Protein 1DAB (pdb70)

Structure (mmCIF, N/CA/C/O backbone):
data_1DAB
#
_entry.id   1DAB
#
_cell.length_a   176.199
_cell.length_b   176.199
_cell.length_c   104.688
_cell.angle_alpha   90.00
_cell.angle_beta   90.00
_cell.angle_gamma   120.00
#
_symmetry.space_group_name_H-M   'P 63 2 2'
#
loop_
_entity.id
_entity.type
_entity.pdbx_description
1 polymer 'P.69 PERTACTIN'
2 water water
#
loop_
_atom_site.group_PDB
_atom_site.id
_atom_site.type_symbol
_atom_site.label_atom_id
_atom_site.label_alt_id
_atom_site.label_comp_id
_atom_site.label_asym_id
_atom_site.label_entity_id
_atom_site.label_seq_id
_atom_site.pdbx_PDB_ins_code
_atom_site.Cartn_x
_atom_site.Cartn_y
_atom_site.Cartn_z
_atom_site.occupancy
_atom_site.B_iso_or_equiv
_atom_site.auth_seq_id
_atom_site.auth_comp_id
_atom_site.auth_asym_id
_atom_site.auth_atom_id
_atom_site.pdbx_PDB_model_num
ATOM 1 N N . ASP A 1 1 ? -60.968 104.770 56.500 1.00 75.79 1 ASP A N 1
ATOM 2 C CA . ASP A 1 1 ? -60.972 104.673 57.990 1.00 76.25 1 ASP A CA 1
ATOM 3 C C . ASP A 1 1 ? -60.314 105.896 58.616 1.00 75.66 1 ASP A C 1
ATOM 4 O O . ASP A 1 1 ? -60.853 106.624 59.449 1.00 75.78 1 ASP A O 1
ATOM 9 N N . TRP A 1 2 ? -59.055 106.105 58.254 1.00 74.57 2 TRP A N 1
ATOM 10 C CA . TRP A 1 2 ? -58.249 107.241 58.680 1.00 73.57 2 TRP A CA 1
ATOM 11 C C . TRP A 1 2 ? -57.436 107.623 57.435 1.00 72.43 2 TRP A C 1
ATOM 12 O O . TRP A 1 2 ? -56.234 107.396 57.385 1.00 73.17 2 TRP A O 1
ATOM 23 N N . ASN A 1 3 ? -58.122 108.152 56.439 1.00 71.32 3 ASN A N 1
ATOM 24 C CA . ASN A 1 3 ? -57.521 108.521 55.169 1.00 70.84 3 ASN A CA 1
ATOM 25 C C . ASN A 1 3 ? -57.172 109.988 55.008 1.00 70.02 3 ASN A C 1
ATOM 26 O O . ASN A 1 3 ? -57.907 110.888 55.405 1.00 69.03 3 ASN A O 1
ATOM 31 N N . ASN A 1 4 ? -55.971 110.295 54.503 1.00 68.82 4 ASN A N 1
ATOM 32 C CA . ASN A 1 4 ? -55.507 111.654 54.263 1.00 68.49 4 ASN A CA 1
ATOM 33 C C . ASN A 1 4 ? -55.638 112.612 55.437 1.00 67.15 4 ASN A C 1
ATOM 34 O O . ASN A 1 4 ? -55.960 113.794 55.282 1.00 66.85 4 ASN A O 1
ATOM 39 N N . GLN A 1 5 ? -55.358 112.146 56.639 1.00 65.46 5 GLN A N 1
ATOM 40 C CA . GLN A 1 5 ? -55.499 112.872 57.876 1.00 64.10 5 GLN A CA 1
ATOM 41 C C . GLN A 1 5 ? -54.144 113.097 58.559 1.00 62.61 5 GLN A C 1
ATOM 42 O O . GLN A 1 5 ? -53.166 112.404 58.281 1.00 61.01 5 GLN A O 1
ATOM 48 N N . SER A 1 6 ? -54.121 114.082 59.452 1.00 60.43 6 SER A N 1
ATOM 49 C CA . SER A 1 6 ? -52.954 114.398 60.240 1.00 59.46 6 SER A CA 1
ATOM 50 C C . SER A 1 6 ? -53.258 114.102 61.712 1.00 57.88 6 SER A C 1
ATOM 51 O O . SER A 1 6 ? -54.089 114.807 62.274 1.00 57.81 6 SER A O 1
ATOM 54 N N . ILE A 1 7 ? -52.598 113.118 62.284 1.00 56.63 7 ILE A N 1
ATOM 55 C CA . ILE A 1 7 ? -52.811 112.798 63.688 1.00 55.69 7 ILE A CA 1
ATOM 56 C C . ILE A 1 7 ? -51.589 113.290 64.456 1.00 56.53 7 ILE A C 1
ATOM 57 O O . ILE A 1 7 ? -50.435 112.915 64.215 1.00 57.83 7 ILE A O 1
ATOM 62 N N . VAL A 1 8 ? -51.827 114.227 65.362 1.00 56.47 8 VAL A N 1
ATOM 63 C CA . VAL A 1 8 ? -50.791 114.821 66.196 1.00 56.69 8 VAL A CA 1
ATOM 64 C C . VAL A 1 8 ? -51.184 114.635 67.654 1.00 57.76 8 VAL A C 1
ATOM 65 O O . VAL A 1 8 ? -52.238 115.151 68.047 1.00 58.24 8 VAL A O 1
ATOM 69 N N . LYS A 1 9 ? -50.417 113.897 68.442 1.00 58.81 9 LYS A N 1
ATOM 70 C CA . LYS A 1 9 ? -50.766 113.697 69.845 1.00 60.29 9 LYS A CA 1
ATOM 71 C C . LYS A 1 9 ? -49.611 114.199 70.707 1.00 61.14 9 LYS A C 1
ATOM 72 O O . LYS A 1 9 ? -48.466 114.153 70.240 1.00 61.32 9 LYS A O 1
ATOM 78 N N . THR A 1 10 ? -49.887 114.672 71.924 1.00 61.44 10 THR A N 1
ATOM 79 C CA . THR A 1 10 ? -48.818 115.129 72.798 1.00 62.10 10 THR A CA 1
ATOM 80 C C . THR A 1 10 ? -48.896 114.534 74.198 1.00 62.65 10 THR A C 1
ATOM 81 O O . THR A 1 10 ? -47.854 114.451 74.864 1.00 62.80 10 THR A O 1
ATOM 85 N N . GLY A 1 11 ? -50.040 114.064 74.668 1.00 63.16 11 GLY A N 1
ATOM 86 C CA . GLY A 1 11 ? -50.154 113.522 76.013 1.00 65.17 11 GLY A CA 1
ATOM 87 C C . GLY A 1 11 ? -49.468 112.195 76.277 1.00 66.84 11 GLY A C 1
ATOM 88 O O . GLY A 1 11 ? -49.157 111.437 75.357 1.00 67.78 11 GLY A O 1
ATOM 89 N N . GLU A 1 12 ? -49.272 111.872 77.558 1.00 68.37 12 GLU A N 1
ATOM 90 C CA . GLU A 1 12 ? -48.672 110.596 77.954 1.00 70.38 12 GLU A CA 1
ATOM 91 C C . GLU A 1 12 ? -49.457 109.477 77.292 1.00 70.28 12 GLU A C 1
ATOM 92 O O . GLU A 1 12 ? -50.663 109.634 77.099 1.00 70.78 12 GLU A O 1
ATOM 98 N N . ARG A 1 13 ? -48.834 108.376 76.911 1.00 70.53 13 ARG A N 1
ATOM 99 C CA . ARG A 1 13 ? -49.453 107.255 76.225 1.00 69.96 13 ARG A CA 1
ATOM 100 C C . ARG A 1 13 ? -50.727 107.643 75.483 1.00 68.18 13 ARG A C 1
ATOM 101 O O . ARG A 1 13 ? -51.824 107.198 75.776 1.00 68.48 13 ARG A O 1
ATOM 109 N N . GLN A 1 14 ? -50.570 108.499 74.485 1.00 65.55 14 GLN A N 1
ATOM 110 C CA . GLN A 1 14 ? -51.643 109.004 73.633 1.00 63.60 14 GLN A CA 1
ATOM 111 C C . GLN A 1 14 ? -51.226 108.691 72.194 1.00 61.23 14 GLN A C 1
ATOM 112 O O . GLN A 1 14 ? -50.501 109.413 71.510 1.00 60.17 14 GLN A O 1
ATOM 118 N N . HIS A 1 15 ? -51.528 107.454 71.794 1.00 57.72 15 HIS A N 1
ATOM 119 C CA . HIS A 1 15 ? -51.034 106.893 70.548 1.00 54.93 15 HIS A CA 1
ATOM 120 C C . HIS A 1 15 ? -51.687 107.500 69.325 1.00 53.64 15 HIS A C 1
ATOM 121 O O . HIS A 1 15 ? -52.810 108.002 69.403 1.00 54.41 15 HIS A O 1
ATOM 128 N N . GLY A 1 16 ? -51.004 107.453 68.187 1.00 51.97 16 GLY A N 1
ATOM 129 C CA . GLY A 1 16 ? -51.590 108.000 66.953 1.00 50.74 16 GLY A CA 1
ATOM 130 C C . GLY A 1 16 ? -52.809 107.120 66.634 1.00 51.21 16 GLY A C 1
ATOM 131 O O . GLY A 1 16 ? -53.949 107.574 66.612 1.00 51.30 16 GLY A O 1
ATOM 132 N N . ILE A 1 17 ? -52.560 105.836 66.401 1.00 50.10 17 ILE A N 1
ATOM 133 C CA . ILE A 1 17 ? -53.577 104.843 66.134 1.00 49.38 17 ILE A CA 1
ATOM 134 C C . ILE A 1 17 ? -53.362 103.694 67.130 1.00 49.27 17 ILE A C 1
ATOM 135 O O . ILE A 1 17 ? -52.242 103.187 67.213 1.00 50.04 17 ILE A O 1
ATOM 140 N N . HIS A 1 18 ? -54.393 103.298 67.853 1.00 47.91 18 HIS A N 1
ATOM 141 C CA . HIS A 1 18 ? -54.291 102.203 68.797 1.00 47.20 18 HIS A CA 1
ATOM 142 C C . HIS A 1 18 ? -55.401 101.175 68.578 1.00 47.85 18 HIS A C 1
ATOM 143 O O . HIS A 1 18 ? -56.569 101.524 68.759 1.00 47.95 18 HIS A O 1
ATOM 150 N N . ILE A 1 19 ? -55.039 99.951 68.202 1.00 47.47 19 ILE A N 1
ATOM 151 C CA . ILE A 1 19 ? -56.057 98.909 68.033 1.00 47.45 19 ILE A CA 1
ATOM 152 C C . ILE A 1 19 ? -55.892 98.015 69.256 1.00 47.89 19 ILE A C 1
ATOM 153 O O . ILE A 1 19 ? -54.876 97.355 69.456 1.00 47.95 19 ILE A O 1
ATOM 158 N N . GLN A 1 20 ? -56.890 98.034 70.131 1.00 48.51 20 GLN A N 1
ATOM 159 C CA . GLN A 1 20 ? -56.821 97.303 71.380 1.00 48.03 20 GLN A CA 1
ATOM 160 C C . GLN A 1 20 ? -57.354 95.885 71.366 1.00 47.01 20 GLN A C 1
ATOM 161 O O . GLN A 1 20 ? -58.167 95.491 70.533 1.00 46.30 20 GLN A O 1
ATOM 167 N N . GLY A 1 21 ? -57.035 95.194 72.458 1.00 45.78 21 GLY A N 1
ATOM 168 C CA . GLY A 1 21 ? -57.507 93.855 72.717 1.00 46.88 21 GLY A CA 1
ATOM 169 C C . GLY A 1 21 ? -59.017 93.748 72.873 1.00 48.25 21 GLY A C 1
ATOM 170 O O . GLY A 1 21 ? -59.601 92.707 72.555 1.00 48.03 21 GLY A O 1
ATOM 171 N N . SER A 1 22 ? -59.660 94.827 73.310 1.00 48.29 22 SER A N 1
ATOM 172 C CA . SER A 1 22 ? -61.094 94.878 73.517 1.00 48.76 22 SER A CA 1
ATOM 173 C C . SER A 1 22 ? -61.817 95.422 72.293 1.00 49.14 22 SER A C 1
ATOM 174 O O . SER A 1 22 ? -63.044 95.555 72.281 1.00 49.36 22 SER A O 1
ATOM 177 N N . ASP A 1 23 ? -61.071 95.758 71.245 1.00 48.68 23 ASP A N 1
ATOM 178 C CA . ASP A 1 23 ? -61.682 96.245 70.011 1.00 48.47 23 ASP A CA 1
ATOM 179 C C . ASP A 1 23 ? -62.075 95.050 69.147 1.00 48.31 23 ASP A C 1
ATOM 180 O O . ASP A 1 23 ? -61.648 93.912 69.356 1.00 48.60 23 ASP A O 1
ATOM 185 N N . PRO A 1 24 ? -62.910 95.283 68.150 1.00 48.04 24 PRO A N 1
ATOM 186 C CA . PRO A 1 24 ? -63.310 94.257 67.208 1.00 47.50 24 PRO A CA 1
ATOM 187 C C . PRO A 1 24 ? -62.151 93.886 66.294 1.00 47.75 24 PRO A C 1
ATOM 188 O O . PRO A 1 24 ? -61.188 94.650 66.147 1.00 48.13 24 PRO A O 1
ATOM 192 N N . GLY A 1 25 ? -62.252 92.727 65.660 1.00 47.09 25 GLY A N 1
ATOM 193 C CA . GLY A 1 25 ? -61.272 92.302 64.663 1.00 46.36 25 GLY A CA 1
ATOM 194 C C . GLY A 1 25 ? -61.636 92.966 63.330 1.00 45.78 25 GLY A C 1
ATOM 195 O O . GLY A 1 25 ? -62.568 93.782 63.271 1.00 45.01 25 GLY A O 1
ATOM 196 N N . GLY A 1 26 ? -60.878 92.628 62.286 1.00 45.01 26 GLY A N 1
ATOM 197 C CA . GLY A 1 26 ? -61.166 93.226 60.981 1.00 44.77 26 GLY A CA 1
ATOM 198 C C . GLY A 1 26 ? -60.015 94.145 60.558 1.00 45.32 26 GLY A C 1
ATOM 199 O O . GLY A 1 26 ? -59.185 94.593 61.340 1.00 43.87 26 GLY A O 1
ATOM 200 N N . VAL A 1 27 ? -60.059 94.465 59.277 1.00 45.52 27 VAL A N 1
ATOM 201 C CA . VAL A 1 27 ? -59.086 95.282 58.605 1.00 45.98 27 VAL A CA 1
ATOM 202 C C . VAL A 1 27 ? -59.400 96.765 58.699 1.00 47.11 27 VAL A C 1
ATOM 203 O O . VAL A 1 27 ? -60.444 97.238 58.250 1.00 47.69 27 VAL A O 1
ATOM 207 N N . ARG A 1 28 ? -58.443 97.529 59.214 1.00 47.61 28 ARG A N 1
ATOM 208 C CA . ARG A 1 28 ? -58.549 98.982 59.228 1.00 46.52 28 ARG A CA 1
ATOM 209 C C . ARG A 1 28 ? -57.599 99.515 58.157 1.00 46.81 28 ARG A C 1
ATOM 210 O O . ARG A 1 28 ? -56.536 98.919 57.961 1.00 46.05 28 ARG A O 1
ATOM 218 N N . THR A 1 29 ? -57.974 100.585 57.480 1.00 48.36 29 THR A N 1
ATOM 219 C CA . THR A 1 29 ? -57.113 101.113 56.422 1.00 51.58 29 THR A CA 1
ATOM 220 C C . THR A 1 29 ? -56.814 102.592 56.628 1.00 50.96 29 THR A C 1
ATOM 221 O O . THR A 1 29 ? -57.682 103.331 57.077 1.00 51.24 29 THR A O 1
ATOM 225 N N . ALA A 1 30 ? -55.582 102.987 56.381 1.00 50.35 30 ALA A N 1
ATOM 226 C CA . ALA A 1 30 ? -55.093 104.354 56.507 1.00 49.85 30 ALA A CA 1
ATOM 227 C C . ALA A 1 30 ? -54.256 104.624 55.250 1.00 49.59 30 ALA A C 1
ATOM 228 O O . ALA A 1 30 ? -53.315 103.894 54.951 1.00 50.72 30 ALA A O 1
ATOM 230 N N . SER A 1 31 ? -54.636 105.664 54.527 1.00 49.19 31 SER A N 1
ATOM 231 C CA . SER A 1 31 ? -53.978 106.022 53.286 1.00 49.60 31 SER A CA 1
ATOM 232 C C . SER A 1 31 ? -53.758 107.521 53.153 1.00 50.45 31 SER A C 1
ATOM 233 O O . SER A 1 31 ? -54.702 108.300 53.250 1.00 51.23 31 SER A O 1
ATOM 236 N N . GLY A 1 32 ? -52.495 107.928 52.968 1.00 50.03 32 GLY A N 1
ATOM 237 C CA . GLY A 1 32 ? -52.202 109.355 52.850 1.00 47.90 32 GLY A CA 1
ATOM 238 C C . GLY A 1 32 ? -52.262 110.040 54.211 1.00 47.73 32 GLY A C 1
ATOM 239 O O . GLY A 1 32 ? -52.512 111.243 54.297 1.00 47.12 32 GLY A O 1
ATOM 240 N N . THR A 1 33 ? -51.997 109.294 55.277 1.00 46.86 33 THR A N 1
ATOM 241 C CA . THR A 1 33 ? -52.078 109.807 56.636 1.00 46.90 33 THR A CA 1
ATOM 242 C C . THR A 1 33 ? -50.717 109.950 57.300 1.00 47.25 33 THR A C 1
ATOM 243 O O . THR A 1 33 ? -49.815 109.132 57.130 1.00 47.60 33 THR A O 1
ATOM 247 N N . THR A 1 34 ? -50.540 111.021 58.073 1.00 47.09 34 THR A N 1
ATOM 248 C CA . THR A 1 34 ? -49.297 111.281 58.783 1.00 47.88 34 THR A CA 1
ATOM 249 C C . THR A 1 34 ? -49.585 111.237 60.280 1.00 48.27 34 THR A C 1
ATOM 250 O O . THR A 1 34 ? -50.572 111.800 60.751 1.00 49.15 34 THR A O 1
ATOM 254 N N . ILE A 1 35 ? -48.737 110.551 61.035 1.00 48.55 35 ILE A N 1
ATOM 255 C CA . ILE A 1 35 ? -48.897 110.426 62.470 1.00 48.47 35 ILE A CA 1
ATOM 256 C C . ILE A 1 35 ? -47.667 111.015 63.168 1.00 48.93 35 ILE A C 1
ATOM 257 O O . ILE A 1 35 ? -46.531 110.680 62.825 1.00 48.59 35 ILE A O 1
ATOM 262 N N . LYS A 1 36 ? -47.934 111.828 64.176 1.00 49.73 36 LYS A N 1
ATOM 263 C CA . LYS A 1 36 ? -46.869 112.426 64.973 1.00 51.29 36 LYS A CA 1
ATOM 264 C C . LYS A 1 36 ? -47.270 112.436 66.439 1.00 51.47 36 LYS A C 1
ATOM 265 O O . LYS A 1 36 ? -48.238 113.053 66.874 1.00 51.97 36 LYS A O 1
ATOM 271 N N . VAL A 1 37 ? -46.507 111.713 67.225 1.00 52.06 37 VAL A N 1
ATOM 272 C CA . VAL A 1 37 ? -46.740 111.549 68.656 1.00 53.89 37 VAL A CA 1
ATOM 273 C C . VAL A 1 37 ? -45.493 111.937 69.425 1.00 54.83 37 VAL A C 1
ATOM 274 O O . VAL A 1 37 ? -44.386 111.732 68.913 1.00 55.26 37 VAL A O 1
ATOM 278 N N . SER A 1 38 ? -45.616 112.499 70.621 1.00 55.82 38 SER A N 1
ATOM 279 C CA . SER A 1 38 ? -44.460 112.921 71.393 1.00 57.16 38 SER A CA 1
ATOM 280 C C . SER A 1 38 ? -44.612 112.688 72.889 1.00 58.10 38 SER A C 1
ATOM 281 O O . SER A 1 38 ? -43.690 112.986 73.652 1.00 58.06 38 SER A O 1
ATOM 284 N N . GLY A 1 39 ? -45.757 112.149 73.292 1.00 59.02 39 GLY A N 1
ATOM 285 C CA . GLY A 1 39 ? -45.985 111.873 74.704 1.00 59.72 39 GLY A CA 1
ATOM 286 C C . GLY A 1 39 ? -45.121 110.701 75.154 1.00 61.02 39 GLY A C 1
ATOM 287 O O . GLY A 1 39 ? -44.628 109.907 74.360 1.00 61.25 39 GLY A O 1
ATOM 288 N N . ARG A 1 40 ? -44.952 110.594 76.464 1.00 62.48 40 ARG A N 1
ATOM 289 C CA . ARG A 1 40 ? -44.202 109.498 77.063 1.00 63.64 40 ARG A CA 1
ATOM 290 C C . ARG A 1 40 ? -44.965 108.188 76.935 1.00 63.08 40 ARG A C 1
ATOM 291 O O . ARG A 1 40 ? -46.155 108.121 77.260 1.00 62.94 40 ARG A O 1
ATOM 299 N N . GLN A 1 41 ? -44.324 107.136 76.442 1.00 62.37 41 GLN A N 1
ATOM 300 C CA . GLN A 1 41 ? -44.939 105.826 76.265 1.00 61.45 41 GLN A CA 1
ATOM 301 C C . GLN A 1 41 ? -46.105 105.861 75.286 1.00 60.21 41 GLN A C 1
ATOM 302 O O . GLN A 1 41 ? -47.140 105.192 75.423 1.00 60.51 41 GLN A O 1
ATOM 308 N N . ALA A 1 42 ? -45.898 106.640 74.230 1.00 57.72 42 ALA A N 1
ATOM 309 C CA . ALA A 1 42 ? -46.879 106.821 73.185 1.00 56.21 42 ALA A CA 1
ATOM 310 C C . ALA A 1 42 ? -46.304 106.393 71.839 1.00 54.86 42 ALA A C 1
ATOM 311 O O . ALA A 1 42 ? -45.391 107.069 71.350 1.00 53.75 42 ALA A O 1
ATOM 313 N N . GLN A 1 43 ? -46.889 105.356 71.234 1.00 52.89 43 GLN A N 1
ATOM 314 C CA . GLN A 1 43 ? -46.406 104.994 69.901 1.00 52.85 43 GLN A CA 1
ATOM 315 C C . GLN A 1 43 ? -47.254 105.660 68.825 1.00 50.45 43 GLN A C 1
ATOM 316 O O . GLN A 1 43 ? -48.353 106.138 69.093 1.00 51.04 43 GLN A O 1
ATOM 322 N N . GLY A 1 44 ? -46.722 105.689 67.610 1.00 48.05 44 GLY A N 1
ATOM 323 C CA . GLY A 1 44 ? -47.479 106.272 66.492 1.00 47.19 44 GLY A CA 1
ATOM 324 C C . GLY A 1 44 ? -48.606 105.268 66.188 1.00 46.85 44 GLY A C 1
ATOM 325 O O . GLY A 1 44 ? -49.745 105.629 65.914 1.00 45.96 44 GLY A O 1
ATOM 326 N N . ILE A 1 45 ? -48.238 103.981 66.183 1.00 45.74 45 ILE A N 1
ATOM 327 C CA . ILE A 1 45 ? -49.157 102.886 65.925 1.00 45.09 45 ILE A CA 1
ATOM 328 C C . ILE A 1 45 ? -48.968 101.779 66.964 1.00 45.46 45 ILE A C 1
ATOM 329 O O . ILE A 1 45 ? -47.842 101.326 67.198 1.00 44.88 45 ILE A O 1
ATOM 334 N N . LEU A 1 46 ? -50.056 101.346 67.590 1.00 45.15 46 LEU A N 1
ATOM 335 C CA . LEU A 1 46 ? -50.014 100.272 68.566 1.00 45.75 46 LEU A CA 1
ATOM 336 C C . LEU A 1 46 ? -51.109 99.241 68.276 1.00 46.65 46 LEU A C 1
ATOM 337 O O . LEU A 1 46 ? -52.294 99.504 68.428 1.00 47.03 46 LEU A O 1
ATOM 342 N N . LEU A 1 47 ? -50.713 98.068 67.820 1.00 47.72 47 LEU A N 1
ATOM 343 C CA . LEU A 1 47 ? -51.573 96.955 67.490 1.00 48.53 47 LEU A CA 1
ATOM 344 C C . LEU A 1 47 ? -51.463 95.873 68.562 1.00 49.58 47 LEU A C 1
ATOM 345 O O . LEU A 1 47 ? -50.377 95.325 68.791 1.00 49.41 47 LEU A O 1
ATOM 350 N N . GLU A 1 48 ? -52.577 95.596 69.229 1.00 49.34 48 GLU A N 1
ATOM 351 C CA . GLU A 1 48 ? -52.650 94.624 70.306 1.00 49.77 48 GLU A CA 1
ATOM 352 C C . GLU A 1 48 ? -53.915 93.767 70.222 1.00 49.45 48 GLU A C 1
ATOM 353 O O . GLU A 1 48 ? -54.631 93.550 71.203 1.00 49.05 48 GLU A O 1
ATOM 359 N N . ASN A 1 49 ? -54.227 93.301 69.017 1.00 48.71 49 ASN A N 1
ATOM 360 C CA . ASN A 1 49 ? -55.413 92.453 68.838 1.00 46.92 49 ASN A CA 1
ATOM 361 C C . ASN A 1 49 ? -55.141 91.442 67.745 1.00 45.50 49 ASN A C 1
ATOM 362 O O . ASN A 1 49 ? -54.888 91.808 66.595 1.00 44.45 49 ASN A O 1
ATOM 367 N N . PRO A 1 50 ? -55.182 90.160 68.062 1.00 45.25 50 PRO A N 1
ATOM 368 C CA . PRO A 1 50 ? -54.829 89.115 67.110 1.00 45.37 50 PRO A CA 1
ATOM 369 C C . PRO A 1 50 ? -55.683 89.039 65.862 1.00 46.17 50 PRO A C 1
ATOM 370 O O . PRO A 1 50 ? -55.241 88.644 64.767 1.00 46.52 50 PRO A O 1
ATOM 374 N N . ALA A 1 51 ? -56.951 89.443 65.982 1.00 46.07 51 ALA A N 1
ATOM 375 C CA . ALA A 1 51 ? -57.872 89.419 64.853 1.00 45.99 51 ALA A CA 1
ATOM 376 C C . ALA A 1 51 ? -57.847 90.722 64.068 1.00 46.18 51 ALA A C 1
ATOM 377 O O . ALA A 1 51 ? -58.554 90.846 63.061 1.00 46.53 51 ALA A O 1
ATOM 379 N N . ALA A 1 52 ? -57.049 91.700 64.480 1.00 46.00 52 ALA A N 1
ATOM 380 C CA . ALA A 1 52 ? -57.036 92.970 63.774 1.00 46.24 52 ALA A CA 1
ATOM 381 C C . ALA A 1 52 ? -55.852 93.095 62.817 1.00 46.95 52 ALA A C 1
ATOM 382 O O . ALA A 1 52 ? -54.746 92.585 62.978 1.00 47.28 52 ALA A O 1
ATOM 384 N N . GLU A 1 53 ? -56.132 93.897 61.794 1.00 46.24 53 GLU A N 1
ATOM 385 C CA . GLU A 1 53 ? -55.149 94.208 60.776 1.00 45.93 53 GLU A CA 1
ATOM 386 C C . GLU A 1 53 ? -55.220 95.704 60.479 1.00 45.62 53 GLU A C 1
ATOM 387 O O . GLU A 1 53 ? -56.340 96.231 60.468 1.00 44.97 53 GLU A O 1
ATOM 393 N N . LEU A 1 54 ? -54.076 96.296 60.168 1.00 45.12 54 LEU A N 1
ATOM 394 C CA . LEU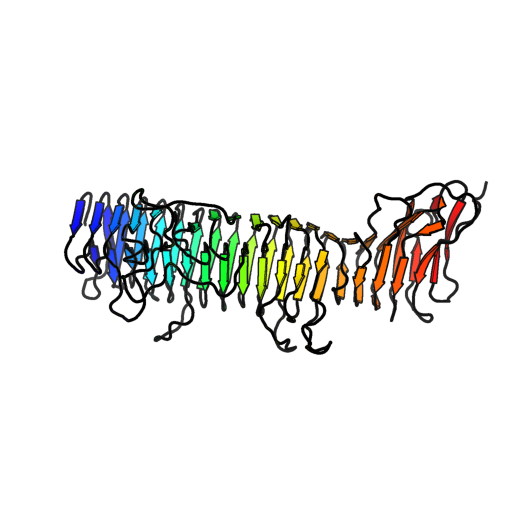 A 1 54 ? -54.022 97.699 59.793 1.00 45.12 54 LEU A CA 1
ATOM 395 C C . LEU A 1 54 ? -53.209 97.864 58.502 1.00 45.73 54 LEU A C 1
ATOM 396 O O . LEU A 1 54 ? -52.045 97.450 58.447 1.00 44.13 54 LEU A O 1
ATOM 401 N N . GLN A 1 55 ? -53.829 98.489 57.507 1.00 46.49 55 GLN A N 1
ATOM 402 C CA . GLN A 1 55 ? -53.131 98.771 56.264 1.00 48.16 55 GLN A CA 1
ATOM 403 C C . GLN A 1 55 ? -52.741 100.261 56.307 1.00 47.86 55 GLN A C 1
ATOM 404 O O . GLN A 1 55 ? -53.594 101.146 56.315 1.00 47.35 55 GLN A O 1
ATOM 410 N N . PHE A 1 56 ? -51.455 100.522 56.432 1.00 46.63 56 PHE A N 1
ATOM 411 C CA . PHE A 1 56 ? -50.894 101.869 56.480 1.00 46.73 56 PHE A CA 1
ATOM 412 C C . PHE A 1 56 ? -50.068 102.073 55.211 1.00 46.57 56 PHE A C 1
ATOM 413 O O . PHE A 1 56 ? -48.963 101.569 55.015 1.00 46.76 56 PHE A O 1
ATOM 421 N N . ARG A 1 57 ? -50.651 102.858 54.323 1.00 46.36 57 ARG A N 1
ATOM 422 C CA . ARG A 1 57 ? -50.133 103.156 53.002 1.00 46.95 57 ARG A CA 1
ATOM 423 C C . ARG A 1 57 ? -49.914 104.605 52.637 1.00 46.87 57 ARG A C 1
ATOM 424 O O . ARG A 1 57 ? -50.750 105.478 52.876 1.00 45.68 57 ARG A O 1
ATOM 432 N N . ASN A 1 58 ? -48.779 104.909 51.986 1.00 47.00 58 ASN A N 1
ATOM 433 C CA . ASN A 1 58 ? -48.498 106.260 51.517 1.00 46.53 58 ASN A CA 1
ATOM 434 C C . ASN A 1 58 ? -48.566 107.293 52.630 1.00 45.68 58 ASN A C 1
ATOM 435 O O . ASN A 1 58 ? -49.075 108.399 52.403 1.00 45.53 58 ASN A O 1
ATOM 440 N N . GLY A 1 59 ? -48.062 106.992 53.815 1.00 44.76 59 GLY A N 1
ATOM 441 C CA . GLY A 1 59 ? -48.080 107.941 54.919 1.00 44.46 59 GLY A CA 1
ATOM 442 C C . GLY A 1 59 ? -46.750 107.916 55.679 1.00 44.64 59 GLY A C 1
ATOM 443 O O . GLY A 1 59 ? -45.782 107.278 55.271 1.00 45.11 59 GLY A O 1
ATOM 444 N N . SER A 1 60 ? -46.745 108.607 56.813 1.00 44.08 60 SER A N 1
ATOM 445 C CA . SER A 1 60 ? -45.571 108.674 57.658 1.00 44.40 60 SER A CA 1
ATOM 446 C C . SER A 1 60 ? -45.995 108.553 59.117 1.00 44.14 60 SER A C 1
ATOM 447 O O . SER A 1 60 ? -47.110 108.924 59.482 1.00 44.28 60 SER A O 1
ATOM 450 N N . VAL A 1 61 ? -45.102 107.989 59.915 1.00 42.90 61 VAL A N 1
ATOM 451 C CA . VAL A 1 61 ? -45.323 107.782 61.327 1.00 43.65 61 VAL A CA 1
ATOM 452 C C . VAL A 1 61 ? -44.037 108.192 62.052 1.00 44.86 61 VAL A C 1
ATOM 453 O O . VAL A 1 61 ? -42.928 107.731 61.730 1.00 44.62 61 VAL A O 1
ATOM 457 N N . THR A 1 62 ? -44.175 109.086 63.023 1.00 46.23 62 THR A N 1
ATOM 458 C CA . THR A 1 62 ? -43.021 109.513 63.803 1.00 47.29 62 THR A CA 1
ATOM 459 C C . THR A 1 62 ? -43.405 109.696 65.265 1.00 47.81 62 THR A C 1
ATOM 460 O O . THR A 1 62 ? -44.519 110.088 65.602 1.00 48.55 62 THR A O 1
ATOM 464 N N . SER A 1 63 ? -42.476 109.350 66.150 1.00 48.76 63 SER A N 1
ATOM 465 C CA . SER A 1 63 ? -42.648 109.465 67.586 1.00 49.69 63 SER A CA 1
ATOM 466 C C . SER A 1 63 ? -41.368 110.015 68.227 1.00 50.80 63 SER A C 1
ATOM 467 O O . SER A 1 63 ? -40.256 109.705 67.770 1.00 49.55 63 SER A O 1
ATOM 470 N N . SER A 1 64 ? -41.512 110.719 69.354 1.00 51.56 64 SER A N 1
ATOM 471 C CA . SER A 1 64 ? -40.314 111.247 70.004 1.00 52.92 64 SER A CA 1
ATOM 472 C C . SER A 1 64 ? -40.299 111.052 71.509 1.00 53.67 64 SER A C 1
ATOM 473 O O . SER A 1 64 ? -39.302 111.438 72.131 1.00 54.01 64 SER A O 1
ATOM 476 N N . GLY A 1 65 ? -41.309 110.397 72.063 1.00 54.02 65 GLY A N 1
ATOM 477 C CA . GLY A 1 65 ? -41.337 110.154 73.500 1.00 55.02 65 GLY A CA 1
ATOM 478 C C . GLY A 1 65 ? -40.552 108.898 73.865 1.00 56.51 65 GLY A C 1
ATOM 479 O O . GLY A 1 65 ? -40.097 108.153 72.999 1.00 56.04 65 GLY A O 1
ATOM 480 N N . GLN A 1 66 ? -40.400 108.672 75.162 1.00 58.15 66 GLN A N 1
ATOM 481 C CA . GLN A 1 66 ? -39.704 107.483 75.660 1.00 61.13 66 GLN A CA 1
ATOM 482 C C . GLN A 1 66 ? -40.700 106.335 75.509 1.00 61.55 66 GLN A C 1
ATOM 483 O O . GLN A 1 66 ? -41.814 106.443 76.021 1.00 61.73 66 GLN A O 1
ATOM 489 N N . LEU A 1 67 ? -40.337 105.286 74.787 1.00 61.89 67 LEU A N 1
ATOM 490 C CA . LEU A 1 67 ? -41.254 104.186 74.515 1.00 62.26 67 LEU A CA 1
ATOM 491 C C . LEU A 1 67 ? -40.990 102.991 75.413 1.00 64.56 67 LEU A C 1
ATOM 492 O O . LEU A 1 67 ? -40.877 101.849 74.972 1.00 64.33 67 LEU A O 1
ATOM 497 N N . SER A 1 68 ? -40.802 103.292 76.695 1.00 67.88 68 SER A N 1
ATOM 498 C CA . SER A 1 68 ? -40.497 102.267 77.678 1.00 70.85 68 SER A CA 1
ATOM 499 C C . SER A 1 68 ? -41.770 101.444 77.905 1.00 73.46 68 SER A C 1
ATOM 500 O O . SER A 1 68 ? -42.900 101.932 77.853 1.00 73.14 68 SER A O 1
ATOM 503 N N . ASP A 1 69 ? -41.541 100.149 78.113 1.00 76.53 69 ASP A N 1
ATOM 504 C CA . ASP A 1 69 ? -42.647 99.250 78.357 1.00 79.52 69 ASP A CA 1
ATOM 505 C C . ASP A 1 69 ? -42.843 99.006 79.849 1.00 82.02 69 ASP A C 1
ATOM 506 O O . ASP A 1 69 ? -41.965 98.724 80.652 1.00 82.18 69 ASP A O 1
ATOM 511 N N . ASP A 1 70 ? -44.120 99.049 80.202 1.00 85.23 70 ASP A N 1
ATOM 512 C CA . ASP A 1 70 ? -44.670 98.807 81.519 1.00 88.13 70 ASP A CA 1
ATOM 513 C C . ASP A 1 70 ? -44.259 97.445 82.068 1.00 89.47 70 ASP A C 1
ATOM 514 O O . ASP A 1 70 ? -44.121 97.269 83.278 1.00 89.84 70 ASP A O 1
ATOM 519 N N . GLY A 1 71 ? -44.137 96.456 81.187 1.00 90.68 71 GLY A N 1
ATOM 520 C CA . GLY A 1 71 ? -43.651 95.138 81.566 1.00 91.71 71 GLY A CA 1
ATOM 521 C C . GLY A 1 71 ? -42.116 95.162 81.559 1.00 92.50 71 GLY A C 1
ATOM 522 O O . GLY A 1 71 ? -41.487 95.258 80.510 1.00 92.33 71 GLY A O 1
ATOM 523 N N . ILE A 1 72 ? -41.560 95.116 82.761 1.00 92.77 72 ILE A N 1
ATOM 524 C CA . ILE A 1 72 ? -40.132 95.063 82.998 1.00 92.75 72 ILE A CA 1
ATOM 525 C C . ILE A 1 72 ? -39.312 94.842 81.736 1.00 92.30 72 ILE A C 1
ATOM 526 O O . ILE A 1 72 ? -39.468 93.813 81.069 1.00 92.66 72 ILE A O 1
ATOM 531 N N . ARG A 1 73 ? -38.243 95.605 81.569 1.00 91.33 73 ARG A N 1
ATOM 532 C CA . ARG A 1 73 ? -37.359 95.464 80.423 1.00 90.01 73 ARG A CA 1
ATOM 533 C C . ARG A 1 73 ? -38.115 96.046 79.222 1.00 87.27 73 ARG A C 1
ATOM 534 O O . ARG A 1 73 ? -39.197 96.609 79.368 1.00 87.47 73 ARG A O 1
ATOM 542 N N . ARG A 1 74 ? -37.498 95.921 78.065 1.00 83.34 74 ARG A N 1
ATOM 543 C CA . ARG A 1 74 ? -38.033 96.389 76.818 1.00 79.32 74 ARG A CA 1
ATOM 544 C C . ARG A 1 74 ? -38.345 97.869 76.657 1.00 75.85 74 ARG A C 1
ATOM 545 O O . ARG A 1 74 ? -38.730 98.652 77.507 1.00 75.75 74 ARG A O 1
ATOM 553 N N . PHE A 1 75 ? -38.186 98.246 75.399 1.00 71.21 75 PHE A N 1
ATOM 554 C CA . PHE A 1 75 ? -38.544 99.505 74.794 1.00 66.65 75 PHE A CA 1
ATOM 555 C C . PHE A 1 75 ? -39.380 99.078 73.576 1.00 63.36 75 PHE A C 1
ATOM 556 O O . PHE A 1 75 ? -39.085 98.004 73.056 1.00 62.19 75 PHE A O 1
ATOM 564 N N . LEU A 1 76 ? -40.373 99.858 73.215 1.00 59.84 76 LEU A N 1
ATOM 565 C CA . LEU A 1 76 ? -41.207 99.497 72.069 1.00 56.53 76 LEU A CA 1
ATOM 566 C C . LEU A 1 76 ? -40.777 100.339 70.885 1.00 54.68 76 LEU A C 1
ATOM 567 O O . LEU A 1 76 ? -39.759 101.028 71.010 1.00 54.36 76 LEU A O 1
ATOM 572 N N . GLY A 1 77 ? -41.456 100.262 69.756 1.00 52.86 77 GLY A N 1
ATOM 573 C CA . GLY A 1 77 ? -41.050 100.993 68.563 1.00 51.82 77 GLY A CA 1
ATOM 574 C C . GLY A 1 77 ? -42.046 102.078 68.232 1.00 51.91 77 GLY A C 1
ATOM 575 O O . GLY A 1 77 ? -43.130 102.090 68.824 1.00 52.83 77 GLY A O 1
ATOM 576 N N . THR A 1 78 ? -41.785 102.977 67.282 1.00 51.21 78 THR A N 1
ATOM 577 C CA . THR A 1 78 ? -42.796 104.000 66.982 1.00 50.33 78 THR A CA 1
ATOM 578 C C . THR A 1 78 ? -44.058 103.333 66.449 1.00 48.94 78 THR A C 1
ATOM 579 O O . THR A 1 78 ? -45.177 103.761 66.702 1.00 47.02 78 THR A O 1
ATOM 583 N N . VAL A 1 79 ? -43.884 102.259 65.701 1.00 48.16 79 VAL A N 1
ATOM 584 C CA . VAL A 1 79 ? -44.894 101.359 65.217 1.00 46.54 79 VAL A CA 1
ATOM 585 C C . VAL A 1 79 ? -44.671 100.059 66.002 1.00 46.87 79 VAL A C 1
ATOM 586 O O . VAL A 1 79 ? -43.579 99.470 65.870 1.00 46.40 79 VAL A O 1
ATOM 590 N N . THR A 1 80 ? -45.599 99.668 66.876 1.00 46.68 80 THR A N 1
ATOM 591 C CA . THR A 1 80 ? -45.374 98.413 67.581 1.00 47.42 80 THR A CA 1
ATOM 592 C C . THR A 1 80 ? -46.571 97.476 67.386 1.00 47.02 80 THR A C 1
ATOM 593 O O . THR A 1 80 ? -47.745 97.842 67.363 1.00 46.70 80 THR A O 1
ATOM 597 N N . VAL A 1 81 ? -46.216 96.215 67.132 1.00 46.73 81 VAL A N 1
ATOM 598 C CA . VAL A 1 81 ? -47.202 95.167 66.882 1.00 45.76 81 VAL A CA 1
ATOM 599 C C . VAL A 1 81 ? -47.005 94.039 67.881 1.00 45.75 81 VAL A C 1
ATOM 600 O O . VAL A 1 81 ? -46.023 93.303 67.797 1.00 46.60 81 VAL A O 1
ATOM 604 N N . LYS A 1 82 ? -47.920 93.918 68.834 1.00 45.92 82 LYS A N 1
ATOM 605 C CA . LYS A 1 82 ? -47.864 92.874 69.848 1.00 45.80 82 LYS A CA 1
ATOM 606 C C . LYS A 1 82 ? -48.850 91.760 69.484 1.00 45.30 82 LYS A C 1
ATOM 607 O O . LYS A 1 82 ? -48.789 90.652 70.016 1.00 44.65 82 LYS A O 1
ATOM 613 N N . ALA A 1 83 ? -49.766 92.081 68.574 1.00 44.39 83 ALA A N 1
ATOM 614 C CA . ALA A 1 83 ? -50.741 91.076 68.129 1.00 44.30 83 ALA A CA 1
ATOM 615 C C . ALA A 1 83 ? -51.523 91.710 66.984 1.00 43.16 83 ALA A C 1
ATOM 616 O O . ALA A 1 83 ? -51.915 92.870 67.098 1.00 42.51 83 ALA A O 1
ATOM 618 N N . GLY A 1 84 ? -51.802 90.922 65.961 1.00 42.56 84 GLY A N 1
ATOM 619 C CA . GLY A 1 84 ? -52.477 91.455 64.790 1.00 43.12 84 GLY A CA 1
ATOM 620 C C . GLY A 1 84 ? -51.463 91.583 63.658 1.00 43.37 84 GLY A C 1
ATOM 621 O O . GLY A 1 84 ? -50.299 91.212 63.789 1.00 43.43 84 GLY A O 1
ATOM 622 N N . LYS A 1 85 ? -51.945 92.107 62.544 1.00 44.12 85 LYS A N 1
ATOM 623 C CA . LYS A 1 85 ? -51.117 92.250 61.359 1.00 44.98 85 LYS A CA 1
ATOM 624 C C . LYS A 1 85 ? -51.032 93.691 60.884 1.00 44.79 85 LYS A C 1
ATOM 625 O O . LYS A 1 85 ? -52.049 94.354 60.709 1.00 44.77 85 LYS A O 1
ATOM 631 N N . LEU A 1 86 ? -49.804 94.147 60.674 1.00 44.74 86 LEU A N 1
ATOM 632 C CA . LEU A 1 86 ? -49.586 95.482 60.146 1.00 44.46 86 LEU A CA 1
ATOM 633 C C . LEU A 1 86 ? -49.059 95.350 58.724 1.00 44.34 86 LEU A C 1
ATOM 634 O O . LEU A 1 86 ? -48.169 94.549 58.423 1.00 46.13 86 LEU A O 1
ATOM 639 N N . VAL A 1 87 ? -49.632 96.102 57.815 1.00 44.30 87 VAL A N 1
ATOM 640 C CA . VAL A 1 87 ? -49.233 96.126 56.415 1.00 44.92 87 VAL A CA 1
ATOM 641 C C . VAL A 1 87 ? -48.847 97.584 56.109 1.00 46.55 87 VAL A C 1
ATOM 642 O O . VAL A 1 87 ? -49.717 98.465 56.149 1.00 47.13 87 VAL A O 1
ATOM 646 N N . ALA A 1 88 ? -47.550 97.817 55.930 1.00 46.00 88 ALA A N 1
ATOM 647 C CA . ALA A 1 88 ? -47.054 99.158 55.636 1.00 46.27 88 ALA A CA 1
ATOM 648 C C . ALA A 1 88 ? -46.505 99.165 54.207 1.00 45.76 88 ALA A C 1
ATOM 649 O O . ALA A 1 88 ? -45.746 98.296 53.787 1.00 46.79 88 ALA A O 1
ATOM 651 N N . ASP A 1 89 ? -46.925 100.185 53.477 1.00 45.44 89 ASP A N 1
ATOM 652 C CA . ASP A 1 89 ? -46.594 100.316 52.060 1.00 45.75 89 ASP A CA 1
ATOM 653 C C . ASP A 1 89 ? -46.289 101.750 51.679 1.00 44.17 89 ASP A C 1
ATOM 654 O O . ASP A 1 89 ? -47.072 102.665 51.939 1.00 42.88 89 ASP A O 1
ATOM 659 N N . HIS A 1 90 ? -45.101 101.990 51.116 1.00 42.51 90 HIS A N 1
ATOM 660 C CA . HIS A 1 90 ? -44.685 103.346 50.764 1.00 41.83 90 HIS A CA 1
ATOM 661 C C . HIS A 1 90 ? -44.801 104.278 51.966 1.00 41.42 90 HIS A C 1
ATOM 662 O O . HIS A 1 90 ? -45.388 105.362 51.887 1.00 40.52 90 HIS A O 1
ATOM 669 N N . ALA A 1 91 ? -44.307 103.840 53.114 1.00 40.24 91 ALA A N 1
ATOM 670 C CA . ALA A 1 91 ? -44.359 104.561 54.368 1.00 39.89 91 ALA A CA 1
ATOM 671 C C . ALA A 1 91 ? -42.987 105.136 54.747 1.00 40.43 91 ALA A C 1
ATOM 672 O O . ALA A 1 91 ? -41.902 104.703 54.352 1.00 39.89 91 ALA A O 1
ATOM 674 N N . THR A 1 92 ? -43.042 106.186 55.556 1.00 40.60 92 THR A N 1
ATOM 675 C CA . THR A 1 92 ? -41.863 106.861 56.098 1.00 40.00 92 THR A CA 1
ATOM 676 C C . THR A 1 92 ? -41.972 106.746 57.615 1.00 40.88 92 THR A C 1
ATOM 677 O O . THR A 1 92 ? -42.779 107.461 58.217 1.00 41.91 92 THR A O 1
ATOM 681 N N . LEU A 1 93 ? -41.239 105.834 58.218 1.00 40.87 93 LEU A N 1
ATOM 682 C CA . LEU A 1 93 ? -41.300 105.600 59.657 1.00 42.81 93 LEU A CA 1
ATOM 683 C C . LEU A 1 93 ? -40.036 106.114 60.345 1.00 43.74 93 LEU A C 1
ATOM 684 O O . LEU A 1 93 ? -38.920 105.903 59.865 1.00 43.94 93 LEU A O 1
ATOM 689 N N . ALA A 1 94 ? -40.194 106.818 61.462 1.00 44.03 94 ALA A N 1
ATOM 690 C CA . ALA A 1 94 ? -39.053 107.374 62.156 1.00 44.26 94 ALA A CA 1
ATOM 691 C C . ALA A 1 94 ? -39.252 107.565 63.649 1.00 44.07 94 ALA A C 1
ATOM 692 O O . ALA A 1 94 ? -40.248 108.143 64.076 1.00 43.76 94 ALA A O 1
ATOM 694 N N . ASN A 1 95 ? -38.269 107.079 64.393 1.00 44.73 95 ASN A N 1
ATOM 695 C CA . ASN A 1 95 ? -38.265 107.242 65.843 1.00 46.49 95 ASN A CA 1
ATOM 696 C C . ASN A 1 95 ? -37.223 108.361 66.047 1.00 49.87 95 ASN A C 1
ATOM 697 O O . ASN A 1 95 ? -36.045 108.267 65.718 1.00 49.08 95 ASN A O 1
ATOM 702 N N . VAL A 1 96 ? -37.736 109.489 66.489 1.00 54.16 96 VAL A N 1
ATOM 703 C CA . VAL A 1 96 ? -36.939 110.722 66.630 1.00 57.41 96 VAL A CA 1
ATOM 704 C C . VAL A 1 96 ? -36.751 111.119 68.071 1.00 60.36 96 VAL A C 1
ATOM 705 O O . VAL A 1 96 ? -36.243 112.198 68.378 1.00 61.18 96 VAL A O 1
ATOM 709 N N . GLY A 1 97 ? -36.965 110.176 68.989 1.00 63.15 97 GLY A N 1
ATOM 710 C CA . GLY A 1 97 ? -36.771 110.408 70.410 1.00 67.32 97 GLY A CA 1
ATOM 711 C C . GLY A 1 97 ? -35.294 110.646 70.710 1.00 70.64 97 GLY A C 1
ATOM 712 O O . GLY A 1 97 ? -34.436 110.356 69.873 1.00 71.28 97 GLY A O 1
ATOM 713 N N . ASP A 1 98 ? -35.009 111.197 71.890 1.00 73.80 98 ASP A N 1
ATOM 714 C CA . ASP A 1 98 ? -33.582 111.402 72.207 1.0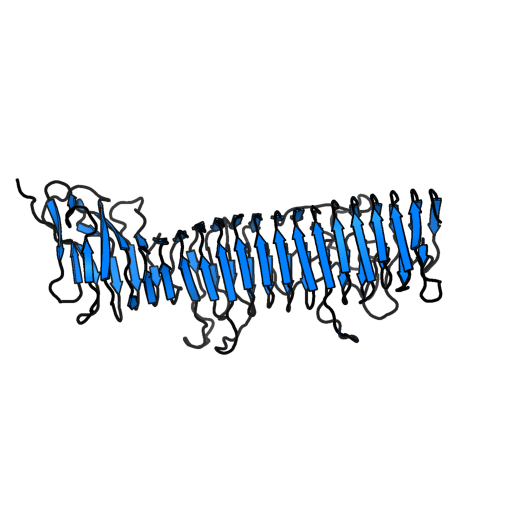0 77.08 98 ASP A CA 1
ATOM 715 C C . ASP A 1 98 ? -32.940 110.038 72.261 1.00 78.41 98 ASP A C 1
ATOM 716 O O . ASP A 1 98 ? -33.500 109.122 72.888 1.00 78.88 98 ASP A O 1
ATOM 721 N N . THR A 1 99 ? -31.715 109.859 71.776 1.00 80.01 99 THR A N 1
ATOM 722 C CA . THR A 1 99 ? -30.929 108.633 71.798 1.00 81.80 99 THR A CA 1
ATOM 723 C C . THR A 1 99 ? -30.732 108.237 73.275 1.00 82.47 99 THR A C 1
ATOM 724 O O . THR A 1 99 ? -30.511 107.126 73.718 1.00 82.94 99 THR A O 1
ATOM 728 N N . TRP A 1 100 ? -30.362 109.427 73.802 1.00 83.00 100 TRP A N 1
ATOM 729 C CA . TRP A 1 100 ? -30.478 109.445 75.224 1.00 83.28 100 TRP A CA 1
ATOM 730 C C . TRP A 1 100 ? -31.899 108.890 75.425 1.00 83.08 100 TRP A C 1
ATOM 731 O O . TRP A 1 100 ? -31.970 107.657 75.653 1.00 83.11 100 TRP A O 1
ATOM 742 N N . ASP A 1 101 ? -32.905 109.634 75.804 1.00 82.12 101 ASP A N 1
ATOM 743 C CA . ASP A 1 101 ? -34.170 109.162 76.299 1.00 80.44 101 ASP A CA 1
ATOM 744 C C . ASP A 1 101 ? -34.928 107.968 75.770 1.00 78.30 101 ASP A C 1
ATOM 745 O O . ASP A 1 101 ? -35.963 107.665 76.394 1.00 79.09 101 ASP A O 1
ATOM 750 N N . ASP A 1 102 ? -34.435 107.175 74.851 1.00 74.32 102 ASP A N 1
ATOM 751 C CA . ASP A 1 102 ? -35.197 106.085 74.273 1.00 70.06 102 ASP A CA 1
ATOM 752 C C . ASP A 1 102 ? -34.276 105.261 73.395 1.00 67.43 102 ASP A C 1
ATOM 753 O O . ASP A 1 102 ? -33.224 105.758 72.982 1.00 67.43 102 ASP A O 1
ATOM 758 N N . ASP A 1 103 ? -34.689 104.048 73.062 1.00 63.68 103 ASP A N 1
ATOM 759 C CA . ASP A 1 103 ? -33.915 103.178 72.201 1.00 60.31 103 ASP A CA 1
ATOM 760 C C . ASP A 1 103 ? -33.963 103.561 70.733 1.00 56.61 103 ASP A C 1
ATOM 761 O O . ASP A 1 103 ? -33.180 103.020 69.949 1.00 56.16 103 ASP A O 1
ATOM 766 N N . GLY A 1 104 ? -34.874 104.441 70.343 1.00 52.67 104 GLY A N 1
ATOM 767 C CA . GLY A 1 104 ? -35.001 104.856 68.958 1.00 49.53 104 GLY A CA 1
ATOM 768 C C . GLY A 1 104 ? -35.501 103.745 68.051 1.00 47.82 104 GLY A C 1
ATOM 769 O O . GLY A 1 104 ? -35.284 103.812 66.842 1.00 46.49 104 GLY A O 1
ATOM 770 N N . ILE A 1 105 ? -36.219 102.760 68.576 1.00 47.75 105 ILE A N 1
ATOM 771 C CA . ILE A 1 105 ? -36.752 101.679 67.739 1.00 47.93 105 ILE A CA 1
ATOM 772 C C . ILE A 1 105 ? -37.866 102.214 66.842 1.00 46.50 105 ILE A C 1
ATOM 773 O O . ILE A 1 105 ? -38.790 102.861 67.337 1.00 45.19 105 ILE A O 1
ATOM 778 N N . ALA A 1 106 ? -37.770 101.971 65.543 1.00 45.96 106 ALA A N 1
ATOM 779 C CA . ALA A 1 106 ? -38.803 102.460 64.630 1.00 46.79 106 ALA A CA 1
ATOM 780 C C . ALA A 1 106 ? -39.943 101.445 64.473 1.00 46.80 106 ALA A C 1
ATOM 781 O O . ALA A 1 106 ? -41.094 101.853 64.302 1.00 46.18 106 ALA A O 1
ATOM 783 N N . LEU A 1 107 ? -39.619 100.159 64.545 1.00 46.40 107 LEU A N 1
ATOM 784 C CA . LEU A 1 107 ? -40.592 99.092 64.386 1.00 45.75 107 LEU A CA 1
ATOM 785 C C . LEU A 1 107 ? -40.279 97.929 65.321 1.00 46.57 107 LEU A C 1
ATOM 786 O O . LEU A 1 107 ? -39.190 97.355 65.289 1.00 47.39 107 LEU A O 1
ATOM 791 N N . TYR A 1 108 ? -41.244 97.615 66.172 1.00 46.51 108 TYR A N 1
ATOM 792 C CA . TYR A 1 108 ? -41.156 96.525 67.131 1.00 46.30 108 TYR A CA 1
ATOM 793 C C . TYR A 1 108 ? -42.312 95.544 66.889 1.00 46.07 108 TYR A C 1
ATOM 794 O O . TYR A 1 108 ? -43.483 95.944 66.942 1.00 45.63 108 TYR A O 1
ATOM 803 N N . VAL A 1 109 ? -41.996 94.304 66.530 1.00 44.73 109 VAL A N 1
ATOM 804 C CA . VAL A 1 109 ? -42.978 93.262 66.285 1.00 44.61 109 VAL A CA 1
ATOM 805 C C . VAL A 1 109 ? -42.630 92.065 67.174 1.00 45.20 109 VAL A C 1
ATOM 806 O O . VAL A 1 109 ? -41.532 91.493 67.100 1.00 45.83 109 VAL A O 1
ATOM 810 N N . ALA A 1 110 ? -43.549 91.716 68.065 1.00 44.99 110 ALA A N 1
ATOM 811 C CA . ALA A 1 110 ? -43.310 90.616 68.997 1.00 45.35 110 ALA A CA 1
ATOM 812 C C . ALA A 1 110 ? -44.555 89.822 69.367 1.00 45.82 110 ALA A C 1
ATOM 813 O O . ALA A 1 110 ? -45.591 90.412 69.691 1.00 46.17 110 ALA A O 1
ATOM 815 N N . GLY A 1 111 ? -44.453 88.496 69.328 1.00 45.80 111 GLY A N 1
ATOM 816 C CA . GLY A 1 111 ? -45.566 87.639 69.701 1.00 46.03 111 GLY A CA 1
ATOM 817 C C . GLY A 1 111 ? -45.980 86.649 68.636 1.00 46.98 111 GLY A C 1
ATOM 818 O O . GLY A 1 111 ? -45.810 86.842 67.426 1.00 46.98 111 GLY A O 1
ATOM 819 N N . GLU A 1 112 ? -46.580 85.540 69.056 1.00 48.29 112 GLU A N 1
ATOM 820 C CA . GLU A 1 112 ? -46.981 84.484 68.137 1.00 50.46 112 GLU A CA 1
ATOM 821 C C . GLU A 1 112 ? -48.041 84.915 67.137 1.00 49.45 112 GLU A C 1
ATOM 822 O O . GLU A 1 112 ? -48.188 84.245 66.111 1.00 49.40 112 GLU A O 1
ATOM 828 N N . GLN A 1 113 ? -48.812 85.958 67.417 1.00 48.88 113 GLN A N 1
ATOM 829 C CA . GLN A 1 113 ? -49.837 86.399 66.478 1.00 49.57 113 GLN A CA 1
ATOM 830 C C . GLN A 1 113 ? -49.512 87.788 65.956 1.00 48.11 113 GLN A C 1
ATOM 831 O O . GLN A 1 113 ? -50.376 88.434 65.366 1.00 47.95 113 GLN A O 1
ATOM 837 N N . ALA A 1 114 ? -48.279 88.240 66.171 1.00 46.05 114 ALA A N 1
ATOM 838 C CA . ALA A 1 114 ? -47.838 89.536 65.664 1.00 44.29 114 ALA A CA 1
ATOM 839 C C . ALA A 1 114 ? -47.235 89.354 64.280 1.00 44.18 114 ALA A C 1
ATOM 840 O O . ALA A 1 114 ? -46.323 88.547 64.077 1.00 44.12 114 ALA A O 1
ATOM 842 N N . GLN A 1 115 ? -47.776 90.069 63.298 1.00 44.37 115 GLN A N 1
ATOM 843 C CA . GLN A 1 115 ? -47.276 89.971 61.937 1.00 45.10 115 GLN A CA 1
ATOM 844 C C . GLN A 1 115 ? -47.075 91.371 61.352 1.00 44.38 115 GLN A C 1
ATOM 845 O O . GLN A 1 115 ? -47.800 92.275 61.761 1.00 43.95 115 GLN A O 1
ATOM 851 N N . ALA A 1 116 ? -46.171 91.454 60.387 1.00 43.56 116 ALA A N 1
ATOM 852 C CA . ALA A 1 116 ? -45.935 92.734 59.718 1.00 43.02 116 ALA A CA 1
ATOM 853 C C . ALA A 1 116 ? -45.360 92.480 58.328 1.00 42.51 116 ALA A C 1
ATOM 854 O O . ALA A 1 116 ? -44.504 91.632 58.110 1.00 42.47 116 ALA A O 1
ATOM 856 N N . SER A 1 117 ? -45.885 93.248 57.389 1.00 42.08 117 SER A N 1
ATOM 857 C CA . SER A 1 117 ? -45.480 93.217 55.993 1.00 42.22 117 SER A CA 1
ATOM 858 C C . SER A 1 117 ? -45.115 94.668 55.662 1.00 42.55 117 SER A C 1
ATOM 859 O O . SER A 1 117 ? -45.951 95.573 55.800 1.00 43.09 117 SER A O 1
ATOM 862 N N . ILE A 1 118 ? -43.842 94.903 55.380 1.00 42.10 118 ILE A N 1
ATOM 863 C CA . ILE A 1 118 ? -43.319 96.230 55.100 1.00 40.56 118 ILE A CA 1
ATOM 864 C C . ILE A 1 118 ? -42.779 96.290 53.673 1.00 40.95 118 ILE A C 1
ATOM 865 O O . ILE A 1 118 ? -41.865 95.524 53.335 1.00 41.07 118 ILE A O 1
ATOM 870 N N . ALA A 1 119 ? -43.274 97.221 52.872 1.00 40.11 119 ALA A N 1
ATOM 871 C CA . ALA A 1 119 ? -42.823 97.354 51.497 1.00 39.97 119 ALA A CA 1
ATOM 872 C C . ALA A 1 119 ? -42.612 98.795 51.066 1.00 40.75 119 ALA A C 1
ATOM 873 O O . ALA A 1 119 ? -43.378 99.697 51.406 1.00 40.55 119 ALA A O 1
ATOM 875 N N . ASP A 1 120 ? -41.548 99.036 50.304 1.00 41.12 120 ASP A N 1
ATOM 876 C CA . ASP A 1 120 ? -41.221 100.330 49.732 1.00 41.77 120 ASP A CA 1
ATOM 877 C C . ASP A 1 120 ? -41.212 101.461 50.748 1.00 41.07 120 ASP A C 1
ATOM 878 O O . ASP A 1 120 ? -41.735 102.543 50.524 1.00 41.34 120 ASP A O 1
ATOM 883 N N . SER A 1 121 ? -40.586 101.237 51.887 1.00 41.21 121 SER A N 1
ATOM 884 C CA . SER A 1 121 ? -40.554 102.189 52.976 1.00 43.39 121 SER A CA 1
ATOM 885 C C . SER A 1 121 ? -39.168 102.334 53.582 1.00 42.87 121 SER A C 1
ATOM 886 O O . SER A 1 121 ? -38.297 101.523 53.329 1.00 43.73 121 SER A O 1
ATOM 889 N N . THR A 1 122 ? -39.002 103.386 54.366 1.00 42.72 122 THR A N 1
ATOM 890 C CA . THR A 1 122 ? -37.749 103.663 55.059 1.00 42.45 122 THR A CA 1
ATOM 891 C C . THR A 1 122 ? -38.066 103.665 56.549 1.00 42.57 122 THR A C 1
ATOM 892 O O . THR A 1 122 ? -39.122 104.119 56.999 1.00 41.57 122 THR A O 1
ATOM 896 N N . LEU A 1 123 ? -37.181 103.093 57.350 1.00 43.18 123 LEU A N 1
ATOM 897 C CA . LEU A 1 123 ? -37.363 102.990 58.793 1.00 43.43 123 LEU A CA 1
ATOM 898 C C . LEU A 1 123 ? -36.174 103.696 59.452 1.00 43.02 123 LEU A C 1
ATOM 899 O O . LEU A 1 123 ? -35.036 103.228 59.364 1.00 42.94 123 LEU A O 1
ATOM 904 N N . GLN A 1 124 ? -36.416 104.820 60.104 1.00 43.09 124 GLN A N 1
ATOM 905 C CA . GLN A 1 124 ? -35.320 105.566 60.714 1.00 42.90 124 GLN A CA 1
ATOM 906 C C . GLN A 1 124 ? -35.422 105.578 62.225 1.00 43.21 124 GLN A C 1
ATOM 907 O O . GLN A 1 124 ? -36.532 105.546 62.775 1.00 44.01 124 GLN A O 1
ATOM 913 N N . GLY A 1 125 ? -34.255 105.617 62.859 1.00 41.90 125 GLY A N 1
ATOM 914 C CA . GLY A 1 125 ? -34.189 105.630 64.318 1.00 43.27 125 GLY A CA 1
ATOM 915 C C . GLY A 1 125 ? -33.014 104.761 64.756 1.00 45.00 125 GLY A C 1
ATOM 916 O O . GLY A 1 125 ? -32.735 103.722 64.145 1.00 44.40 125 GLY A O 1
ATOM 917 N N . ALA A 1 126 ? -32.340 105.163 65.831 1.00 45.32 126 ALA A N 1
ATOM 918 C CA . ALA A 1 126 ? -31.162 104.439 66.305 1.00 46.47 126 ALA A CA 1
ATOM 919 C C . ALA A 1 126 ? -31.376 103.030 66.821 1.00 45.82 126 ALA A C 1
ATOM 920 O O . ALA A 1 126 ? -30.396 102.273 66.949 1.00 44.68 126 ALA A O 1
ATOM 922 N N . GLY A 1 127 ? -32.598 102.615 67.100 1.00 44.74 127 GLY A N 1
ATOM 923 C CA . GLY A 1 127 ? -32.905 101.272 67.549 1.00 44.41 127 GLY A CA 1
ATOM 924 C C . GLY A 1 127 ? -33.374 100.368 66.415 1.00 45.06 127 GLY A C 1
ATOM 925 O O . GLY A 1 127 ? -33.582 99.176 66.666 1.00 45.22 127 GLY A O 1
ATOM 926 N N . GLY A 1 128 ? -33.507 100.886 65.198 1.00 44.82 128 GLY A N 1
ATOM 927 C CA . GLY A 1 128 ? -33.893 100.079 64.060 1.00 46.30 128 GLY A CA 1
ATOM 928 C C . GLY A 1 128 ? -35.192 99.298 64.210 1.00 47.13 128 GLY A C 1
ATOM 929 O O . GLY A 1 128 ? -36.208 99.807 64.675 1.00 47.14 128 GLY A O 1
ATOM 930 N N . VAL A 1 129 ? -35.173 98.054 63.748 1.00 47.13 129 VAL A N 1
ATOM 931 C CA . VAL A 1 129 ? -36.285 97.123 63.753 1.00 47.29 129 VAL A CA 1
ATOM 932 C C . VAL A 1 129 ? -35.958 95.968 64.698 1.00 48.19 129 VAL A C 1
ATOM 933 O O . VAL A 1 129 ? -34.925 95.307 64.555 1.00 48.55 129 VAL A O 1
ATOM 937 N N . GLN A 1 130 ? -36.820 95.732 65.667 1.00 48.81 130 GLN A N 1
ATOM 938 C CA . GLN A 1 130 ? -36.666 94.689 66.668 1.00 50.07 130 GLN A CA 1
ATOM 939 C C . GLN A 1 130 ? -37.865 93.746 6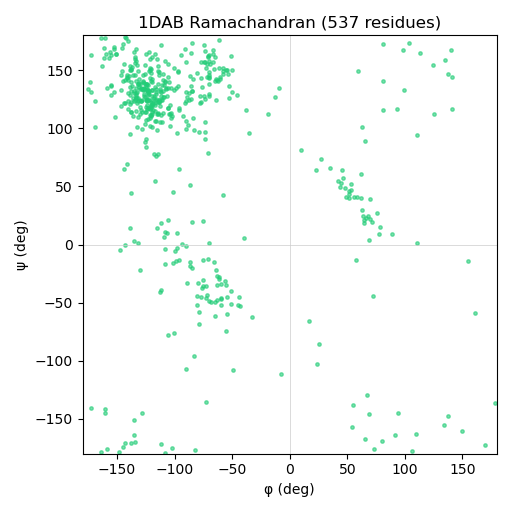6.570 1.00 49.99 130 GLN A C 1
ATOM 940 O O . GLN A 1 130 ? -39.018 94.177 66.617 1.00 50.09 130 GLN A O 1
ATOM 946 N N . ILE A 1 131 ? -37.600 92.476 66.305 1.00 49.54 131 ILE A N 1
ATOM 947 C CA . ILE A 1 131 ? -38.586 91.437 66.087 1.00 48.77 131 ILE A CA 1
ATOM 948 C C . ILE A 1 131 ? -38.262 90.276 67.026 1.00 50.49 131 ILE A C 1
ATOM 949 O O . ILE A 1 131 ? -37.089 89.885 67.124 1.00 49.48 131 ILE A O 1
ATOM 954 N N . GLU A 1 132 ? -39.270 89.746 67.718 1.00 51.51 132 GLU A N 1
ATOM 955 C CA . GLU A 1 132 ? -39.018 88.635 68.632 1.00 52.70 132 GLU A CA 1
ATOM 956 C C . GLU A 1 132 ? -40.284 87.886 69.043 1.00 52.94 132 GLU A C 1
ATOM 957 O O . GLU A 1 132 ? -41.409 88.172 68.664 1.00 52.33 132 GLU A O 1
ATOM 963 N N . ARG A 1 133 ? -40.080 86.840 69.829 1.00 53.40 133 ARG A N 1
ATOM 964 C CA . ARG A 1 133 ? -41.087 85.990 70.409 1.00 54.42 133 ARG A CA 1
ATOM 965 C C . ARG A 1 133 ? -42.076 85.408 69.418 1.00 52.94 133 ARG A C 1
ATOM 966 O O . ARG A 1 133 ? -43.280 85.484 69.642 1.00 52.19 133 ARG A O 1
ATOM 974 N N . GLY A 1 134 ? -41.611 84.773 68.355 1.00 51.30 134 GLY A N 1
ATOM 975 C CA . GLY A 1 134 ? -42.446 84.121 67.379 1.00 49.44 134 GLY A CA 1
ATOM 976 C C . GLY A 1 134 ? -43.118 85.013 66.364 1.00 49.46 134 GLY A C 1
ATOM 977 O O . GLY A 1 134 ? -44.055 84.576 65.671 1.00 50.08 134 GLY A O 1
ATOM 978 N N . ALA A 1 135 ? -42.685 86.261 66.235 1.00 48.41 135 ALA A N 1
ATOM 979 C CA . ALA A 1 135 ? -43.301 87.164 65.258 1.00 46.98 135 ALA A CA 1
ATOM 980 C C . ALA A 1 135 ? -42.931 86.732 63.846 1.00 46.54 135 ALA A C 1
ATOM 981 O O . ALA A 1 135 ? -41.933 86.040 63.641 1.00 46.17 135 ALA A O 1
ATOM 983 N N . ASN A 1 136 ? -43.724 87.137 62.877 1.00 45.98 136 ASN A N 1
ATOM 984 C CA . ASN A 1 136 ? -43.532 86.858 61.469 1.00 46.22 136 ASN A CA 1
ATOM 985 C C . ASN A 1 136 ? -43.503 88.196 60.734 1.00 45.40 136 ASN A C 1
ATOM 986 O O . ASN A 1 136 ? -44.457 88.976 60.846 1.00 46.11 136 ASN A O 1
ATOM 991 N N . VAL A 1 137 ? -42.424 88.529 60.050 1.00 44.26 137 VAL A N 1
ATOM 992 C CA . VAL A 1 137 ? -42.253 89.794 59.364 1.00 42.92 137 VAL A CA 1
ATOM 993 C C . VAL A 1 137 ? -41.598 89.628 57.997 1.00 42.99 137 VAL A C 1
ATOM 994 O O . VAL A 1 137 ? -40.624 88.893 57.834 1.00 42.99 137 VAL A O 1
ATOM 998 N N . THR A 1 138 ? -42.140 90.314 57.004 1.00 42.86 138 THR A N 1
ATOM 999 C CA . THR A 1 138 ? -41.639 90.333 55.643 1.00 43.17 138 THR A CA 1
ATOM 1000 C C . THR A 1 138 ? -41.349 91.815 55.334 1.00 43.27 138 THR A C 1
ATOM 1001 O O . THR A 1 138 ? -42.062 92.721 55.772 1.00 42.44 138 THR A O 1
ATOM 1005 N N . VAL A 1 139 ? -40.178 92.080 54.782 1.00 42.79 139 VAL A N 1
ATOM 1006 C CA . VAL A 1 139 ? -39.715 93.419 54.453 1.00 41.81 139 VAL A CA 1
ATOM 1007 C C . VAL A 1 139 ? -39.150 93.385 53.025 1.00 41.95 139 VAL A C 1
ATOM 1008 O O . VAL A 1 139 ? -38.239 92.628 52.691 1.00 41.54 139 VAL A O 1
ATOM 1012 N N . GLN A 1 140 ? -39.728 94.214 52.165 1.00 42.59 140 GLN A N 1
ATOM 1013 C CA . GLN A 1 140 ? -39.416 94.324 50.763 1.00 43.85 140 GLN A CA 1
ATOM 1014 C C . GLN A 1 140 ? -39.206 95.757 50.274 1.00 43.82 140 GLN A C 1
ATOM 1015 O O . GLN A 1 140 ? -39.800 96.719 50.712 1.00 43.68 140 GLN A O 1
ATOM 1021 N N . ARG A 1 141 ? -38.175 95.868 49.434 1.00 44.31 141 ARG A N 1
ATOM 1022 C CA . ARG A 1 141 ? -37.780 97.107 48.793 1.00 43.08 141 ARG A CA 1
ATOM 1023 C C . ARG A 1 141 ? -37.786 98.274 49.764 1.00 42.67 141 ARG A C 1
ATOM 1024 O O . ARG A 1 141 ? -38.347 99.346 49.532 1.00 43.03 141 ARG A O 1
ATOM 1032 N N . SER A 1 142 ? -37.097 98.094 50.877 1.00 42.33 142 SER A N 1
ATOM 1033 C CA . SER A 1 142 ? -37.058 99.085 51.936 1.00 42.40 142 SER A CA 1
ATOM 1034 C C . SER A 1 142 ? -35.606 99.244 52.395 1.00 43.08 142 SER A C 1
ATOM 1035 O O . SER A 1 142 ? -34.679 98.716 51.791 1.00 41.53 142 SER A O 1
ATOM 1038 N N . ALA A 1 143 ? -35.469 99.965 53.495 1.00 44.01 143 ALA A N 1
ATOM 1039 C CA . ALA A 1 143 ? -34.187 100.164 54.101 1.00 43.87 143 ALA A CA 1
ATOM 1040 C C . ALA A 1 143 ? -34.333 100.550 55.569 1.00 43.52 143 ALA A C 1
ATOM 1041 O O . ALA A 1 143 ? -35.150 101.374 55.947 1.00 43.83 143 ALA A O 1
ATOM 1043 N N . ILE A 1 144 ? -33.499 99.876 56.356 1.00 43.37 144 ILE A N 1
ATOM 1044 C CA . ILE A 1 144 ? -33.403 100.153 57.791 1.00 43.15 144 ILE A CA 1
ATOM 1045 C C . ILE A 1 144 ? -32.161 101.066 57.790 1.00 43.69 144 ILE A C 1
ATOM 1046 O O . ILE A 1 144 ? -31.015 100.641 57.653 1.00 43.89 144 ILE A O 1
ATOM 1051 N N . VAL A 1 145 ? -32.444 102.351 57.772 1.00 43.88 145 VAL A N 1
ATOM 1052 C CA . VAL A 1 145 ? -31.468 103.386 57.528 1.00 45.58 145 VAL A CA 1
ATOM 1053 C C . VAL A 1 145 ? -30.332 103.414 58.527 1.00 46.88 145 VAL A C 1
ATOM 1054 O O . VAL A 1 145 ? -29.186 103.551 58.073 1.00 46.05 145 VAL A O 1
ATOM 1058 N N . ASP A 1 146 ? -30.563 103.333 59.837 1.00 48.31 146 ASP A N 1
ATOM 1059 C CA . ASP A 1 146 ? -29.468 103.410 60.773 1.00 49.80 146 ASP A CA 1
ATOM 1060 C C . ASP A 1 146 ? -29.514 102.636 62.077 1.00 49.88 146 ASP A C 1
ATOM 1061 O O . ASP A 1 146 ? -28.485 102.774 62.773 1.00 49.64 146 ASP A O 1
ATOM 1066 N N . GLY A 1 147 ? -30.588 101.957 62.418 1.00 49.29 147 GLY A N 1
ATOM 1067 C CA . GLY A 1 147 ? -30.574 101.254 63.695 1.00 47.78 147 GLY A CA 1
ATOM 1068 C C . GLY A 1 147 ? -30.280 99.772 63.565 1.00 47.88 147 GLY A C 1
ATOM 1069 O O . GLY A 1 147 ? -30.204 99.109 64.611 1.00 47.82 147 GLY A O 1
ATOM 1070 N N . GLY A 1 148 ? -30.176 99.193 62.372 1.00 46.52 148 GLY A N 1
ATOM 1071 C CA . GLY A 1 148 ? -29.958 97.760 62.269 1.00 45.87 148 GLY A CA 1
ATOM 1072 C C . GLY A 1 148 ? -31.256 96.951 62.426 1.00 45.93 148 GLY A C 1
ATOM 1073 O O . GLY A 1 148 ? -32.328 97.471 62.726 1.00 44.13 148 GLY A O 1
ATOM 1074 N N . LEU A 1 149 ? -31.136 95.651 62.181 1.00 45.70 149 LEU A N 1
ATOM 1075 C CA . LEU A 1 149 ? -32.204 94.673 62.232 1.00 45.94 149 LEU A CA 1
ATOM 1076 C C . LEU A 1 149 ? -31.894 93.655 63.321 1.00 47.45 149 LEU A C 1
ATOM 1077 O O . LEU A 1 149 ? -30.876 92.965 63.280 1.00 49.10 149 LEU A O 1
ATOM 1082 N N . HIS A 1 150 ? -32.687 93.583 64.385 1.00 48.59 150 HIS A N 1
ATOM 1083 C CA . HIS A 1 150 ? -32.473 92.704 65.518 1.00 50.23 150 HIS A CA 1
ATOM 1084 C C . HIS A 1 150 ? -33.607 91.718 65.774 1.00 51.54 150 HIS A C 1
ATOM 1085 O O . HIS A 1 150 ? -34.727 92.053 66.174 1.00 51.88 150 HIS A O 1
ATOM 1092 N N . ILE A 1 151 ? -33.327 90.442 65.533 1.00 52.31 151 ILE A N 1
ATOM 1093 C CA . ILE A 1 151 ? -34.307 89.374 65.670 1.00 53.00 151 ILE A CA 1
ATOM 1094 C C . ILE A 1 151 ? -33.972 88.452 66.830 1.00 55.21 151 ILE A C 1
ATOM 1095 O O . ILE A 1 151 ? -32.887 87.890 66.926 1.00 54.23 151 ILE A O 1
ATOM 1100 N N . GLY A 1 152 ? -34.928 88.293 67.735 1.00 58.78 152 GLY A N 1
ATOM 1101 C CA . GLY A 1 152 ? -34.797 87.430 68.887 1.00 63.25 152 GLY A CA 1
ATOM 1102 C C . GLY A 1 152 ? -34.017 88.018 70.044 1.00 66.89 152 GLY A C 1
ATOM 1103 O O . GLY A 1 152 ? -33.736 89.209 70.089 1.00 66.47 152 GLY A O 1
ATOM 1104 N N . ALA A 1 153 ? -33.697 87.165 71.015 1.00 71.91 153 ALA A N 1
ATOM 1105 C CA . ALA A 1 153 ? -32.942 87.587 72.186 1.00 76.94 153 ALA A CA 1
ATOM 1106 C C . ALA A 1 153 ? -32.247 86.437 72.904 1.00 80.36 153 ALA A C 1
ATOM 1107 O O . ALA A 1 153 ? -32.174 85.294 72.468 1.00 80.51 153 ALA A O 1
ATOM 1109 N N . LEU A 1 154 ? -31.622 86.805 74.016 1.00 84.62 154 LEU A N 1
ATOM 1110 C CA . LEU A 1 154 ? -30.929 85.903 74.927 1.00 88.42 154 LEU A CA 1
ATOM 1111 C C . LEU A 1 154 ? -31.344 86.308 76.347 1.00 91.06 154 LEU A C 1
ATOM 1112 O O . LEU A 1 154 ? -32.457 86.822 76.510 1.00 91.18 154 LEU A O 1
ATOM 1117 N N . GLN A 1 155 ? -30.509 86.112 77.350 1.00 94.18 155 GLN A N 1
ATOM 1118 C CA . GLN A 1 155 ? -30.801 86.465 78.729 1.00 96.64 155 GLN A CA 1
ATOM 1119 C C . GLN A 1 155 ? -32.279 86.557 79.084 1.00 97.81 155 GLN A C 1
ATOM 1120 O O . GLN A 1 155 ? -32.957 85.556 79.318 1.00 98.20 155 GLN A O 1
ATOM 1126 N N . SER A 1 156 ? -32.801 87.772 79.179 1.00 98.91 156 SER A N 1
ATOM 1127 C CA . SER A 1 156 ? -34.161 88.109 79.539 1.00 99.70 156 SER A CA 1
ATOM 1128 C C . SER A 1 156 ? -34.984 86.931 80.046 1.00 99.96 156 SER A C 1
ATOM 1129 O O . SER A 1 156 ? -35.799 86.355 79.319 1.00 100.03 156 SER A O 1
ATOM 1132 N N . LEU A 1 157 ? -34.811 86.597 81.325 1.00 100.00 157 LEU A N 1
ATOM 1133 C CA . LEU A 1 157 ? -35.545 85.485 81.924 1.00 100.03 157 LEU A CA 1
ATOM 1134 C C . LEU A 1 157 ? -36.967 85.891 82.286 1.00 100.03 157 LEU A C 1
ATOM 1135 O O . LEU A 1 157 ? -37.259 86.500 83.314 1.00 100.03 157 LEU A O 1
ATOM 1140 N N . GLN A 1 158 ? -37.881 85.562 81.379 1.00 100.03 158 GLN A N 1
ATOM 1141 C CA . GLN A 1 158 ? -39.294 85.878 81.480 1.00 100.03 158 GLN A CA 1
ATOM 1142 C C . GLN A 1 158 ? -40.108 84.883 80.654 1.00 100.03 158 GLN A C 1
ATOM 1143 O O . GLN A 1 158 ? -39.737 84.567 79.524 1.00 100.03 158 GLN A O 1
ATOM 1149 N N . PRO A 1 159 ? -41.210 84.412 81.206 1.00 99.96 159 PRO A N 1
ATOM 1150 C CA . PRO A 1 159 ? -42.115 83.469 80.573 1.00 99.29 159 PRO A CA 1
ATOM 1151 C C . PRO A 1 159 ? -41.988 83.367 79.067 1.00 98.28 159 PRO A C 1
ATOM 1152 O O . PRO A 1 159 ? -42.269 84.271 78.285 1.00 98.66 159 PRO A O 1
ATOM 1156 N N . GLU A 1 160 ? -41.510 82.198 78.648 1.00 96.47 160 GLU A N 1
ATOM 1157 C CA . GLU A 1 160 ? -41.219 81.863 77.269 1.00 94.54 160 GLU A CA 1
ATOM 1158 C C . GLU A 1 160 ? -42.169 80.801 76.716 1.00 92.99 160 GLU A C 1
ATOM 1159 O O . GLU A 1 160 ? -43.126 80.409 77.386 1.00 92.94 160 GLU A O 1
ATOM 1165 N N . ASP A 1 161 ? -41.856 80.325 75.507 1.00 91.14 161 ASP A N 1
ATOM 1166 C CA . ASP A 1 161 ? -42.674 79.287 74.883 1.00 89.03 161 ASP A CA 1
ATOM 1167 C C . ASP A 1 161 ? -42.089 78.723 73.592 1.00 86.97 161 ASP A C 1
ATOM 1168 O O . ASP A 1 161 ? -40.878 78.506 73.443 1.00 87.07 161 ASP A O 1
ATOM 1173 N N . LEU A 1 162 ? -42.939 78.465 72.605 1.00 83.63 162 LEU A N 1
ATOM 1174 C CA . LEU A 1 162 ? -42.690 77.780 71.374 1.00 80.55 162 LEU A CA 1
ATOM 1175 C C . LEU A 1 162 ? -42.100 78.361 70.115 1.00 77.41 162 LEU A C 1
ATOM 1176 O O . LEU A 1 162 ? -40.865 78.285 69.959 1.00 77.95 162 LEU A O 1
ATOM 1181 N N . PRO A 1 163 ? -42.836 78.796 69.104 1.00 74.06 163 PRO A N 1
ATOM 1182 C CA . PRO A 1 163 ? -42.319 79.166 67.812 1.00 71.21 163 PRO A CA 1
ATOM 1183 C C . PRO A 1 163 ? -41.214 80.179 67.633 1.00 67.73 163 PRO A C 1
ATOM 1184 O O . PRO A 1 163 ? -41.034 81.162 68.339 1.00 67.23 163 PRO A O 1
ATOM 1188 N N . PRO A 1 164 ? -40.468 79.951 66.547 1.00 64.54 164 PRO A N 1
ATOM 1189 C CA . PRO A 1 164 ? -39.382 80.830 66.162 1.00 61.71 164 PRO A CA 1
ATOM 1190 C C . PRO A 1 164 ? -39.908 82.055 65.423 1.00 58.64 164 PRO A C 1
ATOM 1191 O O . PRO A 1 164 ? -40.910 81.969 64.710 1.00 56.64 164 PRO A O 1
ATOM 1195 N N . SER A 1 165 ? -39.212 83.172 65.618 1.00 55.70 165 SER A N 1
ATOM 1196 C CA . SER A 1 165 ? -39.521 84.350 64.806 1.00 53.43 165 SER A CA 1
ATOM 1197 C C . SER A 1 165 ? -39.032 84.011 63.397 1.00 52.75 165 SER A C 1
ATOM 1198 O O . SER A 1 165 ? -37.970 83.395 63.244 1.00 51.76 165 SER A O 1
ATOM 1201 N N . ARG A 1 166 ? -39.825 84.372 62.407 1.00 52.21 166 ARG A N 1
ATOM 1202 C CA . ARG A 1 166 ? -39.491 84.113 61.009 1.00 52.29 166 ARG A CA 1
ATOM 1203 C C . ARG A 1 166 ? -39.511 85.464 60.296 1.00 50.76 166 ARG A C 1
ATOM 1204 O O . ARG A 1 166 ? -40.503 86.203 60.302 1.00 50.08 166 ARG A O 1
ATOM 1212 N N . VAL A 1 167 ? -38.351 85.852 59.774 1.00 48.41 167 VAL A N 1
ATOM 1213 C CA . VAL A 1 167 ? -38.187 87.129 59.094 1.00 46.05 167 VAL A CA 1
ATOM 1214 C C . VAL A 1 167 ? -37.650 86.905 57.687 1.00 45.78 167 VAL A C 1
ATOM 1215 O O . VAL A 1 167 ? -36.705 86.130 57.479 1.00 46.47 167 VAL A O 1
ATOM 1219 N N . VAL A 1 168 ? -38.276 87.567 56.723 1.00 44.29 168 VAL A N 1
ATOM 1220 C CA . VAL A 1 168 ? -37.882 87.466 55.323 1.00 43.19 168 VAL A CA 1
ATOM 1221 C C . VAL A 1 168 ? -37.594 88.873 54.791 1.00 43.99 168 VAL A C 1
ATOM 1222 O O . VAL A 1 168 ? -38.468 89.737 54.900 1.00 43.56 168 VAL A O 1
ATOM 1226 N N . LEU A 1 169 ? -36.415 89.101 54.228 1.00 44.12 169 LEU A N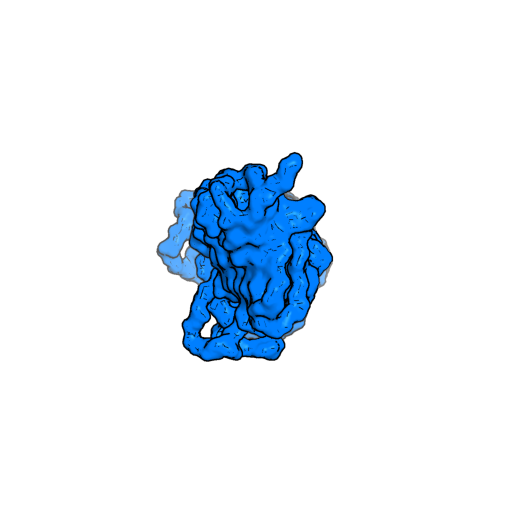 1
ATOM 1227 C CA . LEU A 1 169 ? -36.122 90.412 53.656 1.00 44.92 169 LEU A CA 1
ATOM 1228 C C . LEU A 1 169 ? -35.824 90.232 52.160 1.00 44.93 169 LEU A C 1
ATOM 1229 O O . LEU A 1 169 ? -35.151 89.275 51.767 1.00 43.96 169 LEU A O 1
ATOM 1234 N N . ARG A 1 170 ? -36.273 91.184 51.349 1.00 46.56 170 ARG A N 1
ATOM 1235 C CA . ARG A 1 170 ? -36.022 91.098 49.915 1.00 48.33 170 ARG A CA 1
ATOM 1236 C C . ARG A 1 170 ? -35.633 92.444 49.329 1.00 47.06 170 ARG A C 1
ATOM 1237 O O . ARG A 1 170 ? -36.467 93.351 49.297 1.00 45.98 170 ARG A O 1
ATOM 1245 N N . ASP A 1 171 ? -34.408 92.588 48.842 1.00 45.93 171 ASP A N 1
ATOM 1246 C CA . ASP A 1 171 ? -33.942 93.849 48.276 1.00 44.46 171 ASP A CA 1
ATOM 1247 C C . ASP A 1 171 ? -34.033 94.992 49.271 1.00 43.61 171 ASP A C 1
ATOM 1248 O O . ASP A 1 171 ? -34.540 96.063 48.944 1.00 43.21 171 ASP A O 1
ATOM 1253 N N . THR A 1 172 ? -33.695 94.806 50.538 1.00 44.57 172 THR A N 1
ATOM 1254 C CA . THR A 1 172 ? -33.767 95.826 51.557 1.00 46.82 172 THR A CA 1
ATOM 1255 C C . THR A 1 172 ? -32.372 95.993 52.186 1.00 46.23 172 THR A C 1
ATOM 1256 O O . THR A 1 172 ? -31.778 95.023 52.639 1.00 47.27 172 THR A O 1
ATOM 1260 N N . ASN A 1 173 ? -31.944 97.240 52.265 1.00 45.15 173 ASN A N 1
ATOM 1261 C CA . ASN A 1 173 ? -30.659 97.542 52.885 1.00 44.36 173 ASN A CA 1
ATOM 1262 C C . ASN A 1 173 ? -30.852 97.716 54.386 1.00 44.21 173 ASN A C 1
ATOM 1263 O O . ASN A 1 173 ? -31.884 98.187 54.867 1.00 44.33 173 ASN A O 1
ATOM 1268 N N . VAL A 1 174 ? -29.857 97.284 55.136 1.00 44.27 174 VAL A N 1
ATOM 1269 C CA . VAL A 1 174 ? -29.811 97.350 56.583 1.00 44.46 174 VAL A CA 1
ATOM 1270 C C . VAL A 1 174 ? -28.488 97.995 56.995 1.00 45.76 174 VAL A C 1
ATOM 1271 O O . VAL A 1 174 ? -27.409 97.551 56.591 1.00 46.48 174 VAL A O 1
ATOM 1275 N N . THR A 1 175 ? -28.556 99.072 57.761 1.00 46.74 175 THR A N 1
ATOM 1276 C CA . THR A 1 175 ? -27.341 99.764 58.197 1.00 46.52 175 THR A CA 1
ATOM 1277 C C . THR A 1 175 ? -27.410 100.028 59.694 1.00 48.31 175 THR A C 1
ATOM 1278 O O . THR A 1 175 ? -28.480 100.397 60.179 1.00 48.39 175 THR A O 1
ATOM 1282 N N . ALA A 1 176 ? -26.301 99.814 60.388 1.00 49.11 176 ALA A N 1
ATOM 1283 C CA . ALA A 1 176 ? -26.253 100.090 61.826 1.00 49.82 176 ALA A CA 1
ATOM 1284 C C . ALA A 1 176 ? -25.126 101.121 61.941 1.00 50.63 176 ALA A C 1
ATOM 1285 O O . ALA A 1 176 ? -23.948 100.855 61.736 1.00 51.17 176 ALA A O 1
ATOM 1287 N N . VAL A 1 177 ? -25.542 102.352 62.090 1.00 50.61 177 VAL A N 1
ATOM 1288 C CA . VAL A 1 177 ? -24.647 103.507 62.202 1.00 50.34 177 VAL A CA 1
ATOM 1289 C C . VAL A 1 177 ? -23.936 103.443 63.521 1.00 52.94 177 VAL A C 1
ATOM 1290 O O . VAL A 1 177 ? -24.463 102.895 64.503 1.00 53.06 177 VAL A O 1
ATOM 1294 N N . PRO A 1 178 ? -22.709 103.936 63.624 1.00 54.88 178 PRO A N 1
ATOM 1295 C CA . PRO A 1 178 ? -21.926 103.915 64.852 1.00 56.08 178 PRO A CA 1
ATOM 1296 C C . PRO A 1 178 ? -22.659 104.457 66.058 1.00 57.77 178 PRO A C 1
ATOM 1297 O O . PRO A 1 178 ? -22.564 103.892 67.153 1.00 59.05 178 PRO A O 1
ATOM 1301 N N . ALA A 1 179 ? -23.429 105.520 65.931 1.00 59.17 179 ALA A N 1
ATOM 1302 C CA . ALA A 1 179 ? -24.274 106.108 66.945 1.00 60.28 179 ALA A CA 1
ATOM 1303 C C . ALA A 1 179 ? -25.210 105.127 67.633 1.00 61.15 179 ALA A C 1
ATOM 1304 O O . ALA A 1 179 ? -25.580 105.269 68.793 1.00 61.29 179 ALA A O 1
ATOM 1306 N N . SER A 1 180 ? -25.897 104.418 66.726 1.00 61.36 180 SER A N 1
ATOM 1307 C CA . SER A 1 180 ? -26.765 103.334 67.163 1.00 62.12 180 SER A CA 1
ATOM 1308 C C . SER A 1 180 ? -25.783 102.249 67.556 1.00 63.55 180 SER A C 1
ATOM 1309 O O . SER A 1 180 ? -25.507 101.324 66.764 1.00 66.29 180 SER A O 1
ATOM 1312 N N . GLY A 1 181 ? -25.352 102.205 68.812 1.00 61.43 181 GLY A N 1
ATOM 1313 C CA . GLY A 1 181 ? -24.418 101.231 69.310 1.00 58.37 181 GLY A CA 1
ATOM 1314 C C . GLY A 1 181 ? -24.786 99.776 69.192 1.00 57.03 181 GLY A C 1
ATOM 1315 O O . GLY A 1 181 ? -24.543 98.994 70.117 1.00 58.14 181 GLY A O 1
ATOM 1316 N N . ALA A 1 182 ? -25.329 99.331 68.076 1.00 54.96 182 ALA A N 1
ATOM 1317 C CA . ALA A 1 182 ? -25.674 97.971 67.779 1.00 53.81 182 ALA A CA 1
ATOM 1318 C C . ALA A 1 182 ? -24.396 97.184 67.497 1.00 53.14 182 ALA A C 1
ATOM 1319 O O . ALA A 1 182 ? -23.574 97.509 66.644 1.00 52.94 182 ALA A O 1
ATOM 1321 N N . PRO A 1 183 ? -24.255 96.075 68.198 1.00 53.01 183 PRO A N 1
ATOM 1322 C CA . PRO A 1 183 ? -23.135 95.159 68.069 1.00 53.38 183 PRO A CA 1
ATOM 1323 C C . PRO A 1 183 ? -23.001 94.580 66.671 1.00 53.00 183 PRO A C 1
ATOM 1324 O O . PRO A 1 183 ? -21.905 94.284 66.195 1.00 53.64 183 PRO A O 1
ATOM 1328 N N . ALA A 1 184 ? -24.142 94.373 66.026 1.00 51.84 184 ALA A N 1
ATOM 1329 C CA . ALA A 1 184 ? -24.186 93.862 64.668 1.00 50.41 184 ALA A CA 1
ATOM 1330 C C . ALA A 1 184 ? -25.169 94.712 63.855 1.00 49.76 184 ALA A C 1
ATOM 1331 O O . ALA A 1 184 ? -26.026 95.339 64.470 1.00 48.37 184 ALA A O 1
ATOM 1333 N N . ALA A 1 185 ? -25.016 94.700 62.532 1.00 48.45 185 ALA A N 1
ATOM 1334 C CA . ALA A 1 185 ? -25.947 95.456 61.698 1.00 48.71 185 ALA A CA 1
ATOM 1335 C C . ALA A 1 185 ? -27.245 94.633 61.665 1.00 48.29 185 ALA A C 1
ATOM 1336 O O . ALA A 1 185 ? -28.356 95.153 61.686 1.00 48.47 185 ALA A O 1
ATOM 1338 N N . VAL A 1 186 ? -27.077 93.313 61.616 1.00 47.72 186 VAL A N 1
ATOM 1339 C CA . VAL A 1 186 ? -28.141 92.339 61.618 1.00 47.38 186 VAL A CA 1
ATOM 1340 C C . VAL A 1 186 ? -27.867 91.264 62.676 1.00 47.69 186 VAL A C 1
ATOM 1341 O O . VAL A 1 186 ? -26.859 90.565 62.544 1.00 48.38 186 VAL A O 1
ATOM 1345 N N . SER A 1 187 ? -28.747 91.130 63.662 1.00 47.08 187 SER A N 1
ATOM 1346 C CA . SER A 1 187 ? -28.537 90.083 64.656 1.00 47.52 187 SER A CA 1
ATOM 1347 C C . SER A 1 187 ? -29.761 89.171 64.715 1.00 47.53 187 SER A C 1
ATOM 1348 O O . SER A 1 187 ? -30.922 89.570 64.608 1.00 47.33 187 SER A O 1
ATOM 1351 N N . VAL A 1 188 ? -29.483 87.876 64.673 1.00 46.66 188 VAL A N 1
ATOM 1352 C CA . VAL A 1 188 ? -30.412 86.766 64.680 1.00 47.45 188 VAL A CA 1
ATOM 1353 C C . VAL A 1 188 ? -29.973 85.856 65.832 1.00 48.77 188 VAL A C 1
ATOM 1354 O O . VAL A 1 188 ? -28.963 85.147 65.787 1.00 47.79 188 VAL A O 1
ATOM 1358 N N . LEU A 1 189 ? -30.718 85.929 66.930 1.00 49.47 189 LEU A N 1
ATOM 1359 C CA . LEU A 1 189 ? -30.449 85.200 68.151 1.00 49.96 189 LEU A CA 1
ATOM 1360 C C . LEU A 1 189 ? -31.572 84.266 68.579 1.00 50.57 189 LEU A C 1
ATOM 1361 O O . LEU A 1 189 ? -32.745 84.629 68.530 1.00 51.58 189 LEU A O 1
ATOM 1366 N N . GLY A 1 190 ? -31.213 83.088 69.076 1.00 50.34 190 GLY A N 1
ATOM 1367 C CA . GLY A 1 190 ? -32.136 82.108 69.591 1.00 49.71 190 GLY A CA 1
ATOM 1368 C C . GLY A 1 190 ? -32.999 81.467 68.528 1.00 50.80 190 GLY A C 1
ATOM 1369 O O . GLY A 1 190 ? -32.605 81.277 67.382 1.00 50.09 190 GLY A O 1
ATOM 1370 N N . ALA A 1 191 ? -34.238 81.144 68.898 1.00 52.24 191 ALA A N 1
ATOM 1371 C CA . ALA A 1 191 ? -35.234 80.566 67.993 1.00 52.76 191 ALA A CA 1
ATOM 1372 C C . ALA A 1 191 ? -35.683 81.634 67.006 1.00 52.45 191 ALA A C 1
ATOM 1373 O O . ALA A 1 191 ? -36.722 82.274 67.173 1.00 53.46 191 ALA A O 1
ATOM 1375 N N . SER A 1 192 ? -34.879 81.899 65.996 1.00 51.48 192 SER A N 1
ATOM 1376 C CA . SER A 1 192 ? -35.134 82.931 65.013 1.00 50.41 192 SER A CA 1
ATOM 1377 C C . SER A 1 192 ? -34.593 82.444 63.674 1.00 50.11 192 SER A C 1
ATOM 1378 O O . SER A 1 192 ? -33.635 81.674 63.601 1.00 51.06 192 SER A O 1
ATOM 1381 N N . GLU A 1 193 ? -35.234 82.888 62.616 1.00 49.70 193 GLU A N 1
ATOM 1382 C CA . GLU A 1 193 ? -34.896 82.563 61.255 1.00 49.58 193 GLU A CA 1
ATOM 1383 C C . GLU A 1 193 ? -34.982 83.815 60.376 1.00 48.20 193 GLU A C 1
ATOM 1384 O O . GLU A 1 193 ? -35.973 84.544 60.407 1.00 48.10 193 GLU A O 1
ATOM 1390 N N . LEU A 1 194 ? -33.931 84.005 59.598 1.00 46.62 194 LEU A N 1
ATOM 1391 C CA . LEU A 1 194 ? -33.856 85.109 58.673 1.00 46.28 194 LEU A CA 1
ATOM 1392 C C . LEU A 1 194 ? -33.505 84.594 57.280 1.00 45.88 194 LEU A C 1
ATOM 1393 O O . LEU A 1 194 ? -32.597 83.785 57.119 1.00 45.43 194 LEU A O 1
ATOM 1398 N N . THR A 1 195 ? -34.247 85.084 56.304 1.00 46.11 195 THR A N 1
ATOM 1399 C CA . THR A 1 195 ? -34.025 84.793 54.901 1.00 46.35 195 THR A CA 1
ATOM 1400 C C . THR A 1 195 ? -33.862 86.186 54.275 1.00 45.86 195 THR A C 1
ATOM 1401 O O . THR A 1 195 ? -34.682 87.073 54.479 1.00 45.99 195 THR A O 1
ATOM 1405 N N . LEU A 1 196 ? -32.759 86.384 53.600 1.00 45.86 196 LEU A N 1
ATOM 1406 C CA . LEU A 1 196 ? -32.440 87.669 52.988 1.00 46.37 196 LEU A CA 1
ATOM 1407 C C . LEU A 1 196 ? -32.003 87.404 51.554 1.00 46.28 196 LEU A C 1
ATOM 1408 O O . LEU A 1 196 ? -31.127 86.589 51.278 1.00 46.45 196 LEU A O 1
ATOM 1413 N N . ASP A 1 197 ? -32.677 88.093 50.646 1.00 46.56 197 ASP A N 1
ATOM 1414 C CA . ASP A 1 197 ? -32.367 87.964 49.226 1.00 46.86 197 ASP A CA 1
ATOM 1415 C C . ASP A 1 197 ? -32.206 89.382 48.670 1.00 46.48 197 ASP A C 1
ATOM 1416 O O . ASP A 1 197 ? -33.189 90.120 48.636 1.00 46.96 197 ASP A O 1
ATOM 1421 N N . GLY A 1 198 ? -31.005 89.749 48.274 1.00 46.52 198 GLY A N 1
ATOM 1422 C CA . GLY A 1 198 ? -30.731 91.082 47.737 1.00 46.98 198 GLY A CA 1
ATOM 1423 C C . GLY A 1 198 ? -30.571 92.068 48.882 1.00 48.44 198 GLY A C 1
ATOM 1424 O O . GLY A 1 198 ? -31.353 92.038 49.838 1.00 50.48 198 GLY A O 1
ATOM 1425 N N . GLY A 1 199 ? -29.642 93.010 48.823 1.00 48.54 199 GLY A N 1
ATOM 1426 C CA . GLY A 1 199 ? -29.522 93.997 49.885 1.00 47.82 199 GLY A CA 1
ATOM 1427 C C . GLY A 1 199 ? -28.091 94.227 50.331 1.00 47.75 199 GLY A C 1
ATOM 1428 O O . GLY A 1 199 ? -27.175 93.433 50.142 1.00 48.20 199 GLY A O 1
ATOM 1429 N N . HIS A 1 200 ? -27.883 95.381 50.938 1.00 46.78 200 HIS A N 1
ATOM 1430 C CA . HIS A 1 200 ? -26.591 95.814 51.438 1.00 45.94 200 HIS A CA 1
ATOM 1431 C C . HIS A 1 200 ? -26.637 95.855 52.953 1.00 45.89 200 HIS A C 1
ATOM 1432 O O . HIS A 1 200 ? -27.540 96.458 53.532 1.00 46.04 200 HIS A O 1
ATOM 1439 N N . ILE A 1 201 ? -25.677 95.191 53.586 1.00 46.22 201 ILE A N 1
ATOM 1440 C CA . ILE A 1 201 ? -25.638 95.165 55.048 1.00 45.34 201 ILE A CA 1
ATOM 1441 C C . ILE A 1 201 ? -24.321 95.806 55.475 1.00 46.80 201 ILE A C 1
ATOM 1442 O O . ILE A 1 201 ? -23.243 95.323 55.118 1.00 48.28 201 ILE A O 1
ATOM 1447 N N . THR A 1 202 ? -24.434 96.935 56.161 1.00 47.23 202 THR A N 1
ATOM 1448 C CA . THR A 1 202 ? -23.244 97.666 56.550 1.00 47.70 202 THR A CA 1
ATOM 1449 C C . THR A 1 202 ? -23.341 98.156 57.990 1.00 46.77 202 THR A C 1
ATOM 1450 O O . THR A 1 202 ? -24.367 98.661 58.436 1.00 45.05 202 THR A O 1
ATOM 1454 N N . GLY A 1 203 ? -22.232 97.989 58.729 1.00 46.38 203 GLY A N 1
ATOM 1455 C CA . GLY A 1 203 ? -22.164 98.396 60.113 1.00 45.80 203 GLY A CA 1
ATOM 1456 C C . GLY A 1 203 ? -22.121 97.289 61.151 1.00 47.05 203 GLY A C 1
ATOM 1457 O O . GLY A 1 203 ? -21.846 96.112 60.922 1.00 45.83 203 GLY A O 1
ATOM 1458 N N . GLY A 1 204 ? -22.425 97.703 62.380 1.00 47.64 204 GLY A N 1
ATOM 1459 C CA . GLY A 1 204 ? -22.309 96.818 63.532 1.00 49.51 204 GLY A CA 1
ATOM 1460 C C . GLY A 1 204 ? -20.983 97.146 64.236 1.00 51.38 204 GLY A C 1
ATOM 1461 O O . GLY A 1 204 ? -19.941 97.278 63.598 1.00 50.94 204 GLY A O 1
ATOM 1462 N N . ARG A 1 205 ? -21.045 97.293 65.551 1.00 53.32 205 ARG A N 1
ATOM 1463 C CA . ARG A 1 205 ? -19.858 97.587 66.334 1.00 55.84 205 ARG A CA 1
ATOM 1464 C C . ARG A 1 205 ? -18.906 96.396 66.237 1.00 54.99 205 ARG A C 1
ATOM 1465 O O . ARG A 1 205 ? -17.752 96.584 65.870 1.00 54.76 205 ARG A O 1
ATOM 1473 N N . ALA A 1 206 ? -19.433 95.195 66.467 1.00 53.99 206 ALA A N 1
ATOM 1474 C CA . ALA A 1 206 ? -18.623 93.985 66.443 1.00 52.49 206 ALA A CA 1
ATOM 1475 C C . ALA A 1 206 ? -18.821 93.039 65.274 1.00 52.16 206 ALA A C 1
ATOM 1476 O O . ALA A 1 206 ? -17.961 92.173 65.044 1.00 51.92 206 ALA A O 1
ATOM 1478 N N . ALA A 1 207 ? -19.904 93.139 64.512 1.00 51.48 207 ALA A N 1
ATOM 1479 C CA . ALA A 1 207 ? -20.091 92.222 63.387 1.00 50.28 207 ALA A CA 1
ATOM 1480 C C . ALA A 1 207 ? -21.109 92.774 62.400 1.00 49.74 207 ALA A C 1
ATOM 1481 O O . ALA A 1 207 ? -21.863 93.658 62.791 1.00 50.43 207 ALA A O 1
ATOM 1483 N N . GLY A 1 208 ? -21.090 92.284 61.174 1.00 48.95 208 GLY A N 1
ATOM 1484 C CA . GLY A 1 208 ? -22.056 92.742 60.175 1.00 48.73 208 GLY A CA 1
ATOM 1485 C C . GLY A 1 208 ? -23.349 91.976 60.506 1.00 49.03 208 GLY A C 1
ATOM 1486 O O . GLY A 1 208 ? -24.360 92.592 60.830 1.00 49.11 208 GLY A O 1
ATOM 1487 N N . VAL A 1 209 ? -23.237 90.656 60.479 1.00 48.70 209 VAL A N 1
ATOM 1488 C CA . VAL A 1 209 ? -24.303 89.731 60.779 1.00 48.99 209 VAL A CA 1
ATOM 1489 C C . VAL A 1 209 ? -23.879 88.786 61.915 1.00 49.96 209 VAL A C 1
ATOM 1490 O O . VAL A 1 209 ? -22.832 88.137 61.858 1.00 49.72 209 VAL A O 1
ATOM 1494 N N . ALA A 1 210 ? -24.713 88.677 62.940 1.00 49.83 210 ALA A N 1
ATOM 1495 C CA . ALA A 1 210 ? -24.445 87.799 64.071 1.00 49.44 210 ALA A CA 1
ATOM 1496 C C . ALA A 1 210 ? -25.572 86.767 64.165 1.00 50.13 210 ALA A C 1
ATOM 1497 O O . ALA A 1 210 ? -26.745 87.139 64.168 1.00 50.01 210 ALA A O 1
ATOM 1499 N N . ALA A 1 211 ? -25.209 85.500 64.221 1.00 50.45 211 ALA A N 1
ATOM 1500 C CA . ALA A 1 211 ? -26.175 84.413 64.334 1.00 50.71 211 ALA A CA 1
ATOM 1501 C C . ALA A 1 211 ? -25.762 83.623 65.574 1.00 51.78 211 ALA A C 1
ATOM 1502 O O . ALA A 1 211 ? -24.735 82.945 65.557 1.00 51.53 211 ALA A O 1
ATOM 1504 N N . MET A 1 212 ? -26.534 83.756 66.646 1.00 52.82 212 MET A N 1
ATOM 1505 C CA . MET A 1 212 ? -26.276 83.114 67.916 1.00 53.89 212 MET A CA 1
ATOM 1506 C C . MET A 1 212 ? -27.384 82.201 68.437 1.00 54.51 212 MET A C 1
ATOM 1507 O O . MET A 1 212 ? -28.584 82.365 68.223 1.00 54.62 212 MET A O 1
ATOM 1512 N N . GLN A 1 213 ? -26.970 81.183 69.177 1.00 55.13 213 GLN A N 1
ATOM 1513 C CA . GLN A 1 213 ? -27.783 80.213 69.866 1.00 55.96 213 GLN A CA 1
ATOM 1514 C C . GLN A 1 213 ? -28.953 79.577 69.144 1.00 54.61 213 GLN A C 1
ATOM 1515 O O . GLN A 1 213 ? -30.104 79.705 69.566 1.00 54.15 213 GLN A O 1
ATOM 1521 N N . GLY A 1 214 ? -28.686 78.820 68.086 1.00 53.26 214 GLY A N 1
ATOM 1522 C CA . GLY A 1 214 ? -29.712 78.109 67.353 1.00 51.30 214 GLY A CA 1
ATOM 1523 C C . GLY A 1 214 ? -30.355 78.901 66.232 1.00 50.78 214 GLY A C 1
ATOM 1524 O O . GLY A 1 214 ? -31.345 78.433 65.657 1.00 50.28 214 GLY A O 1
ATOM 1525 N N . ALA A 1 215 ? -29.811 80.068 65.911 1.00 49.72 215 ALA A N 1
ATOM 1526 C CA . ALA A 1 215 ? -30.348 80.872 64.821 1.00 49.54 215 ALA A CA 1
ATOM 1527 C C . ALA A 1 215 ? -30.130 80.136 63.504 1.00 49.03 215 ALA A C 1
ATOM 1528 O O . ALA A 1 215 ? -29.287 79.248 63.419 1.00 48.17 215 ALA A O 1
ATOM 1530 N N . VAL A 1 216 ? -30.932 80.465 62.502 1.00 48.89 216 VAL A N 1
ATOM 1531 C CA . VAL A 1 216 ? -30.860 79.885 61.159 1.00 48.79 216 VAL A CA 1
ATOM 1532 C C . VAL A 1 216 ? -30.947 81.076 60.199 1.00 49.57 216 VAL A C 1
ATOM 1533 O O . VAL A 1 216 ? -31.918 81.851 60.211 1.00 49.52 216 VAL A O 1
ATOM 1537 N N . VAL A 1 217 ? -29.884 81.336 59.443 1.00 50.10 217 VAL A N 1
ATOM 1538 C CA . VAL A 1 217 ? -29.809 82.487 58.548 1.00 50.05 217 VAL A CA 1
ATOM 1539 C C . VAL A 1 217 ? -29.460 82.141 57.109 1.00 50.88 217 VAL A C 1
ATOM 1540 O O . VAL A 1 217 ? -28.522 81.379 56.846 1.00 51.03 217 VAL A O 1
ATOM 1544 N N . HIS A 1 218 ? -30.176 82.721 56.147 1.00 52.43 218 HIS A N 1
ATOM 1545 C CA . HIS A 1 218 ? -29.969 82.513 54.723 1.00 54.22 218 HIS A CA 1
ATOM 1546 C C . HIS A 1 218 ? -29.764 83.753 53.846 1.00 53.66 218 HIS A C 1
ATOM 1547 O O . HIS A 1 218 ? -30.603 84.316 53.121 1.00 56.14 218 HIS A O 1
ATOM 1554 N N . LEU A 1 219 ? -28.506 84.146 53.744 1.00 53.28 219 LEU A N 1
ATOM 1555 C CA . LEU A 1 219 ? -28.125 85.330 52.964 1.00 52.76 219 LEU A CA 1
ATOM 1556 C C . LEU A 1 219 ? -27.817 85.043 51.506 1.00 52.38 219 LEU A C 1
ATOM 1557 O O . LEU A 1 219 ? -26.980 84.195 51.203 1.00 53.01 219 LEU A O 1
ATOM 1562 N N . GLN A 1 220 ? -28.467 85.773 50.613 1.00 52.00 220 GLN A N 1
ATOM 1563 C CA . GLN A 1 220 ? -28.298 85.632 49.170 1.00 52.71 220 GLN A CA 1
ATOM 1564 C C . GLN A 1 220 ? -28.297 86.993 48.477 1.00 51.87 220 GLN A C 1
ATOM 1565 O O . GLN A 1 220 ? -28.984 87.923 48.907 1.00 49.25 220 GLN A O 1
ATOM 1571 N N . ARG A 1 221 ? -27.447 87.160 47.467 1.00 52.16 221 ARG A N 1
ATOM 1572 C CA . ARG A 1 221 ? -27.282 88.399 46.721 1.00 53.19 221 ARG A CA 1
ATOM 1573 C C . ARG A 1 221 ? -27.058 89.590 47.644 1.00 51.42 221 ARG A C 1
ATOM 1574 O O . ARG A 1 221 ? -27.668 90.644 47.478 1.00 50.42 221 ARG A O 1
ATOM 1582 N N . ALA A 1 222 ? -26.227 89.438 48.660 1.00 49.80 222 ALA A N 1
ATOM 1583 C CA . ALA A 1 222 ? -26.010 90.465 49.661 1.00 49.23 222 ALA A CA 1
ATOM 1584 C C . ALA A 1 222 ? -24.560 90.922 49.701 1.00 49.56 222 ALA A C 1
ATOM 1585 O O . ALA A 1 222 ? -23.681 90.210 49.206 1.00 49.25 222 ALA A O 1
ATOM 1587 N N . THR A 1 223 ? -24.304 92.094 50.274 1.00 49.39 223 THR A N 1
ATOM 1588 C CA . THR A 1 223 ? -22.933 92.576 50.420 1.00 50.83 223 THR A CA 1
ATOM 1589 C C . THR A 1 223 ? -22.757 92.840 51.913 1.00 51.54 223 THR A C 1
ATOM 1590 O O . THR A 1 223 ? -23.687 93.428 52.473 1.00 52.05 223 THR A O 1
ATOM 1594 N N . ILE A 1 224 ? -21.687 92.423 52.571 1.00 52.88 224 ILE A N 1
ATOM 1595 C CA . ILE A 1 224 ? -21.554 92.664 54.007 1.00 54.17 224 ILE A CA 1
ATOM 1596 C C . ILE A 1 224 ? -20.264 93.386 54.401 1.00 56.01 224 ILE A C 1
ATOM 1597 O O . ILE A 1 224 ? -19.220 92.853 54.812 1.00 57.96 224 ILE A O 1
ATOM 1602 N N . ARG A 1 225 ? -20.329 94.710 54.444 1.00 57.35 225 ARG A N 1
ATOM 1603 C CA . ARG A 1 225 ? -19.261 95.599 54.824 1.00 58.33 225 ARG A CA 1
ATOM 1604 C C . ARG A 1 225 ? -19.460 96.263 56.176 1.00 59.14 225 ARG A C 1
ATOM 1605 O O . ARG A 1 225 ? -20.555 96.398 56.716 1.00 58.53 225 ARG A O 1
ATOM 1613 N N . ARG A 1 226 ? -18.337 96.702 56.739 1.00 60.64 226 ARG A N 1
ATOM 1614 C CA . ARG A 1 226 ? -18.315 97.348 58.036 1.00 63.59 226 ARG A CA 1
ATOM 1615 C C . ARG A 1 226 ? -18.729 98.814 57.987 1.00 65.64 226 ARG A C 1
ATOM 1616 O O . ARG A 1 226 ? -19.252 99.371 58.942 1.00 63.95 226 ARG A O 1
ATOM 1624 N N . GLY A 1 227 ? -18.395 99.467 56.885 1.00 70.11 227 GLY A N 1
ATOM 1625 C CA . GLY A 1 227 ? -18.607 100.886 56.663 1.00 76.77 227 GLY A CA 1
ATOM 1626 C C . GLY A 1 227 ? -20.068 101.272 56.693 1.00 82.19 227 GLY A C 1
ATOM 1627 O O . GLY A 1 227 ? -20.918 100.388 56.880 1.00 82.81 227 GLY A O 1
ATOM 1628 N N . ASP A 1 228 ? -20.404 102.552 56.576 1.00 86.28 228 ASP A N 1
ATOM 1629 C CA . ASP A 1 228 ? -21.770 103.034 56.590 1.00 90.04 228 ASP A CA 1
ATOM 1630 C C . ASP A 1 228 ? -21.831 104.450 57.175 1.00 92.16 228 ASP A C 1
ATOM 1631 O O . ASP A 1 228 ? -20.822 105.104 57.363 1.00 92.84 228 ASP A O 1
ATOM 1636 N N . ALA A 1 229 ? -23.046 104.777 57.588 1.00 94.64 229 ALA A N 1
ATOM 1637 C CA . ALA A 1 229 ? -23.368 105.974 58.299 1.00 96.99 229 ALA A CA 1
ATOM 1638 C C . ALA A 1 229 ? -24.659 106.597 57.769 1.00 98.31 229 ALA A C 1
ATOM 1639 O O . ALA A 1 229 ? -25.054 106.622 56.639 1.00 98.68 229 ALA A O 1
ATOM 1641 N N . LEU A 1 230 ? -25.346 107.191 58.725 1.00 99.40 230 LEU A N 1
ATOM 1642 C CA . LEU A 1 230 ? -26.519 107.968 58.841 1.00 99.80 230 LEU A CA 1
ATOM 1643 C C . LEU A 1 230 ? -27.830 107.337 59.257 1.00 99.82 230 LEU A C 1
ATOM 1644 O O . LEU A 1 230 ? -28.015 106.143 59.175 1.00 100.03 230 LEU A O 1
ATOM 1649 N N . ALA A 1 231 ? -28.821 108.118 59.595 1.00 99.98 231 ALA A N 1
ATOM 1650 C CA . ALA A 1 231 ? -30.236 107.944 59.634 1.00 100.03 231 ALA A CA 1
ATOM 1651 C C . ALA A 1 231 ? -30.954 108.558 60.798 1.00 100.03 231 ALA A C 1
ATOM 1652 O O . ALA A 1 231 ? -30.531 108.194 61.915 1.00 100.03 231 ALA A O 1
ATOM 1654 N N . GLY A 1 232 ? -31.840 109.530 60.591 1.00 100.03 232 GLY A N 1
ATOM 1655 C CA . GLY A 1 232 ? -32.382 110.091 61.789 1.00 99.84 232 GLY A CA 1
ATOM 1656 C C . GLY A 1 232 ? -33.341 111.192 61.988 1.00 100.03 232 GLY A C 1
ATOM 1657 O O . GLY A 1 232 ? -34.398 111.215 61.346 1.00 99.70 232 GLY A O 1
ATOM 1658 N N . GLY A 1 233 ? -33.081 112.084 62.953 1.00 100.03 233 GLY A N 1
ATOM 1659 C CA . GLY A 1 233 ? -34.022 113.170 63.217 1.00 99.94 233 GLY A CA 1
ATOM 1660 C C . GLY A 1 233 ? -33.555 114.469 62.574 1.00 100.03 233 GLY A C 1
ATOM 1661 O O . GLY A 1 233 ? -34.109 114.918 61.571 1.00 100.03 233 GLY A O 1
ATOM 1662 N N . ALA A 1 234 ? -32.558 115.066 63.216 1.00 100.03 234 ALA A N 1
ATOM 1663 C CA . ALA A 1 234 ? -32.012 116.328 62.726 1.00 100.03 234 ALA A CA 1
ATOM 1664 C C . ALA A 1 234 ? -30.511 116.209 62.802 1.00 100.03 234 ALA A C 1
ATOM 1665 O O . ALA A 1 234 ? -29.965 115.119 63.003 1.00 100.03 234 ALA A O 1
ATOM 1667 N N . VAL A 1 235 ? -29.809 117.328 62.717 1.00 100.03 235 VAL A N 1
ATOM 1668 C CA . VAL A 1 235 ? -28.371 117.417 62.706 1.00 100.03 235 VAL A CA 1
ATOM 1669 C C . VAL A 1 235 ? -27.660 118.154 63.800 1.00 100.03 235 VAL A C 1
ATOM 1670 O O . VAL A 1 235 ? -27.043 119.207 63.735 1.00 100.02 235 VAL A O 1
ATOM 1674 N N . PRO A 1 236 ? -27.642 117.369 64.858 1.00 100.03 236 PRO A N 1
ATOM 1675 C CA . PRO A 1 236 ? -26.883 117.690 66.068 1.00 100.03 236 PRO A CA 1
ATOM 1676 C C . PRO A 1 236 ? -25.508 117.062 65.869 1.00 100.03 236 PRO A C 1
ATOM 1677 O O . PRO A 1 236 ? -24.725 117.469 65.004 1.00 100.03 236 PRO A O 1
ATOM 1681 N N . GLY A 1 237 ? -25.220 115.982 66.575 1.00 100.03 237 GLY A N 1
ATOM 1682 C CA . GLY A 1 237 ? -24.016 115.192 66.586 1.00 100.03 237 GLY A CA 1
ATOM 1683 C C . GLY A 1 237 ? -24.170 113.765 66.061 1.00 100.03 237 GLY A C 1
ATOM 1684 O O . GLY A 1 237 ? -25.226 113.136 66.106 1.00 100.03 237 GLY A O 1
ATOM 1685 N N . GLY A 1 238 ? -23.042 113.265 65.561 1.00 100.03 238 GLY A N 1
ATOM 1686 C CA . GLY A 1 238 ? -22.981 111.954 64.938 1.00 100.02 238 GLY A CA 1
ATOM 1687 C C . GLY A 1 238 ? -22.659 110.926 66.015 1.00 100.03 238 GLY A C 1
ATOM 1688 O O . GLY A 1 238 ? -21.531 110.954 66.503 1.00 100.03 238 GLY A O 1
ATOM 1689 N N . ALA A 1 239 ? -23.703 110.166 66.350 1.00 100.03 239 ALA A N 1
ATOM 1690 C CA . ALA A 1 239 ? -23.428 109.102 67.302 1.00 100.03 239 ALA A CA 1
ATOM 1691 C C . ALA A 1 239 ? -22.972 109.532 68.661 1.00 100.03 239 ALA A C 1
ATOM 1692 O O . ALA A 1 239 ? -21.739 109.639 68.649 1.00 100.03 239 ALA A O 1
ATOM 1694 N N . VAL A 1 240 ? -23.754 109.569 69.715 1.00 100.03 240 VAL A N 1
ATOM 1695 C CA . VAL A 1 240 ? -23.142 110.027 70.983 1.00 100.03 240 VAL A CA 1
ATOM 1696 C C . VAL A 1 240 ? -21.643 110.196 70.834 1.00 100.03 240 VAL A C 1
ATOM 1697 O O . VAL A 1 240 ? -21.021 111.121 70.206 1.00 100.03 240 VAL A O 1
ATOM 1701 N N . PRO A 1 241 ? -20.849 109.410 71.438 1.00 100.03 241 PRO A N 1
ATOM 1702 C CA . PRO A 1 241 ? -21.343 108.314 72.246 1.00 100.03 241 PRO A CA 1
ATOM 1703 C C . PRO A 1 241 ? -21.096 108.643 73.703 1.00 100.03 241 PRO A C 1
ATOM 1704 O O . PRO A 1 241 ? -21.598 107.927 74.572 1.00 100.03 241 PRO A O 1
ATOM 1708 N N . GLY A 1 242 ? -20.704 109.893 73.983 1.00 100.03 242 GLY A N 1
ATOM 1709 C CA . GLY A 1 242 ? -20.567 110.379 75.343 1.00 100.03 242 GLY A CA 1
ATOM 1710 C C . GLY A 1 242 ? -21.933 110.649 75.964 1.00 100.03 242 GLY A C 1
ATOM 1711 O O . GLY A 1 242 ? -22.033 111.428 76.911 1.00 100.03 242 GLY A O 1
ATOM 1712 N N . GLY A 1 243 ? -23.003 110.078 75.450 1.00 100.03 243 GLY A N 1
ATOM 1713 C CA . GLY A 1 243 ? -24.349 110.145 75.967 1.00 100.03 243 GLY A CA 1
ATOM 1714 C C . GLY A 1 243 ? -24.355 109.271 77.219 1.00 100.03 243 GLY A C 1
ATOM 1715 O O . GLY A 1 243 ? -23.481 109.458 78.074 1.00 100.03 243 GLY A O 1
ATOM 1716 N N . ALA A 1 244 ? -25.349 108.437 77.410 1.00 100.03 244 ALA A N 1
ATOM 1717 C CA . ALA A 1 244 ? -25.568 107.595 78.583 1.00 100.03 244 ALA A CA 1
ATOM 1718 C C . ALA A 1 244 ? -26.771 108.112 79.353 1.00 100.03 244 ALA A C 1
ATOM 1719 O O . ALA A 1 244 ? -26.641 109.128 80.045 1.00 100.03 244 ALA A O 1
ATOM 1721 N N . VAL A 1 245 ? -27.968 107.541 79.086 1.00 100.03 245 VAL A N 1
ATOM 1722 C CA . VAL A 1 245 ? -29.290 107.978 79.365 1.00 100.03 245 VAL A CA 1
ATOM 1723 C C . VAL A 1 245 ? -30.558 107.768 80.095 1.00 100.03 245 VAL A C 1
ATOM 1724 O O . VAL A 1 245 ? -30.723 106.688 79.639 1.00 100.03 245 VAL A O 1
ATOM 1728 N N . PRO A 1 246 ? -31.508 108.452 80.584 1.00 100.03 246 PRO A N 1
ATOM 1729 C CA . PRO A 1 246 ? -32.844 108.024 80.788 1.00 100.03 246 PRO A CA 1
ATOM 1730 C C . PRO A 1 246 ? -33.717 107.698 79.559 1.00 100.03 246 PRO A C 1
ATOM 1731 O O . PRO A 1 246 ? -33.234 107.657 78.451 1.00 100.03 246 PRO A O 1
ATOM 1735 N N . GLY A 1 247 ? -34.596 106.783 79.959 1.00 100.03 247 GLY A N 1
ATOM 1736 C CA . GLY A 1 247 ? -35.418 105.913 79.166 1.00 100.03 247 GLY A CA 1
ATOM 1737 C C . GLY A 1 247 ? -35.947 104.707 79.942 1.00 100.03 247 GLY A C 1
ATOM 1738 O O . GLY A 1 247 ? -37.165 104.493 79.894 1.00 100.03 247 GLY A O 1
ATOM 1739 N N . GLY A 1 248 ? -35.166 103.811 80.527 1.00 100.03 248 GLY A N 1
ATOM 1740 C CA . GLY A 1 248 ? -35.589 102.690 81.304 1.00 100.03 248 GLY A CA 1
ATOM 1741 C C . GLY A 1 248 ? -35.800 101.314 80.730 1.00 100.03 248 GLY A C 1
ATOM 1742 O O . GLY A 1 248 ? -36.759 101.053 79.993 1.00 100.03 248 GLY A O 1
ATOM 1743 N N . PHE A 1 249 ? -34.976 100.370 81.214 1.00 100.03 249 PHE A N 1
ATOM 1744 C CA . PHE A 1 249 ? -35.102 98.978 80.801 1.00 100.03 249 PHE A CA 1
ATOM 1745 C C . PHE A 1 249 ? -34.872 98.844 79.298 1.00 100.03 249 PHE A C 1
ATOM 1746 O O . PHE A 1 249 ? -35.795 98.450 78.574 1.00 100.03 249 PHE A O 1
ATOM 1754 N N . GLY A 1 250 ? -33.690 99.223 78.822 1.00 100.03 250 GLY A N 1
ATOM 1755 C CA . GLY A 1 250 ? -33.485 99.153 77.384 1.00 100.03 250 GLY A CA 1
ATOM 1756 C C . GLY A 1 250 ? -32.086 99.483 76.908 1.00 100.03 250 GLY A C 1
ATOM 1757 O O . GLY A 1 250 ? -31.452 100.472 77.267 1.00 100.03 250 GLY A O 1
ATOM 1758 N N . PRO A 1 251 ? -31.610 98.625 76.011 1.00 100.03 251 PRO A N 1
ATOM 1759 C CA . PRO A 1 251 ? -30.276 98.735 75.437 1.00 100.03 251 PRO A CA 1
ATOM 1760 C C . PRO A 1 251 ? -30.255 99.416 74.087 1.00 100.03 251 PRO A C 1
ATOM 1761 O O . PRO A 1 251 ? -31.194 99.243 73.300 1.00 100.03 251 PRO A O 1
ATOM 1765 N N . GLY A 1 252 ? -29.178 100.116 73.742 1.00 100.03 252 GLY A N 1
ATOM 1766 C CA . GLY A 1 252 ? -29.039 100.796 72.463 1.00 100.03 252 GLY A CA 1
ATOM 1767 C C . GLY A 1 252 ? -29.741 100.055 71.328 1.00 100.03 252 GLY A C 1
ATOM 1768 O O . GLY A 1 252 ? -30.570 100.575 70.578 1.00 100.03 252 GLY A O 1
ATOM 1769 N N . GLY A 1 253 ? -29.243 98.849 71.094 1.00 100.03 253 GLY A N 1
ATOM 1770 C CA . GLY A 1 253 ? -29.688 97.888 70.097 1.00 100.03 253 GLY A CA 1
ATOM 1771 C C . GLY A 1 253 ? -28.935 96.573 70.323 1.00 100.03 253 GLY A C 1
ATOM 1772 O O . GLY A 1 253 ? -27.712 96.564 70.447 1.00 100.03 253 GLY A O 1
ATOM 1773 N N . PHE A 1 254 ? -29.572 95.431 70.381 1.00 100.03 254 PHE A N 1
ATOM 1774 C CA . PHE A 1 254 ? -29.153 94.103 70.715 1.00 100.01 254 PHE A CA 1
ATOM 1775 C C . PHE A 1 254 ? -27.990 93.290 70.185 1.00 100.03 254 PHE A C 1
ATOM 1776 O O . PHE A 1 254 ? -27.382 93.495 69.139 1.00 100.03 254 PHE A O 1
ATOM 1784 N N . GLY A 1 255 ? -27.650 92.242 70.959 1.00 100.03 255 GLY A N 1
ATOM 1785 C CA . GLY A 1 255 ? -26.562 91.284 70.732 1.00 99.99 255 GLY A CA 1
ATOM 1786 C C . GLY A 1 255 ? -25.315 91.796 71.435 1.00 100.03 255 GLY A C 1
ATOM 1787 O O . GLY A 1 255 ? -25.417 92.772 72.192 1.00 100.03 255 GLY A O 1
ATOM 1788 N N . PRO A 1 256 ? -24.134 91.296 71.123 1.00 100.03 256 PRO A N 1
ATOM 1789 C CA . PRO A 1 256 ? -23.889 90.187 70.214 1.00 100.03 256 PRO A CA 1
ATOM 1790 C C . PRO A 1 256 ? -23.505 88.920 70.976 1.00 100.03 256 PRO A C 1
ATOM 1791 O O . PRO A 1 256 ? -24.323 88.044 71.243 1.00 100.03 256 PRO A O 1
ATOM 1795 N N . VAL A 1 257 ? -22.265 88.821 71.427 1.00 100.03 257 VAL A N 1
ATOM 1796 C CA . VAL A 1 257 ? -21.640 87.868 72.308 1.00 100.03 257 VAL A CA 1
ATOM 1797 C C . VAL A 1 257 ? -20.133 87.737 72.100 1.00 100.03 257 VAL A C 1
ATOM 1798 O O . VAL A 1 257 ? -19.451 87.233 73.011 1.00 100.03 257 VAL A O 1
ATOM 1802 N N . LEU A 1 258 ? -19.530 88.231 71.028 1.00 99.67 258 LEU A N 1
ATOM 1803 C CA . LEU A 1 258 ? -18.056 88.159 70.847 1.00 99.03 258 LEU A CA 1
ATOM 1804 C C . LEU A 1 258 ? -17.654 89.446 70.128 1.00 97.85 258 LEU A C 1
ATOM 1805 O O . LEU A 1 258 ? -18.623 90.208 69.885 1.00 97.73 258 LEU A O 1
ATOM 1810 N N . ASP A 1 259 ? -16.431 89.918 69.863 1.00 96.06 259 ASP A N 1
ATOM 1811 C CA . ASP A 1 259 ? -16.141 91.182 69.200 1.00 93.85 259 ASP A CA 1
ATOM 1812 C C . ASP A 1 259 ? -14.746 91.346 68.558 1.00 91.00 259 ASP A C 1
ATOM 1813 O O . ASP A 1 259 ? -13.731 90.717 68.819 1.00 91.08 259 ASP A O 1
ATOM 1818 N N . GLY A 1 260 ? -14.673 92.352 67.707 1.00 86.99 260 GLY A N 1
ATOM 1819 C CA . GLY A 1 260 ? -13.589 92.831 66.841 1.00 81.96 260 GLY A CA 1
ATOM 1820 C C . GLY A 1 260 ? -14.369 93.043 65.531 1.00 77.67 260 GLY A C 1
ATOM 1821 O O . GLY A 1 260 ? -15.584 93.179 65.825 1.00 78.56 260 GLY A O 1
ATOM 1822 N N . TRP A 1 261 ? -13.953 93.049 64.271 1.00 72.41 261 TRP A N 1
ATOM 1823 C CA . TRP A 1 261 ? -15.047 93.169 63.291 1.00 67.15 261 TRP A CA 1
ATOM 1824 C C . TRP A 1 261 ? -15.081 91.956 62.357 1.00 65.35 261 TRP A C 1
ATOM 1825 O O . TRP A 1 261 ? -14.195 91.714 61.552 1.00 64.86 261 TRP A O 1
ATOM 1836 N N . TYR A 1 262 ? -16.151 91.184 62.533 1.00 63.17 262 TYR A N 1
ATOM 1837 C CA . TYR A 1 262 ? -16.416 90.012 61.713 1.00 61.64 262 TYR A CA 1
ATOM 1838 C C . TYR A 1 262 ? -17.575 90.260 60.758 1.00 60.10 262 TYR A C 1
ATOM 1839 O O . TYR A 1 262 ? -18.610 90.787 61.170 1.00 59.84 262 TYR A O 1
ATOM 1848 N N . GLY A 1 263 ? -17.425 89.901 59.485 1.00 58.00 263 GLY A N 1
ATOM 1849 C CA . GLY A 1 263 ? -18.524 90.106 58.538 1.00 57.05 263 GLY A CA 1
ATOM 1850 C C . GLY A 1 263 ? -19.740 89.308 59.038 1.00 56.36 263 GLY A C 1
ATOM 1851 O O . GLY A 1 263 ? -20.858 89.791 59.151 1.00 54.88 263 GLY A O 1
ATOM 1852 N N . VAL A 1 264 ? -19.501 88.026 59.301 1.00 55.64 264 VAL A N 1
ATOM 1853 C CA . VAL A 1 264 ? -20.487 87.082 59.773 1.00 55.64 264 VAL A CA 1
ATOM 1854 C C . VAL A 1 264 ? -19.965 86.355 61.018 1.00 55.80 264 VAL A C 1
ATOM 1855 O O . VAL A 1 264 ? -18.984 85.615 60.914 1.00 56.48 264 VAL A O 1
ATOM 1859 N N . ASP A 1 265 ? -20.582 86.558 62.169 1.00 54.66 265 ASP A N 1
ATOM 1860 C CA . ASP A 1 265 ? -20.178 85.922 63.417 1.00 53.98 265 ASP A CA 1
ATOM 1861 C C . ASP A 1 265 ? -21.245 84.910 63.823 1.00 54.25 265 ASP A C 1
ATOM 1862 O O . ASP A 1 265 ? -22.360 85.246 64.209 1.00 54.77 265 ASP A O 1
ATOM 1867 N N . VAL A 1 266 ? -20.936 83.639 63.644 1.00 54.12 266 VAL A N 1
ATOM 1868 C CA . VAL A 1 266 ? -21.822 82.520 63.881 1.00 53.22 266 VAL A CA 1
ATOM 1869 C C . VAL A 1 266 ? -21.416 81.666 65.074 1.00 53.57 266 VAL A C 1
ATOM 1870 O O . VAL A 1 266 ? -20.305 81.145 65.160 1.00 53.43 266 VAL A O 1
ATOM 1874 N N . SER A 1 267 ? -22.335 81.491 66.014 1.00 53.84 267 SER A N 1
ATOM 1875 C CA . SER A 1 267 ? -22.094 80.691 67.201 1.00 53.51 267 SER A CA 1
ATOM 1876 C C . SER A 1 267 ? -23.293 79.816 67.532 1.00 53.38 267 SER A C 1
ATOM 1877 O O . SER A 1 267 ? -24.382 80.330 67.799 1.00 53.17 267 SER A O 1
ATOM 1880 N N . GLY A 1 268 ? -23.116 78.501 67.429 1.00 52.79 268 GLY A N 1
ATOM 1881 C CA . GLY A 1 268 ? -24.160 77.534 67.730 1.00 51.85 268 GLY A CA 1
ATOM 1882 C C . GLY A 1 268 ? -25.370 77.665 66.820 1.00 51.75 268 GLY A C 1
ATOM 1883 O O . GLY A 1 268 ? -26.512 77.382 67.186 1.00 51.98 268 GLY A O 1
ATOM 1884 N N . SER A 1 269 ? -25.135 78.121 65.595 1.00 50.29 269 SER A N 1
ATOM 1885 C CA . SER A 1 269 ? -26.153 78.415 64.617 1.00 48.22 269 SER A CA 1
ATOM 1886 C C . SER A 1 269 ? -25.686 78.044 63.215 1.00 48.06 269 SER A C 1
ATOM 1887 O O . SER A 1 269 ? -24.551 77.593 63.024 1.00 47.77 269 SER A O 1
ATOM 1890 N N . SER A 1 270 ? -26.566 78.251 62.245 1.00 47.73 270 SER A N 1
ATOM 1891 C CA . SER A 1 270 ? -26.207 77.922 60.874 1.00 49.52 270 SER A CA 1
ATOM 1892 C C . SER A 1 270 ? -26.503 79.107 59.970 1.00 49.75 270 SER A C 1
ATOM 1893 O O . SER A 1 270 ? -27.536 79.771 60.087 1.00 50.99 270 SER A O 1
ATOM 1896 N N . VAL A 1 271 ? -25.543 79.400 59.109 1.00 49.11 271 VAL A N 1
ATOM 1897 C CA . VAL A 1 271 ? -25.626 80.495 58.170 1.00 49.40 271 VAL A CA 1
ATOM 1898 C C . VAL A 1 271 ? -25.276 79.959 56.783 1.00 51.25 271 VAL A C 1
ATOM 1899 O O . VAL A 1 271 ? -24.364 79.148 56.605 1.00 52.26 271 VAL A O 1
ATOM 1903 N N . GLU A 1 272 ? -26.041 80.406 55.804 1.00 52.72 272 GLU A N 1
ATOM 1904 C CA . GLU A 1 272 ? -25.853 80.053 54.409 1.00 53.68 272 GLU A CA 1
ATOM 1905 C C . GLU A 1 272 ? -25.616 81.372 53.651 1.00 52.83 272 GLU A C 1
ATOM 1906 O O . GLU A 1 272 ? -26.455 82.270 53.739 1.00 51.69 272 GLU A O 1
ATOM 1912 N N . LEU A 1 273 ? -24.496 81.472 52.959 1.00 52.81 273 LEU A N 1
ATOM 1913 C CA . LEU A 1 273 ? -24.224 82.689 52.192 1.00 53.08 273 LEU A CA 1
ATOM 1914 C C . LEU A 1 273 ? -24.307 82.263 50.731 1.00 51.56 273 LEU A C 1
ATOM 1915 O O . LEU A 1 273 ? -23.648 81.267 50.503 1.00 51.81 273 LEU A O 1
ATOM 1920 N N . ALA A 1 274 ? -25.010 82.935 49.862 1.00 50.03 274 ALA A N 1
ATOM 1921 C CA . ALA A 1 274 ? -25.084 82.505 48.468 1.00 48.99 274 ALA A CA 1
ATOM 1922 C C . ALA A 1 274 ? -24.864 83.728 47.595 1.00 49.12 274 ALA A C 1
ATOM 1923 O O . ALA A 1 274 ? -25.485 84.773 47.801 1.00 47.94 274 ALA A O 1
ATOM 1925 N N . GLN A 1 275 ? -23.921 83.683 46.658 1.00 50.00 275 GLN A N 1
ATOM 1926 C CA . GLN A 1 275 ? -23.639 84.832 45.802 1.00 51.71 275 GLN A CA 1
ATOM 1927 C C . GLN A 1 275 ? -23.587 86.150 46.564 1.00 51.55 275 GLN A C 1
ATOM 1928 O O . GLN A 1 275 ? -24.166 87.166 46.164 1.00 51.78 275 GLN A O 1
ATOM 1934 N N . SER A 1 276 ? -22.847 86.213 47.666 1.00 50.67 276 SER A N 1
ATOM 1935 C CA . SER A 1 276 ? -22.722 87.434 48.448 1.00 49.53 276 SER A CA 1
ATOM 1936 C C . SER A 1 276 ? -21.237 87.783 48.532 1.00 49.47 276 SER A C 1
ATOM 1937 O O . SER A 1 276 ? -20.367 87.035 48.105 1.00 48.75 276 SER A O 1
ATOM 1940 N N . ILE A 1 277 ? -20.989 89.006 48.953 1.00 49.90 277 ILE A N 1
ATOM 1941 C CA . ILE A 1 277 ? -19.659 89.572 49.104 1.00 50.81 277 ILE A CA 1
ATOM 1942 C C . ILE A 1 277 ? -19.406 89.893 50.568 1.00 51.05 277 ILE A C 1
ATOM 1943 O O . ILE A 1 277 ? -20.245 90.621 51.102 1.00 50.12 277 ILE A O 1
ATOM 1948 N N . VAL A 1 278 ? -18.341 89.396 51.178 1.00 52.28 278 VAL A N 1
ATOM 1949 C CA . VAL A 1 278 ? -18.084 89.727 52.585 1.00 53.84 278 VAL A CA 1
ATOM 1950 C C . VAL A 1 278 ? -16.679 90.333 52.684 1.00 55.77 278 VAL A C 1
ATOM 1951 O O . VAL A 1 278 ? -15.701 89.718 52.259 1.00 55.83 278 VAL A O 1
ATOM 1955 N N . GLU A 1 279 ? -16.587 91.539 53.234 1.00 57.93 279 GLU A N 1
ATOM 1956 C CA . GLU A 1 279 ? -15.315 92.236 53.354 1.00 61.22 279 GLU A CA 1
ATOM 1957 C C . GLU A 1 279 ? -14.991 92.545 54.815 1.00 62.82 279 GLU A C 1
ATOM 1958 O O . GLU A 1 279 ? -15.712 93.238 55.534 1.00 63.15 279 GLU A O 1
ATOM 1964 N N . ALA A 1 280 ? -13.873 91.990 55.269 1.00 65.10 280 ALA A N 1
ATOM 1965 C CA . ALA A 1 280 ? -13.432 92.181 56.644 1.00 67.96 280 ALA A CA 1
ATOM 1966 C C . ALA A 1 280 ? -12.403 93.303 56.732 1.00 70.26 280 ALA A C 1
ATOM 1967 O O . ALA A 1 280 ? -11.619 93.496 55.812 1.00 69.88 280 ALA A O 1
ATOM 1969 N N . PRO A 1 281 ? -12.401 93.996 57.858 1.00 73.05 281 PRO A N 1
ATOM 1970 C CA . PRO A 1 281 ? -11.420 95.037 58.116 1.00 74.84 281 PRO A CA 1
ATOM 1971 C C . PRO A 1 281 ? -10.083 94.387 58.403 1.00 76.45 281 PRO A C 1
ATOM 1972 O O . PRO A 1 281 ? -10.012 93.195 58.731 1.00 76.70 281 PRO A O 1
ATOM 1976 N N . GLU A 1 282 ? -9.022 95.176 58.385 1.00 78.21 282 GLU A N 1
ATOM 1977 C CA . GLU A 1 282 ? -7.691 94.673 58.718 1.00 79.74 282 GLU A CA 1
ATOM 1978 C C . GLU A 1 282 ? -7.753 93.767 59.943 1.00 79.35 282 GLU A C 1
ATOM 1979 O O . GLU A 1 282 ? -7.294 92.626 59.949 1.00 79.29 282 GLU A O 1
ATOM 1985 N N . LEU A 1 283 ? -8.345 94.274 61.016 1.00 78.52 283 LEU A N 1
ATOM 1986 C CA . LEU A 1 283 ? -8.515 93.578 62.275 1.00 77.57 283 LEU A CA 1
ATOM 1987 C C . LEU A 1 283 ? -9.858 92.857 62.338 1.00 75.86 283 LEU A C 1
ATOM 1988 O O . LEU A 1 283 ? -10.905 93.503 62.424 1.00 76.24 283 LEU A O 1
ATOM 1993 N N . GLY A 1 284 ? -9.873 91.534 62.303 1.00 73.44 284 GLY A N 1
ATOM 1994 C CA . GLY A 1 284 ? -11.096 90.749 62.344 1.00 69.97 284 GLY A CA 1
ATOM 1995 C C . GLY A 1 284 ? -11.082 89.583 61.361 1.00 67.29 284 GLY A C 1
ATOM 1996 O O . GLY A 1 284 ? -10.039 88.986 61.093 1.00 67.50 284 GLY A O 1
ATOM 1997 N N . ALA A 1 285 ? -12.243 89.235 60.819 1.00 63.81 285 ALA A N 1
ATOM 1998 C CA . ALA A 1 285 ? -12.357 88.138 59.871 1.00 60.26 285 ALA A CA 1
ATOM 1999 C C . ALA A 1 285 ? -13.670 88.224 59.100 1.00 58.34 285 ALA A C 1
ATOM 2000 O O . ALA A 1 285 ? -14.631 88.814 59.586 1.00 57.08 285 ALA A O 1
ATOM 2002 N N . ALA A 1 286 ? -13.694 87.663 57.893 1.00 56.31 286 ALA A N 1
ATOM 2003 C CA . ALA A 1 286 ? -14.917 87.670 57.096 1.00 54.62 286 ALA A CA 1
ATOM 2004 C C . ALA A 1 286 ? -15.972 86.870 57.860 1.00 54.17 286 ALA A C 1
ATOM 2005 O O . ALA A 1 286 ? -17.112 87.290 58.022 1.00 53.02 286 ALA A O 1
ATOM 2007 N N . ILE A 1 287 ? -15.585 85.684 58.324 1.00 53.97 287 ILE A N 1
ATOM 2008 C CA . ILE A 1 287 ? -16.438 84.768 59.044 1.00 54.29 287 ILE A CA 1
ATOM 2009 C C . ILE A 1 287 ? -15.813 84.203 60.323 1.00 55.21 287 ILE A C 1
ATOM 2010 O O . ILE A 1 287 ? -14.684 83.710 60.298 1.00 55.80 287 ILE A O 1
ATOM 2015 N N . ARG A 1 288 ? -16.533 84.232 61.438 1.00 55.85 288 ARG A N 1
ATOM 2016 C CA . ARG A 1 288 ? -16.057 83.660 62.681 1.00 56.90 288 ARG A CA 1
ATOM 2017 C C . ARG A 1 288 ? -17.060 82.555 63.070 1.00 58.03 288 ARG A C 1
ATOM 2018 O O . ARG A 1 288 ? -18.277 82.753 63.023 1.00 57.93 288 ARG A O 1
ATOM 2026 N N . VAL A 1 289 ? -16.517 81.403 63.432 1.00 58.69 289 VAL A N 1
ATOM 2027 C CA . VAL A 1 289 ? -17.335 80.247 63.787 1.00 59.70 289 VAL A CA 1
ATOM 2028 C C . VAL A 1 289 ? -16.996 79.714 65.168 1.00 60.01 289 VAL A C 1
ATOM 2029 O O . VAL A 1 289 ? -15.826 79.581 65.529 1.00 61.06 289 VAL A O 1
ATOM 2033 N N . GLY A 1 290 ? -18.015 79.360 65.940 1.00 59.97 290 GLY A N 1
ATOM 2034 C CA . GLY A 1 290 ? -17.891 78.812 67.269 1.00 59.20 290 GLY A CA 1
ATOM 2035 C C . GLY A 1 290 ? -19.057 77.951 67.728 1.00 60.00 290 GLY A C 1
ATOM 2036 O O . GLY A 1 290 ? -20.168 77.933 67.184 1.00 59.66 290 GLY A O 1
ATOM 2037 N N . ARG A 1 291 ? -18.804 77.163 68.774 1.00 60.43 291 ARG A N 1
ATOM 2038 C CA . ARG A 1 291 ? -19.776 76.307 69.427 1.00 60.90 291 ARG A CA 1
ATOM 2039 C C . ARG A 1 291 ? -20.634 75.491 68.472 1.00 59.70 291 ARG A C 1
ATOM 2040 O O . ARG A 1 291 ? -21.862 75.578 68.509 1.00 60.69 291 ARG A O 1
ATOM 2048 N N . GLY A 1 292 ? -20.051 74.674 67.610 1.00 57.84 292 GLY A N 1
ATOM 2049 C CA . GLY A 1 292 ? -20.788 73.837 66.698 1.00 56.07 292 GLY A CA 1
ATOM 2050 C C . GLY A 1 292 ? -21.472 74.562 65.557 1.00 55.84 292 GLY A C 1
ATOM 2051 O O . GLY A 1 292 ? -22.366 73.991 64.915 1.00 56.26 292 GLY A O 1
ATOM 2052 N N . ALA A 1 293 ? -21.061 75.779 65.232 1.00 54.28 293 ALA A N 1
ATOM 2053 C CA . ALA A 1 293 ? -21.587 76.513 64.101 1.00 53.09 293 ALA A CA 1
ATOM 2054 C C . ALA A 1 293 ? -21.317 75.784 62.786 1.00 52.92 293 ALA A C 1
ATOM 2055 O O . ALA A 1 293 ? -20.363 75.025 62.615 1.00 51.87 293 ALA A O 1
ATOM 2057 N N . ARG A 1 294 ? -22.193 76.025 61.833 1.00 53.30 294 ARG A N 1
ATOM 2058 C CA . ARG A 1 294 ? -22.186 75.476 60.490 1.00 55.14 294 ARG A CA 1
ATOM 2059 C C . ARG A 1 294 ? -22.391 76.656 59.531 1.00 54.10 294 ARG A C 1
ATOM 2060 O O . ARG A 1 294 ? -23.362 77.410 59.675 1.00 53.56 294 ARG A O 1
ATOM 2068 N N . VAL A 1 295 ? -21.480 76.852 58.599 1.00 52.41 295 VAL A N 1
ATOM 2069 C CA . VAL A 1 295 ? -21.527 77.903 57.600 1.00 52.01 295 VAL A CA 1
ATOM 2070 C C . VAL A 1 295 ? -21.281 77.294 56.216 1.00 51.67 295 VAL A C 1
ATOM 2071 O O . VAL A 1 295 ? -20.361 76.491 56.070 1.00 52.38 295 VAL A O 1
ATOM 2075 N N . THR A 1 296 ? -22.085 77.645 55.226 1.00 50.93 296 THR A N 1
ATOM 2076 C CA . THR A 1 296 ? -21.943 77.157 53.856 1.00 50.62 296 THR A CA 1
ATOM 2077 C C . THR A 1 296 ? -21.906 78.363 52.923 1.00 50.84 296 THR A C 1
ATOM 2078 O O . THR A 1 296 ? -22.582 79.367 53.183 1.00 49.83 296 THR A O 1
ATOM 2082 N N . VAL A 1 297 ? -21.054 78.360 51.897 1.00 50.94 297 VAL A N 1
ATOM 2083 C CA . VAL A 1 297 ? -20.916 79.491 50.996 1.00 50.73 297 VAL A CA 1
ATOM 2084 C C . VAL A 1 297 ? -20.770 79.159 49.531 1.00 51.60 297 VAL A C 1
ATOM 2085 O O . VAL A 1 297 ? -19.625 79.001 49.076 1.00 55.30 297 VAL A O 1
ATOM 2089 N N . PRO A 1 298 ? -21.788 79.147 48.706 1.00 51.43 298 PRO A N 1
ATOM 2090 C CA . PRO A 1 298 ? -21.726 78.958 47.272 1.00 51.05 298 PRO A CA 1
ATOM 2091 C C . PRO A 1 298 ? -21.445 80.293 46.576 1.00 50.90 298 PRO A C 1
ATOM 2092 O O . PRO A 1 298 ? -22.083 81.324 46.840 1.00 50.96 298 PRO A O 1
ATOM 2096 N N . GLY A 1 299 ? -20.488 80.285 45.652 1.00 49.45 299 GLY A N 1
ATOM 2097 C CA . GLY A 1 299 ? -20.141 81.468 44.869 1.00 47.75 299 GLY A CA 1
ATOM 2098 C C . GLY A 1 299 ? -19.820 82.681 45.714 1.00 46.70 299 GLY A C 1
ATOM 2099 O O . GLY A 1 299 ? -19.377 82.521 46.851 1.00 47.47 299 GLY A O 1
ATOM 2100 N N . GLY A 1 300 ? -19.950 83.884 45.171 1.00 46.27 300 GLY A N 1
ATOM 2101 C CA . GLY A 1 300 ? -19.618 85.073 45.945 1.00 47.11 300 GLY A CA 1
ATOM 2102 C C . GLY A 1 300 ? -18.140 85.175 46.297 1.00 48.19 300 GLY A C 1
ATOM 2103 O O . GLY A 1 300 ? -17.277 84.476 45.779 1.00 47.86 300 GLY A O 1
ATOM 2104 N N . SER A 1 301 ? -17.831 86.091 47.209 1.00 49.20 301 SER A N 1
ATOM 2105 C CA . SER A 1 301 ? -16.508 86.403 47.651 1.00 50.12 301 SER A CA 1
ATOM 2106 C C . SER A 1 301 ? -16.356 86.691 49.140 1.00 50.16 301 SER A C 1
ATOM 2107 O O . SER A 1 301 ? -17.203 87.317 49.771 1.00 49.48 301 SER A O 1
ATOM 2110 N N . LEU A 1 302 ? -15.220 86.228 49.650 1.00 49.54 302 LEU A N 1
ATOM 2111 C CA . LEU A 1 302 ? -14.832 86.444 51.033 1.00 50.11 302 LEU A CA 1
ATOM 2112 C C . LEU A 1 302 ? -13.440 87.101 50.971 1.00 51.01 302 LEU A C 1
ATOM 2113 O O . LEU A 1 302 ? -12.506 86.477 50.455 1.00 52.36 302 LEU A O 1
ATOM 2118 N N . SER A 1 303 ? -13.280 88.341 51.386 1.00 51.21 303 SER A N 1
ATOM 2119 C CA . SER A 1 303 ? -11.991 89.000 51.363 1.00 53.46 303 SER A CA 1
ATOM 2120 C C . SER A 1 303 ? -11.599 89.595 52.710 1.00 53.50 303 SER A C 1
ATOM 2121 O O . SER A 1 303 ? -12.322 90.350 53.336 1.00 53.21 303 SER A O 1
ATOM 2124 N N . ALA A 1 304 ? -10.379 89.241 53.092 1.00 54.59 304 ALA A N 1
ATOM 2125 C CA . ALA A 1 304 ? -9.776 89.728 54.332 1.00 56.28 304 ALA A CA 1
ATOM 2126 C C . ALA A 1 304 ? -8.289 89.936 54.061 1.00 57.15 304 ALA A C 1
ATOM 2127 O O . ALA A 1 304 ? -7.419 89.234 54.569 1.00 56.68 304 ALA A O 1
ATOM 2129 N N . PRO A 1 305 ? -7.982 90.879 53.182 1.00 59.41 305 PRO A N 1
ATOM 2130 C CA . PRO A 1 305 ? -6.628 91.213 52.774 1.00 61.07 305 PRO A CA 1
ATOM 2131 C C . PRO A 1 305 ? -5.592 91.307 53.873 1.00 62.18 305 PRO A C 1
ATOM 2132 O O . PRO A 1 305 ? -4.482 90.786 53.736 1.00 62.76 305 PRO A O 1
ATOM 2136 N N . HIS A 1 306 ? -5.919 91.967 54.976 1.00 63.34 306 HIS A N 1
ATOM 2137 C CA . HIS A 1 306 ? -5.005 92.141 56.091 1.00 65.66 306 HIS A CA 1
ATOM 2138 C C . HIS A 1 306 ? -5.330 91.280 57.301 1.00 65.37 306 HIS A C 1
ATOM 2139 O O . HIS A 1 306 ? -4.872 91.578 58.415 1.00 66.50 306 HIS A O 1
ATOM 2146 N N . GLY A 1 307 ? -6.079 90.196 57.098 1.00 63.71 307 GLY A N 1
ATOM 2147 C CA . GLY A 1 307 ? -6.465 89.348 58.213 1.00 61.00 307 GLY A CA 1
ATOM 2148 C C . GLY A 1 307 ? -6.900 87.957 57.787 1.00 59.48 307 GLY A C 1
ATOM 2149 O O . GLY A 1 307 ? -6.420 87.348 56.837 1.00 58.68 307 GLY A O 1
ATOM 2150 N N . ASN A 1 308 ? -7.875 87.447 58.528 1.00 58.79 308 ASN A N 1
ATOM 2151 C CA . ASN A 1 308 ? -8.365 86.093 58.415 1.00 57.98 308 ASN A CA 1
ATOM 2152 C C . ASN A 1 308 ? -9.651 85.955 57.634 1.00 57.51 308 ASN A C 1
ATOM 2153 O O . ASN A 1 308 ? -10.590 86.712 57.869 1.00 57.94 308 ASN A O 1
ATOM 2158 N N . VAL A 1 309 ? -9.718 85.003 56.706 1.00 56.96 309 VAL A N 1
ATOM 2159 C CA . VAL A 1 309 ? -10.979 84.802 55.979 1.00 56.62 309 VAL A CA 1
ATOM 2160 C C . VAL A 1 309 ? -11.947 84.201 57.000 1.00 56.07 309 VAL A C 1
ATOM 2161 O O . VAL A 1 309 ? -13.078 84.620 57.220 1.00 55.30 309 VAL A O 1
ATOM 2165 N N . ILE A 1 310 ? -11.450 83.168 57.687 1.00 54.97 310 ILE A N 1
ATOM 2166 C CA . ILE A 1 310 ? -12.198 82.449 58.695 1.00 54.49 310 ILE A CA 1
ATOM 2167 C C . ILE A 1 310 ? -11.469 82.349 60.030 1.00 54.81 310 ILE A C 1
ATOM 2168 O O . ILE A 1 310 ? -10.296 82.005 60.104 1.00 53.84 310 ILE A O 1
ATOM 2173 N N . GLU A 1 311 ? -12.185 82.614 61.114 1.00 56.06 311 GLU A N 1
ATOM 2174 C CA . GLU A 1 311 ? -11.688 82.493 62.470 1.00 57.39 311 GLU A CA 1
ATOM 2175 C C . GLU A 1 311 ? -12.522 81.439 63.205 1.00 58.83 311 GLU A C 1
ATOM 2176 O O . GLU A 1 311 ? -13.753 81.543 63.178 1.00 58.93 311 GLU A O 1
ATOM 2182 N N . THR A 1 312 ? -11.887 80.454 63.821 1.00 60.81 312 THR A N 1
ATOM 2183 C CA . THR A 1 312 ? -12.629 79.411 64.526 1.00 62.87 312 THR A CA 1
ATOM 2184 C C . THR A 1 312 ? -12.342 79.426 66.023 1.00 65.60 312 THR A C 1
ATOM 2185 O O . THR A 1 312 ? -11.186 79.412 66.423 1.00 65.67 312 THR A O 1
ATOM 2189 N N . GLY A 1 313 ? -13.408 79.432 66.815 1.00 69.28 313 GLY A N 1
ATOM 2190 C CA . GLY A 1 313 ? -13.311 79.445 68.270 1.00 72.54 313 GLY A CA 1
ATOM 2191 C C . GLY A 1 313 ? -14.618 78.973 68.895 1.00 74.94 313 GLY A C 1
ATOM 2192 O O . GLY A 1 313 ? -15.183 77.964 68.468 1.00 75.96 313 GLY A O 1
ATOM 2193 N N . GLY A 1 314 ? -15.031 79.584 69.990 1.00 77.22 314 GLY A N 1
ATOM 2194 C CA . GLY A 1 314 ? -16.253 79.255 70.691 1.00 80.03 314 GLY A CA 1
ATOM 2195 C C . GLY A 1 314 ? -16.249 77.868 71.306 1.00 82.25 314 GLY A C 1
ATOM 2196 O O . GLY A 1 314 ? -16.779 76.924 70.717 1.00 83.39 314 GLY A O 1
ATOM 2197 N N . ALA A 1 315 ? -15.779 77.741 72.531 1.00 83.54 315 ALA A N 1
ATOM 2198 C CA . ALA A 1 315 ? -15.666 76.488 73.260 1.00 85.00 315 ALA A CA 1
ATOM 2199 C C . ALA A 1 315 ? -14.208 76.344 73.730 1.00 85.57 315 ALA A C 1
ATOM 2200 O O . ALA A 1 315 ? -13.296 76.166 72.932 1.00 84.63 315 ALA A O 1
ATOM 2202 N N . ARG A 1 316 ? -14.035 76.426 75.043 1.00 87.13 316 ARG A N 1
ATOM 2203 C CA . ARG A 1 316 ? -12.703 76.334 75.630 1.00 88.90 316 ARG A CA 1
ATOM 2204 C C . ARG A 1 316 ? -12.294 74.892 75.885 1.00 88.82 316 ARG A C 1
ATOM 2205 O O . ARG A 1 316 ? -11.105 74.601 76.027 1.00 88.95 316 ARG A O 1
ATOM 2213 N N . ARG A 1 317 ? -13.266 73.982 75.920 1.00 88.97 317 ARG A N 1
ATOM 2214 C CA . ARG A 1 317 ? -12.975 72.571 76.115 1.00 88.98 317 ARG A CA 1
ATOM 2215 C C . ARG A 1 317 ? -13.407 71.754 74.901 1.00 88.72 317 ARG A C 1
ATOM 2216 O O . ARG A 1 317 ? -14.494 71.960 74.366 1.00 88.71 317 ARG A O 1
ATOM 2224 N N . PHE A 1 318 ? -12.537 70.837 74.485 1.00 88.23 318 PHE A N 1
ATOM 2225 C CA . PHE A 1 318 ? -12.856 69.973 73.355 1.00 87.71 318 PHE A CA 1
ATOM 2226 C C . PHE A 1 318 ? -13.547 68.719 73.903 1.00 87.97 318 PHE A C 1
ATOM 2227 O O . PHE A 1 318 ? -13.075 68.131 74.873 1.00 87.83 318 PHE A O 1
ATOM 2235 N N . ALA A 1 319 ? -14.670 68.365 73.294 1.00 87.89 319 ALA A N 1
ATOM 2236 C CA . ALA A 1 319 ? -15.371 67.140 73.656 1.00 88.34 319 ALA A CA 1
ATOM 2237 C C . ALA A 1 319 ? -15.654 66.339 72.389 1.00 88.32 319 ALA A C 1
ATOM 2238 O O . ALA A 1 319 ? -16.328 66.810 71.474 1.00 87.80 319 ALA A O 1
ATOM 2240 N N . PRO A 1 320 ? -15.184 65.094 72.363 1.00 88.44 320 PRO A N 1
ATOM 2241 C CA . PRO A 1 320 ? -15.376 64.197 71.236 1.00 88.49 320 PRO A CA 1
ATOM 2242 C C . PRO A 1 320 ? -16.837 64.001 70.866 1.00 88.65 320 PRO A C 1
ATOM 2243 O O . PRO A 1 320 ? -17.188 63.779 69.705 1.00 88.36 320 PRO A O 1
ATOM 2247 N N . GLN A 1 321 ? -17.734 64.064 71.840 1.00 88.85 321 GLN A N 1
ATOM 2248 C CA . GLN A 1 321 ? -19.166 63.980 71.666 1.00 89.10 321 GLN A CA 1
ATOM 2249 C C . GLN A 1 321 ? -19.712 65.005 70.675 1.00 87.86 321 GLN A C 1
ATOM 2250 O O . GLN A 1 321 ? -20.324 64.669 69.662 1.00 87.73 321 GLN A O 1
ATOM 2256 N N . ALA A 1 322 ? -19.491 66.278 70.976 1.00 85.82 322 ALA A N 1
ATOM 2257 C CA . ALA A 1 322 ? -19.980 67.398 70.200 1.00 83.68 322 ALA A CA 1
ATOM 2258 C C . ALA A 1 322 ? -19.531 67.426 68.744 1.00 81.91 322 ALA A C 1
ATOM 2259 O O . ALA A 1 322 ? -18.454 66.977 68.357 1.00 81.45 322 ALA A O 1
ATOM 2261 N N . ALA A 1 323 ? -20.403 67.995 67.908 1.00 79.51 323 ALA A N 1
ATOM 2262 C CA . ALA A 1 323 ? -20.140 68.139 66.478 1.00 77.08 323 ALA A CA 1
ATOM 2263 C C . ALA A 1 323 ? -19.170 69.306 66.281 1.00 74.87 323 ALA A C 1
ATOM 2264 O O . ALA A 1 323 ? -19.211 70.278 67.025 1.00 73.83 323 ALA A O 1
ATOM 2266 N N . PRO A 1 324 ? -18.264 69.173 65.326 1.00 73.02 324 PRO A N 1
ATOM 2267 C CA . PRO A 1 324 ? -17.248 70.167 65.060 1.00 71.41 324 PRO A CA 1
ATOM 2268 C C . PRO A 1 324 ? -17.781 71.405 64.354 1.00 69.33 324 PRO A C 1
ATOM 2269 O O . PRO A 1 324 ? -18.912 71.424 63.876 1.00 68.67 324 PRO A O 1
ATOM 2273 N N . LEU A 1 325 ? -16.915 72.406 64.258 1.00 66.63 325 LEU A N 1
ATOM 2274 C CA . LEU A 1 325 ? -17.213 73.593 63.469 1.00 63.65 325 LEU A CA 1
ATOM 2275 C C . LEU A 1 325 ? -17.172 73.122 62.020 1.00 61.79 325 LEU A C 1
ATOM 2276 O O . LEU A 1 325 ? -16.355 72.259 61.709 1.00 61.17 325 LEU A O 1
ATOM 2281 N N . SER A 1 326 ? -18.048 73.669 61.200 1.00 60.16 326 SER A N 1
ATOM 2282 C CA . SER A 1 326 ? -18.082 73.248 59.801 1.00 58.14 326 SER A CA 1
ATOM 2283 C C . SER A 1 326 ? -18.177 74.471 58.900 1.00 56.84 326 SER A C 1
ATOM 2284 O O . SER A 1 326 ? -19.037 75.337 59.082 1.00 56.87 326 SER A O 1
ATOM 2287 N N . ILE A 1 327 ? -17.228 74.585 57.975 1.00 53.75 327 ILE A N 1
ATOM 2288 C CA . ILE A 1 327 ? -17.194 75.655 57.010 1.00 50.87 327 ILE A CA 1
ATOM 2289 C C . ILE A 1 327 ? -17.054 75.004 55.629 1.00 50.25 327 ILE A C 1
ATOM 2290 O O . ILE A 1 327 ? -16.124 74.233 55.393 1.00 50.20 327 ILE A O 1
ATOM 2295 N N . THR A 1 328 ? -17.987 75.318 54.743 1.00 48.13 328 THR A N 1
ATOM 2296 C CA . THR A 1 328 ? -17.947 74.804 53.388 1.00 47.81 328 THR A CA 1
ATOM 2297 C C . THR A 1 328 ? -18.008 75.919 52.355 1.00 47.77 328 THR A C 1
ATOM 2298 O O . THR A 1 328 ? -18.881 76.779 52.387 1.00 47.36 328 THR A O 1
ATOM 2302 N N . LEU A 1 329 ? -17.046 75.902 51.448 1.00 47.84 329 LEU A N 1
ATOM 2303 C CA . LEU A 1 329 ? -16.986 76.851 50.346 1.00 48.31 329 LEU A CA 1
ATOM 2304 C C . LEU A 1 329 ? -17.220 75.951 49.131 1.00 49.19 329 LEU A C 1
ATOM 2305 O O . LEU A 1 329 ? -16.498 74.954 48.980 1.00 50.09 329 LEU A O 1
ATOM 2310 N N . GLN A 1 330 ? -18.247 76.271 48.366 1.00 49.58 330 GLN A N 1
ATOM 2311 C CA . GLN A 1 330 ? -18.592 75.438 47.220 1.00 49.80 330 GLN A CA 1
ATOM 2312 C C . GLN A 1 330 ? -19.112 76.329 46.107 1.00 49.63 330 GLN A C 1
ATOM 2313 O O . GLN A 1 330 ? -19.068 77.555 46.219 1.00 50.16 330 GLN A O 1
ATOM 2319 N N . ALA A 1 331 ? -19.583 75.707 45.039 1.00 49.03 331 ALA A N 1
ATOM 2320 C CA . ALA A 1 331 ? -20.130 76.399 43.887 1.00 48.59 331 ALA A CA 1
ATOM 2321 C C . ALA A 1 331 ? -19.314 77.623 43.499 1.00 49.18 331 ALA A C 1
ATOM 2322 O O . ALA A 1 331 ? -19.842 78.742 43.425 1.00 48.54 331 ALA A O 1
ATOM 2324 N N . GLY A 1 332 ? -18.006 77.427 43.283 1.00 48.35 332 GLY A N 1
ATOM 2325 C CA . GLY A 1 332 ? -17.117 78.483 42.861 1.00 46.64 332 GLY A CA 1
ATOM 2326 C C . GLY A 1 332 ? -16.920 79.642 43.802 1.00 47.07 332 GLY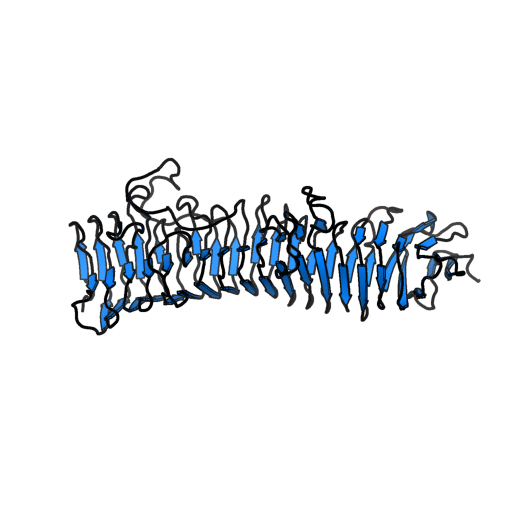 A C 1
ATOM 2327 O O . GLY A 1 332 ? -16.480 80.703 43.338 1.00 47.09 332 GLY A O 1
ATOM 2328 N N . ALA A 1 333 ? -17.119 79.484 45.106 1.00 46.59 333 ALA A N 1
ATOM 2329 C CA . ALA A 1 333 ? -16.863 80.578 46.027 1.00 47.49 333 ALA A CA 1
ATOM 2330 C C . ALA A 1 333 ? -15.391 80.995 46.025 1.00 49.18 333 ALA A C 1
ATOM 2331 O O . ALA A 1 333 ? -14.464 80.176 46.007 1.00 48.26 333 ALA A O 1
ATOM 2333 N N . HIS A 1 334 ? -15.170 82.308 46.103 1.00 50.59 334 HIS A N 1
ATOM 2334 C CA . HIS A 1 334 ? -13.803 82.813 46.137 1.00 52.17 334 HIS A CA 1
ATOM 2335 C C . HIS A 1 334 ? -13.481 83.331 47.532 1.00 51.81 334 HIS A C 1
ATOM 2336 O O . HIS A 1 334 ? -14.345 83.933 48.169 1.00 51.56 334 HIS A O 1
ATOM 2343 N N . ALA A 1 335 ? -12.260 83.079 47.998 1.00 51.01 335 ALA A N 1
ATOM 2344 C CA . ALA A 1 335 ? -11.840 83.550 49.313 1.00 51.37 335 ALA A CA 1
ATOM 2345 C C . ALA A 1 335 ? -10.358 83.928 49.265 1.00 51.85 335 ALA A C 1
ATOM 2346 O O . ALA A 1 335 ? -9.542 83.247 48.648 1.00 52.41 335 ALA A O 1
ATOM 2348 N N . GLN A 1 336 ? -10.016 85.010 49.938 1.00 52.82 336 GLN A N 1
ATOM 2349 C CA . GLN A 1 336 ? -8.653 85.517 49.951 1.00 55.01 336 GLN A CA 1
ATOM 2350 C C . GLN A 1 336 ? -8.385 86.345 51.201 1.00 54.69 336 GLN A C 1
ATOM 2351 O O . GLN A 1 336 ? -9.115 87.268 51.538 1.00 53.76 336 GLN A O 1
ATOM 2357 N N . GLY A 1 337 ? -7.298 85.989 51.872 1.00 55.75 337 GLY A N 1
ATOM 2358 C CA . GLY A 1 337 ? -6.827 86.665 53.071 1.00 56.39 337 GLY A CA 1
ATOM 2359 C C . GLY A 1 337 ? -5.376 86.279 53.360 1.00 56.87 337 GLY A C 1
ATOM 2360 O O . GLY A 1 337 ? -4.799 85.498 52.599 1.00 56.51 337 GLY A O 1
ATOM 2361 N N . LYS A 1 338 ? -4.803 86.800 54.446 1.00 58.00 338 LYS A N 1
ATOM 2362 C CA . LYS A 1 338 ? -3.434 86.426 54.799 1.00 58.87 338 LYS A CA 1
ATOM 2363 C C . LYS A 1 338 ? -3.478 84.952 55.215 1.00 58.56 338 LYS A C 1
ATOM 2364 O O . LYS A 1 338 ? -2.709 84.113 54.774 1.00 59.56 338 LYS A O 1
ATOM 2370 N N . ALA A 1 339 ? -4.436 84.680 56.098 1.00 57.18 339 ALA A N 1
ATOM 2371 C CA . ALA A 1 339 ? -4.760 83.341 56.542 1.00 55.97 339 ALA A CA 1
ATOM 2372 C C . ALA A 1 339 ? -6.160 83.004 56.012 1.00 56.00 339 ALA A C 1
ATOM 2373 O O . ALA A 1 339 ? -7.086 83.803 56.164 1.00 55.88 339 ALA A O 1
ATOM 2375 N N . LEU A 1 340 ? -6.299 81.812 55.444 1.00 55.91 340 LEU A N 1
ATOM 2376 C CA . LEU A 1 340 ? -7.611 81.377 54.979 1.00 55.57 340 LEU A CA 1
ATOM 2377 C C . LEU A 1 340 ? -8.426 81.045 56.245 1.00 55.67 340 LEU A C 1
ATOM 2378 O O . LEU A 1 340 ? -9.583 81.410 56.423 1.00 55.31 340 LEU A O 1
ATOM 2383 N N . LEU A 1 341 ? -7.749 80.316 57.126 1.00 55.04 341 LEU A N 1
ATOM 2384 C CA . LEU A 1 341 ? -8.324 79.841 58.374 1.00 55.58 341 LEU A CA 1
ATOM 2385 C C . LEU A 1 341 ? -7.360 80.098 59.525 1.00 55.85 341 LEU A C 1
ATOM 2386 O O . LEU A 1 341 ? -6.161 79.908 59.432 1.00 55.15 341 LEU A O 1
ATOM 2391 N N . TYR A 1 342 ? -7.929 80.491 60.647 1.00 58.09 342 TYR A N 1
ATOM 2392 C CA . TYR A 1 342 ? -7.181 80.774 61.859 1.00 60.13 342 TYR A CA 1
ATOM 2393 C C . TYR A 1 342 ? -7.864 80.189 63.090 1.00 60.63 342 TYR A C 1
ATOM 2394 O O . TYR A 1 342 ? -8.908 80.696 63.492 1.00 59.19 342 TYR A O 1
ATOM 2403 N N . ARG A 1 343 ? -7.264 79.159 63.688 1.00 62.33 343 ARG A N 1
ATOM 2404 C CA . ARG A 1 343 ? -7.853 78.553 64.882 1.00 64.10 343 ARG A CA 1
ATOM 2405 C C . ARG A 1 343 ? -7.446 79.305 66.148 1.00 65.33 343 ARG A C 1
ATOM 2406 O O . ARG A 1 343 ? -6.275 79.613 66.342 1.00 65.34 343 ARG A O 1
ATOM 2414 N N . VAL A 1 344 ? -8.435 79.606 66.984 1.00 66.72 344 VAL A N 1
ATOM 2415 C CA . VAL A 1 344 ? -8.187 80.344 68.216 1.00 68.50 344 VAL A CA 1
ATOM 2416 C C . VAL A 1 344 ? -8.411 79.470 69.447 1.00 69.80 344 VAL A C 1
ATOM 2417 O O . VAL A 1 344 ? -7.656 79.587 70.420 1.00 70.50 344 VAL A O 1
ATOM 2421 N N . LEU A 1 345 ? -9.431 78.620 69.445 1.00 70.77 345 LEU A N 1
ATOM 2422 C CA . LEU A 1 345 ? -9.719 77.727 70.573 1.00 71.47 345 LEU A CA 1
ATOM 2423 C C . LEU A 1 345 ? -9.776 76.276 70.110 1.00 71.32 345 LEU A C 1
ATOM 2424 O O . LEU A 1 345 ? -9.724 76.045 68.900 1.00 71.75 345 LEU A O 1
ATOM 2429 N N . PRO A 1 346 ? -9.706 75.305 71.021 1.00 70.53 346 PRO A N 1
ATOM 2430 C CA . PRO A 1 346 ? -9.518 73.905 70.716 1.00 68.71 346 PRO A CA 1
ATOM 2431 C C . PRO A 1 346 ? -10.601 73.085 70.051 1.00 66.81 346 PRO A C 1
ATOM 2432 O O . PRO A 1 346 ? -10.401 71.873 69.870 1.00 66.40 346 PRO A O 1
ATOM 2436 N N . GLU A 1 347 ? -11.740 73.656 69.708 1.00 64.08 347 GLU A N 1
ATOM 2437 C CA . GLU A 1 347 ? -12.825 72.905 69.090 1.00 62.08 347 GLU A CA 1
ATOM 2438 C C . GLU A 1 347 ? -12.443 72.383 67.713 1.00 59.73 347 GLU A C 1
ATOM 2439 O O . GLU A 1 347 ? -11.778 73.078 66.944 1.00 58.89 347 GLU A O 1
ATOM 2445 N N . PRO A 1 348 ? -12.858 71.164 67.406 1.00 57.39 348 PRO A N 1
ATOM 2446 C CA . PRO A 1 348 ? -12.610 70.576 66.107 1.00 56.22 348 PRO A CA 1
ATOM 2447 C C . PRO A 1 348 ? -13.210 71.443 65.011 1.00 55.40 348 PRO A C 1
ATOM 2448 O O . PRO A 1 348 ? -14.232 72.120 65.158 1.00 54.53 348 PRO A O 1
ATOM 2452 N N . VAL A 1 349 ? -12.524 71.431 63.876 1.00 54.33 349 VAL A N 1
ATOM 2453 C CA . VAL A 1 349 ? -12.883 72.182 62.701 1.00 54.38 349 VAL A CA 1
ATOM 2454 C C . VAL A 1 349 ? -12.802 71.307 61.451 1.00 55.49 349 VAL A C 1
ATOM 2455 O O . VAL A 1 349 ? -11.815 70.602 61.229 1.00 56.60 349 VAL A O 1
ATOM 2459 N N . LYS A 1 350 ? -13.826 71.402 60.621 1.00 55.97 350 LYS A N 1
ATOM 2460 C CA . LYS A 1 350 ? -13.878 70.718 59.341 1.00 57.10 350 LYS A CA 1
ATOM 2461 C C . LYS A 1 350 ? -14.021 71.805 58.266 1.00 56.55 350 LYS A C 1
ATOM 2462 O O . LYS A 1 350 ? -14.985 72.576 58.298 1.00 56.87 350 LYS A O 1
ATOM 2468 N N . LEU A 1 351 ? -13.049 71.931 57.376 1.00 54.95 351 LEU A N 1
ATOM 2469 C CA . LEU A 1 351 ? -13.081 72.918 56.308 1.00 53.33 351 LEU A CA 1
ATOM 2470 C C . LEU A 1 351 ? -13.180 72.162 54.984 1.00 52.61 351 LEU A C 1
ATOM 2471 O O . LEU A 1 351 ? -12.357 71.304 54.681 1.00 53.07 351 LEU A O 1
ATOM 2476 N N . THR A 1 352 ? -14.224 72.479 54.229 1.00 51.51 352 THR A N 1
ATOM 2477 C CA . THR A 1 352 ? -14.454 71.804 52.954 1.00 50.54 352 THR A CA 1
ATOM 2478 C C . THR A 1 352 ? -14.518 72.793 51.809 1.00 51.25 352 THR A C 1
ATOM 2479 O O . THR A 1 352 ? -15.154 73.849 51.911 1.00 52.28 352 THR A O 1
ATOM 2483 N N . LEU A 1 353 ? -13.784 72.488 50.747 1.00 50.56 353 LEU A N 1
ATOM 2484 C CA . LEU A 1 353 ? -13.784 73.313 49.549 1.00 51.41 353 LEU A CA 1
ATOM 2485 C C . LEU A 1 353 ? -14.176 72.350 48.423 1.00 51.97 353 LEU A C 1
ATOM 2486 O O . LEU A 1 353 ? -13.540 71.300 48.289 1.00 52.74 353 LEU A O 1
ATOM 2491 N N . THR A 1 354 ? -15.231 72.668 47.683 1.00 51.40 354 THR A N 1
ATOM 2492 C CA . THR A 1 354 ? -15.718 71.827 46.604 1.00 50.81 354 THR A CA 1
ATOM 2493 C C . THR A 1 354 ? -16.185 72.712 45.442 1.00 50.23 354 THR A C 1
ATOM 2494 O O . THR A 1 354 ? -16.244 73.935 45.575 1.00 50.88 354 THR A O 1
ATOM 2498 N N . GLY A 1 355 ? -16.623 72.084 44.363 1.00 49.01 355 GLY A N 1
ATOM 2499 C CA . GLY A 1 355 ? -17.218 72.769 43.236 1.00 48.20 355 GLY A CA 1
ATOM 2500 C C . GLY A 1 355 ? -16.475 73.966 42.708 1.00 49.60 355 GLY A C 1
ATOM 2501 O O . GLY A 1 355 ? -17.050 75.038 42.507 1.00 49.27 355 GLY A O 1
ATOM 2502 N N . GLY A 1 356 ? -15.153 73.835 42.481 1.00 49.95 356 GLY A N 1
ATOM 2503 C CA . GLY A 1 356 ? -14.353 74.917 41.955 1.00 49.19 356 GLY A CA 1
ATOM 2504 C C . GLY A 1 356 ? -14.159 76.056 42.940 1.00 49.67 356 GLY A C 1
ATOM 2505 O O . GLY A 1 356 ? -13.815 77.166 42.526 1.00 49.87 356 GLY A O 1
ATOM 2506 N N . ALA A 1 357 ? -14.316 75.807 44.235 1.00 49.87 357 ALA A N 1
ATOM 2507 C CA . ALA A 1 357 ? -14.034 76.854 45.220 1.00 50.68 357 ALA A CA 1
ATOM 2508 C C . ALA A 1 357 ? -12.557 77.226 45.056 1.00 51.28 357 ALA A C 1
ATOM 2509 O O . ALA A 1 357 ? -11.722 76.371 44.773 1.00 50.53 357 ALA A O 1
ATOM 2511 N N . ASP A 1 358 ? -12.241 78.498 45.202 1.00 51.98 358 ASP A N 1
ATOM 2512 C CA . ASP A 1 358 ? -10.897 79.013 45.015 1.00 52.55 358 ASP A CA 1
ATOM 2513 C C . ASP A 1 358 ? -10.537 79.834 46.246 1.00 52.43 358 ASP A C 1
ATOM 2514 O O . ASP A 1 358 ? -10.993 80.965 46.400 1.00 52.00 358 ASP A O 1
ATOM 2519 N N . ALA A 1 359 ? -9.778 79.207 47.146 1.00 51.88 359 ALA A N 1
ATOM 2520 C CA . ALA A 1 359 ? -9.411 79.863 48.393 1.00 51.74 359 ALA A CA 1
ATOM 2521 C C . ALA A 1 359 ? -7.903 80.111 48.413 1.00 51.89 359 ALA A C 1
ATOM 2522 O O . ALA A 1 359 ? -7.108 79.328 47.904 1.00 50.84 359 ALA A O 1
ATOM 2524 N N . GLN A 1 360 ? -7.537 81.219 49.036 1.00 51.88 360 GLN A N 1
ATOM 2525 C CA . GLN A 1 360 ? -6.143 81.640 49.102 1.00 52.39 360 GLN A CA 1
ATOM 2526 C C . GLN A 1 360 ? -5.790 82.172 50.481 1.00 50.84 360 GLN A C 1
ATOM 2527 O O . GLN A 1 360 ? -6.483 83.034 51.023 1.00 50.42 360 GLN A O 1
ATOM 2533 N N . GLY A 1 361 ? -4.714 81.650 51.050 1.00 49.24 361 GLY A N 1
ATOM 2534 C CA . GLY A 1 361 ? -4.257 82.048 52.378 1.00 48.47 361 GLY A CA 1
ATOM 2535 C C . GLY A 1 361 ? -3.784 80.813 53.139 1.00 48.83 361 GLY A C 1
ATOM 2536 O O . GLY A 1 361 ? -4.112 79.677 52.760 1.00 49.99 361 GLY A O 1
ATOM 2537 N N . ASP A 1 362 ? -3.104 80.993 54.256 1.00 47.61 362 ASP A N 1
ATOM 2538 C CA . ASP A 1 362 ? -2.575 79.911 55.067 1.00 47.50 362 ASP A CA 1
ATOM 2539 C C . ASP A 1 362 ? -3.550 79.437 56.128 1.00 47.58 362 ASP A C 1
ATOM 2540 O O . ASP A 1 362 ? -4.442 80.167 56.552 1.00 47.37 362 ASP A O 1
ATOM 2545 N N . ILE A 1 363 ? -3.354 78.198 56.575 1.00 48.11 363 ILE A N 1
ATOM 2546 C CA . ILE A 1 363 ? -4.201 77.660 57.654 1.00 49.50 363 ILE A CA 1
ATOM 2547 C C . ILE A 1 363 ? -3.345 77.724 58.900 1.00 50.34 363 ILE A C 1
ATOM 2548 O O . ILE A 1 363 ? -2.313 77.078 58.963 1.00 49.75 363 ILE A O 1
ATOM 2553 N N . VAL A 1 364 ? -3.678 78.541 59.880 1.00 53.03 364 VAL A N 1
ATOM 2554 C CA . VAL A 1 364 ? -2.905 78.748 61.096 1.00 55.80 364 VAL A CA 1
ATOM 2555 C C . VAL A 1 364 ? -3.672 78.401 62.362 1.00 57.77 364 VAL A C 1
ATOM 2556 O O . VAL A 1 364 ? -4.902 78.488 62.434 1.00 56.62 364 VAL A O 1
ATOM 2560 N N . ALA A 1 365 ? -2.931 77.998 63.387 1.00 60.70 365 ALA A N 1
ATOM 2561 C CA . ALA A 1 365 ? -3.485 77.603 64.673 1.00 65.64 365 ALA A CA 1
ATOM 2562 C C . ALA A 1 365 ? -2.604 78.122 65.806 1.00 69.67 365 ALA A C 1
ATOM 2563 O O . ALA A 1 365 ? -1.627 78.812 65.511 1.00 69.98 365 ALA A O 1
ATOM 2565 N N . THR A 1 366 ? -3.015 77.929 67.056 1.00 75.19 366 THR A N 1
ATOM 2566 C CA . THR A 1 366 ? -2.288 78.509 68.174 1.00 80.84 366 THR A CA 1
ATOM 2567 C C . THR A 1 366 ? -1.686 77.478 69.116 1.00 85.07 366 THR A C 1
ATOM 2568 O O . THR A 1 366 ? -2.138 77.234 70.232 1.00 86.02 366 THR A O 1
ATOM 2572 N N . GLU A 1 367 ? -0.594 76.866 68.676 1.00 90.04 367 GLU A N 1
ATOM 2573 C CA . GLU A 1 367 ? 0.174 75.875 69.414 1.00 93.91 367 GLU A CA 1
ATOM 2574 C C . GLU A 1 367 ? -0.639 75.121 70.451 1.00 95.69 367 GLU A C 1
ATOM 2575 O O . GLU A 1 367 ? -1.118 74.015 70.151 1.00 96.36 367 GLU A O 1
ATOM 2581 N N . LEU A 1 368 ? -0.779 75.672 71.660 1.00 97.24 368 LEU A N 1
ATOM 2582 C CA . LEU A 1 368 ? -1.519 74.945 72.691 1.00 98.77 368 LEU A CA 1
ATOM 2583 C C . LEU A 1 368 ? -1.828 75.763 73.922 1.00 99.52 368 LEU A C 1
ATOM 2584 O O . LEU A 1 368 ? -0.928 76.203 74.645 1.00 100.03 368 LEU A O 1
ATOM 2589 N N . PRO A 1 369 ? -3.096 75.884 74.300 1.00 99.73 369 PRO A N 1
ATOM 2590 C CA . PRO A 1 369 ? -3.492 76.563 75.528 1.00 99.94 369 PRO A CA 1
ATOM 2591 C C . PRO A 1 369 ? -3.470 75.588 76.697 1.00 100.03 369 PRO A C 1
ATOM 2592 O O . PRO A 1 369 ? -4.435 75.375 77.437 1.00 100.03 369 PRO A O 1
ATOM 2596 N N . SER A 1 370 ? -2.365 74.880 76.862 1.00 100.03 370 SER A N 1
ATOM 2597 C CA . SER A 1 370 ? -2.043 73.901 77.866 1.00 100.03 370 SER A CA 1
ATOM 2598 C C . SER A 1 370 ? -2.738 72.558 77.764 1.00 100.03 370 SER A C 1
ATOM 2599 O O . SER A 1 370 ? -2.104 71.502 77.882 1.00 100.03 370 SER A O 1
ATOM 2602 N N . ILE A 1 371 ? -4.031 72.538 77.506 1.00 100.03 371 ILE A N 1
ATOM 2603 C CA . ILE A 1 371 ? -4.849 71.353 77.274 1.00 100.03 371 ILE A CA 1
ATOM 2604 C C . ILE A 1 371 ? -4.045 70.299 76.527 1.00 100.03 371 ILE A C 1
ATOM 2605 O O . ILE A 1 371 ? -3.890 70.323 75.306 1.00 100.03 371 ILE A O 1
ATOM 2610 N N . PRO A 1 372 ? -3.464 69.364 77.268 1.00 100.03 372 PRO A N 1
ATOM 2611 C CA . PRO A 1 372 ? -2.600 68.328 76.745 1.00 99.87 372 PRO A CA 1
ATOM 2612 C C . PRO A 1 372 ? -2.972 67.724 75.414 1.00 99.76 372 PRO A C 1
ATOM 2613 O O . PRO A 1 372 ? -3.978 67.017 75.283 1.00 99.90 372 PRO A O 1
ATOM 2617 N N . GLY A 1 373 ? -2.143 67.909 74.396 1.00 99.10 373 GLY A N 1
ATOM 2618 C CA . GLY A 1 373 ? -2.246 67.351 73.079 1.00 97.78 373 GLY A CA 1
ATOM 2619 C C . GLY A 1 373 ? -3.533 66.753 72.578 1.00 96.78 373 GLY A C 1
ATOM 2620 O O . GLY A 1 373 ? -4.148 67.273 71.634 1.00 97.11 373 GLY A O 1
ATOM 2621 N N . THR A 1 374 ? -4.004 65.646 73.151 1.00 95.07 374 THR A N 1
ATOM 2622 C CA . THR A 1 374 ? -5.232 64.975 72.763 1.00 92.97 374 THR A CA 1
ATOM 2623 C C . THR A 1 374 ? -6.494 65.530 73.417 1.00 90.88 374 THR A C 1
ATOM 2624 O O . THR A 1 374 ? -7.569 64.929 73.450 1.00 90.70 374 THR A O 1
ATOM 2628 N N . SER A 1 375 ? -6.403 66.747 73.918 1.00 87.88 375 SER A N 1
ATOM 2629 C CA . SER A 1 375 ? -7.458 67.548 74.491 1.00 84.82 375 SER A CA 1
ATOM 2630 C C . SER A 1 375 ? -7.748 68.683 73.500 1.00 82.08 375 SER A C 1
ATOM 2631 O O . SER A 1 375 ? -8.511 69.612 73.737 1.00 81.97 375 SER A O 1
ATOM 2634 N N . ILE A 1 376 ? -7.089 68.585 72.349 1.00 78.39 376 ILE A N 1
ATOM 2635 C CA . ILE A 1 376 ? -7.231 69.538 71.263 1.00 74.79 376 ILE A CA 1
ATOM 2636 C C . ILE A 1 376 ? -7.993 68.875 70.117 1.00 71.47 376 ILE A C 1
ATOM 2637 O O . ILE A 1 376 ? -7.658 67.775 69.686 1.00 70.62 376 ILE A O 1
ATOM 2642 N N . GLY A 1 377 ? -9.057 69.539 69.675 1.00 67.92 377 GLY A N 1
ATOM 2643 C CA . GLY A 1 377 ? -9.854 69.015 68.569 1.00 63.68 377 GLY A CA 1
ATOM 2644 C C . GLY A 1 377 ? -9.044 69.127 67.273 1.00 60.98 377 GLY A C 1
ATOM 2645 O O . GLY A 1 377 ? -8.273 70.067 67.065 1.00 60.30 377 GLY A O 1
ATOM 2646 N N . PRO A 1 378 ? -9.234 68.154 66.386 1.00 58.26 378 PRO A N 1
ATOM 2647 C CA . PRO A 1 378 ? -8.572 68.123 65.107 1.00 56.54 378 PRO A CA 1
ATOM 2648 C C . PRO A 1 378 ? -9.032 69.195 64.128 1.00 55.81 378 PRO A C 1
ATOM 2649 O O . PRO A 1 378 ? -10.150 69.694 64.175 1.00 54.88 378 PRO A O 1
ATOM 2653 N N . LEU A 1 379 ? -8.141 69.526 63.201 1.00 54.67 379 LEU A N 1
ATOM 2654 C CA . LEU A 1 379 ? -8.418 70.477 62.138 1.00 53.63 379 LEU A CA 1
ATOM 2655 C C . LEU A 1 379 ? -8.356 69.676 60.834 1.00 53.52 379 LEU A C 1
ATOM 2656 O O . LEU A 1 379 ? -7.257 69.380 60.394 1.00 53.83 379 LEU A O 1
ATOM 2661 N N . ASP A 1 380 ? -9.505 69.274 60.317 1.00 53.19 380 ASP A N 1
ATOM 2662 C CA . ASP A 1 380 ? -9.579 68.487 59.102 1.00 53.00 380 ASP A CA 1
ATOM 2663 C C . ASP A 1 380 ? -10.029 69.328 57.920 1.00 53.21 380 ASP A C 1
ATOM 2664 O O . ASP A 1 380 ? -10.891 70.207 58.060 1.00 54.65 380 ASP A O 1
ATOM 2669 N N . VAL A 1 381 ? -9.424 69.123 56.749 1.00 52.26 381 VAL A N 1
ATOM 2670 C CA . VAL A 1 381 ? -9.818 69.890 55.574 1.00 51.44 381 VAL A CA 1
ATOM 2671 C C . VAL A 1 381 ? -9.947 68.913 54.406 1.00 50.88 381 VAL A C 1
ATOM 2672 O O . VAL A 1 381 ? -9.277 67.885 54.337 1.00 52.44 381 VAL A O 1
ATOM 2676 N N . ALA A 1 382 ? -10.903 69.228 53.536 1.00 50.07 382 ALA A N 1
ATOM 2677 C CA . ALA A 1 382 ? -11.163 68.388 52.380 1.00 49.10 382 ALA A CA 1
ATOM 2678 C C . ALA A 1 382 ? -11.329 69.237 51.133 1.00 48.09 382 ALA A C 1
ATOM 2679 O O . ALA A 1 382 ? -12.018 70.242 51.144 1.00 47.50 382 ALA A O 1
ATOM 2681 N N . LEU A 1 383 ? -10.642 68.853 50.068 1.00 47.68 383 LEU A N 1
ATOM 2682 C CA . LEU A 1 383 ? -10.732 69.556 48.796 1.00 47.14 383 LEU A CA 1
ATOM 2683 C C . LEU A 1 383 ? -11.366 68.552 47.839 1.00 47.39 383 LEU A C 1
ATOM 2684 O O . LEU A 1 383 ? -10.991 67.378 47.922 1.00 48.16 383 LEU A O 1
ATOM 2689 N N . ALA A 1 384 ? -12.287 69.008 47.004 1.00 47.69 384 ALA A N 1
ATOM 2690 C CA . ALA A 1 384 ? -12.928 68.094 46.072 1.00 47.77 384 ALA A CA 1
ATOM 2691 C C . ALA A 1 384 ? -13.388 68.835 44.833 1.00 47.97 384 ALA A C 1
ATOM 2692 O O . ALA A 1 384 ? -13.413 70.058 44.788 1.00 47.64 384 ALA A O 1
ATOM 2694 N N . SER A 1 385 ? -13.799 68.064 43.843 1.00 49.27 385 SER A N 1
ATOM 2695 C CA . SER A 1 385 ? -14.359 68.524 42.590 1.00 50.49 385 SER A CA 1
ATOM 2696 C C . SER A 1 385 ? -13.909 69.901 42.150 1.00 51.65 385 SER A C 1
ATOM 2697 O O . SER A 1 385 ? -14.626 70.894 42.125 1.00 50.62 385 SER A O 1
ATOM 2700 N N . GLN A 1 386 ? -12.657 69.966 41.696 1.00 53.42 386 GLN A N 1
ATOM 2701 C CA . GLN A 1 386 ? -11.992 71.118 41.138 1.00 54.09 386 GLN A CA 1
ATOM 2702 C C . GLN A 1 386 ? -11.688 72.243 42.117 1.00 52.33 386 GLN A C 1
ATOM 2703 O O . GLN A 1 386 ? -11.221 73.282 41.619 1.00 51.67 386 GLN A O 1
ATOM 2709 N N . ALA A 1 387 ? -11.959 72.104 43.403 1.00 51.22 387 ALA A N 1
ATOM 2710 C CA . ALA A 1 387 ? -11.637 73.214 44.298 1.00 50.63 387 ALA A CA 1
ATOM 2711 C C . ALA A 1 387 ? -10.115 73.397 44.314 1.00 50.84 387 ALA A C 1
ATOM 2712 O O . ALA A 1 387 ? -9.344 72.513 43.933 1.00 49.32 387 ALA A O 1
ATOM 2714 N N . ARG A 1 388 ? -9.711 74.587 44.753 1.00 50.72 388 ARG A N 1
ATOM 2715 C CA . ARG A 1 388 ? -8.295 74.888 44.835 1.00 50.34 388 ARG A CA 1
ATOM 2716 C C . ARG A 1 388 ? -7.957 75.691 46.081 1.00 49.32 388 ARG A C 1
ATOM 2717 O O . ARG A 1 388 ? -8.580 76.699 46.400 1.00 48.23 388 ARG A O 1
ATOM 2725 N N . TRP A 1 389 ? -6.942 75.208 46.795 1.00 48.61 389 TRP A N 1
ATOM 2726 C CA . TRP A 1 389 ? -6.415 75.858 47.981 1.00 47.11 389 TRP A CA 1
ATOM 2727 C C . TRP A 1 389 ? -4.963 76.264 47.716 1.00 46.88 389 TRP A C 1
ATOM 2728 O O . TRP A 1 389 ? -4.135 75.407 47.388 1.00 47.25 389 TRP A O 1
ATOM 2739 N N . THR A 1 390 ? -4.645 77.561 47.801 1.00 46.65 390 THR A N 1
ATOM 2740 C CA . THR A 1 390 ? -3.254 77.968 47.630 1.00 46.32 390 THR A CA 1
ATOM 2741 C C . THR A 1 390 ? -2.821 78.665 48.919 1.00 46.52 390 THR A C 1
ATOM 2742 O O . THR A 1 390 ? -3.368 79.686 49.321 1.00 46.58 390 THR A O 1
ATOM 2746 N N . GLY A 1 391 ? -1.876 77.995 49.587 1.00 45.16 391 GLY A N 1
ATOM 2747 C CA . GLY A 1 391 ? -1.394 78.482 50.875 1.00 44.41 391 GLY A CA 1
ATOM 2748 C C . GLY A 1 391 ? -0.527 77.399 51.528 1.00 44.39 391 GLY A C 1
ATOM 2749 O O . GLY A 1 391 ? -0.142 76.426 50.886 1.00 43.99 391 GLY A O 1
ATOM 2750 N N . ALA A 1 392 ? -0.149 77.645 52.777 1.00 44.16 392 ALA A N 1
ATOM 2751 C CA . ALA A 1 392 ? 0.707 76.704 53.494 1.00 44.63 392 ALA A CA 1
ATOM 2752 C C . ALA A 1 392 ? 0.190 76.465 54.907 1.00 45.80 392 ALA A C 1
ATOM 2753 O O . ALA A 1 392 ? -0.551 77.329 55.411 1.00 45.74 392 ALA A O 1
ATOM 2755 N N . THR A 1 393 ? 0.586 75.356 55.529 1.00 46.06 393 THR A N 1
ATOM 2756 C CA . THR A 1 393 ? 0.195 75.052 56.881 1.00 46.81 393 THR A CA 1
ATOM 2757 C C . THR A 1 393 ? 1.244 74.204 57.614 1.00 46.64 393 THR A C 1
ATOM 2758 O O . THR A 1 393 ? 2.009 73.569 56.956 1.00 47.26 393 THR A O 1
ATOM 2762 N N . ARG A 1 394 ? 1.114 74.182 58.900 1.00 47.60 394 ARG A N 1
ATOM 2763 C CA . ARG A 1 394 ? 1.784 73.419 59.907 1.00 50.24 394 ARG A CA 1
ATOM 2764 C C . ARG A 1 394 ? 0.700 72.994 60.918 1.00 49.72 394 ARG A C 1
ATOM 2765 O O . ARG A 1 394 ? 1.073 72.606 62.023 1.00 50.68 394 ARG A O 1
ATOM 2773 N N . ALA A 1 395 ? -0.588 73.110 60.600 1.00 49.59 395 ALA A N 1
ATOM 2774 C CA . ALA A 1 395 ? -1.617 72.833 61.594 1.00 48.65 395 ALA A CA 1
ATOM 2775 C C . ALA A 1 395 ? -2.750 71.933 61.149 1.00 48.40 395 ALA A C 1
ATOM 2776 O O . ALA A 1 395 ? -3.646 71.668 61.949 1.00 49.53 395 ALA A O 1
ATOM 2778 N N . VAL A 1 396 ? -2.751 71.426 59.933 1.00 47.30 396 VAL A N 1
ATOM 2779 C CA . VAL A 1 396 ? -3.811 70.561 59.457 1.00 46.62 396 VAL A CA 1
ATOM 2780 C C . VAL A 1 396 ? -3.522 69.116 59.854 1.00 48.45 396 VAL A C 1
ATOM 2781 O O . VAL A 1 396 ? -2.448 68.565 59.572 1.00 48.20 396 VAL A O 1
ATOM 2785 N N . ASP A 1 397 ? -4.492 68.515 60.541 1.00 48.58 397 ASP A N 1
ATOM 2786 C CA . ASP A 1 397 ? -4.374 67.133 60.986 1.00 48.86 397 ASP A CA 1
ATOM 2787 C C . ASP A 1 397 ? -4.622 66.177 59.831 1.00 48.87 397 ASP A C 1
ATOM 2788 O O . ASP A 1 397 ? -3.858 65.214 59.715 1.00 50.62 397 ASP A O 1
ATOM 2793 N N . SER A 1 398 ? -5.647 66.399 59.020 1.00 48.28 398 SER A N 1
ATOM 2794 C CA . SER A 1 398 ? -5.891 65.533 57.874 1.00 47.51 398 SER A CA 1
ATOM 2795 C C . SER A 1 398 ? -6.320 66.365 56.668 1.00 47.44 398 SER A C 1
ATOM 2796 O O . SER A 1 398 ? -7.007 67.385 56.784 1.00 46.64 398 SER A O 1
ATOM 2799 N N . LEU A 1 399 ? -5.897 65.921 55.488 1.00 47.36 399 LEU A N 1
ATOM 2800 C CA . LEU A 1 399 ? -6.205 66.597 54.240 1.00 48.01 399 LEU A CA 1
ATOM 2801 C C . LEU A 1 399 ? -6.545 65.584 53.157 1.00 48.13 399 LEU A C 1
ATOM 2802 O O . LEU A 1 399 ? -5.754 64.703 52.824 1.00 48.66 399 LEU A O 1
ATOM 2807 N N . SER A 1 400 ? -7.764 65.727 52.640 1.00 48.18 400 SER A N 1
ATOM 2808 C CA . SER A 1 400 ? -8.184 64.830 51.561 1.00 48.27 400 SER A CA 1
ATOM 2809 C C . SER A 1 400 ? -8.209 65.745 50.341 1.00 47.55 400 SER A C 1
ATOM 2810 O O . SER A 1 400 ? -8.526 66.922 50.479 1.00 47.64 400 SER A O 1
ATOM 2813 N N . ILE A 1 401 ? -7.707 65.267 49.221 1.00 47.64 401 ILE A N 1
ATOM 2814 C CA . ILE A 1 401 ? -7.664 66.041 47.990 1.00 48.03 401 ILE A CA 1
ATOM 2815 C C . ILE A 1 401 ? -8.191 65.095 46.904 1.00 48.98 401 ILE A C 1
ATOM 2816 O O . ILE A 1 401 ? -7.450 64.216 46.477 1.00 49.16 401 ILE A O 1
ATOM 2821 N N . ASP A 1 402 ? -9.444 65.266 46.521 1.00 49.71 402 ASP A N 1
ATOM 2822 C CA . ASP A 1 402 ? -10.080 64.406 45.527 1.00 49.75 402 ASP A CA 1
ATOM 2823 C C . ASP A 1 402 ? -10.405 65.203 44.288 1.00 50.08 402 ASP A C 1
ATOM 2824 O O . ASP A 1 402 ? -11.253 66.110 44.347 1.00 51.29 402 ASP A O 1
ATOM 2829 N N . ASN A 1 403 ? -9.752 64.953 43.167 1.00 49.56 403 ASN A N 1
ATOM 2830 C CA . ASN A 1 403 ? -10.010 65.725 41.952 1.00 50.39 403 ASN A CA 1
ATOM 2831 C C . ASN A 1 403 ? -9.989 67.229 42.219 1.00 50.30 403 ASN A C 1
ATOM 2832 O O . ASN A 1 403 ? -10.753 67.984 41.623 1.00 49.75 403 ASN A O 1
ATOM 2837 N N . ALA A 1 404 ? -9.039 67.683 43.032 1.00 49.60 404 ALA A N 1
ATOM 2838 C CA . ALA A 1 404 ? -8.884 69.085 43.386 1.00 49.99 404 ALA A CA 1
ATOM 2839 C C . ALA A 1 404 ? -7.391 69.355 43.604 1.00 49.85 404 ALA A C 1
ATOM 2840 O O . ALA A 1 404 ? -6.594 68.420 43.423 1.00 49.06 404 ALA A O 1
ATOM 2842 N N . THR A 1 405 ? -7.001 70.576 43.968 1.00 49.63 405 THR A N 1
ATOM 2843 C CA . THR A 1 405 ? -5.571 70.812 44.146 1.00 50.22 405 THR A CA 1
ATOM 2844 C C . THR A 1 405 ? -5.181 71.710 45.301 1.00 48.44 405 THR A C 1
ATOM 2845 O O . THR A 1 405 ? -5.869 72.637 45.701 1.00 48.68 405 THR A O 1
ATOM 2849 N N . TRP A 1 406 ? -4.024 71.354 45.874 1.00 47.17 406 TRP A N 1
ATOM 2850 C CA . TRP A 1 406 ? -3.427 72.148 46.943 1.00 46.45 406 TRP A CA 1
ATOM 2851 C C . TRP A 1 406 ? -2.147 72.751 46.332 1.00 46.63 406 TRP A C 1
ATOM 2852 O O . TRP A 1 406 ? -1.248 71.990 45.986 1.00 46.58 406 TRP A O 1
ATOM 2863 N N . VAL A 1 407 ? -2.141 74.061 46.144 1.00 46.52 407 VAL A N 1
ATOM 2864 C CA . VAL A 1 407 ? -0.954 74.766 45.666 1.00 45.52 407 VAL A CA 1
ATOM 2865 C C . VAL A 1 407 ? -0.196 75.148 46.938 1.00 46.09 407 VAL A C 1
ATOM 2866 O O . VAL A 1 407 ? -0.598 76.079 47.627 1.00 47.45 407 VAL A O 1
ATOM 2870 N N . MET A 1 408 ? 0.819 74.376 47.290 1.00 46.63 408 MET A N 1
ATOM 2871 C CA . MET A 1 408 ? 1.599 74.609 48.500 1.00 46.82 408 MET A CA 1
ATOM 2872 C C . MET A 1 408 ? 2.593 75.746 48.285 1.00 47.45 408 MET A C 1
ATOM 2873 O O . MET A 1 408 ? 3.388 75.687 47.352 1.00 47.17 408 MET A O 1
ATOM 2878 N N . THR A 1 409 ? 2.500 76.785 49.108 1.00 47.82 409 THR A N 1
ATOM 2879 C CA . THR A 1 409 ? 3.281 77.985 48.905 1.00 48.71 409 THR A CA 1
ATOM 2880 C C . THR A 1 409 ? 4.520 78.049 49.779 1.00 49.19 409 THR A C 1
ATOM 2881 O O . THR A 1 409 ? 5.385 78.890 49.540 1.00 49.32 409 THR A O 1
ATOM 2885 N N . ASP A 1 410 ? 4.587 77.193 50.784 1.00 49.54 410 ASP A N 1
ATOM 2886 C CA . ASP A 1 410 ? 5.749 77.176 51.663 1.00 50.04 410 ASP A CA 1
ATOM 2887 C C . ASP A 1 410 ? 5.810 75.850 52.417 1.00 49.61 410 ASP A C 1
ATOM 2888 O O . ASP A 1 410 ? 4.895 75.031 52.302 1.00 48.79 410 ASP A O 1
ATOM 2893 N N . ASN A 1 411 ? 6.938 75.618 53.079 1.00 47.53 411 ASN A N 1
ATOM 2894 C CA . ASN A 1 411 ? 7.158 74.402 53.841 1.00 47.66 411 ASN A CA 1
ATOM 2895 C C . ASN A 1 411 ? 5.944 74.094 54.695 1.00 47.81 411 ASN A C 1
ATOM 2896 O O . ASN A 1 411 ? 5.369 74.912 55.382 1.00 47.70 411 ASN A O 1
ATOM 2901 N N . SER A 1 412 ? 5.444 72.861 54.585 1.00 47.42 412 SER A N 1
ATOM 2902 C CA . SER A 1 412 ? 4.186 72.579 55.296 1.00 47.90 412 SER A CA 1
ATOM 2903 C C . SER A 1 412 ? 4.191 71.234 55.984 1.00 48.72 412 SER A C 1
ATOM 2904 O O . SER A 1 412 ? 4.942 70.327 55.630 1.00 48.76 412 SER A O 1
ATOM 2907 N N . ASN A 1 413 ? 3.453 71.117 57.079 1.00 49.42 413 ASN A N 1
ATOM 2908 C CA . ASN A 1 413 ? 3.273 69.921 57.869 1.00 50.31 413 ASN A CA 1
ATOM 2909 C C . ASN A 1 413 ? 1.803 69.505 57.863 1.00 50.39 413 ASN A C 1
ATOM 2910 O O . ASN A 1 413 ? 0.936 70.308 58.206 1.00 51.15 413 ASN A O 1
ATOM 2915 N N . VAL A 1 414 ? 1.490 68.278 57.494 1.00 50.04 414 VAL A N 1
ATOM 2916 C CA . VAL A 1 414 ? 0.121 67.770 57.498 1.00 49.05 414 VAL A CA 1
ATOM 2917 C C . VAL A 1 414 ? 0.138 66.376 58.120 1.00 48.86 414 VAL A C 1
ATOM 2918 O O . VAL A 1 414 ? 0.935 65.542 57.703 1.00 49.22 414 VAL A O 1
ATOM 2922 N N . GLY A 1 415 ? -0.740 66.126 59.080 1.00 48.47 415 GLY A N 1
ATOM 2923 C CA . GLY A 1 415 ? -0.806 64.831 59.738 1.00 48.22 415 GLY A CA 1
ATOM 2924 C C . GLY A 1 415 ? -1.005 63.685 58.752 1.00 49.05 415 GLY A C 1
ATOM 2925 O O . GLY A 1 415 ? -0.101 62.900 58.460 1.00 48.74 415 GLY A O 1
ATOM 2926 N N . ALA A 1 416 ? -2.218 63.550 58.212 1.00 49.14 416 ALA A N 1
ATOM 2927 C CA . ALA A 1 416 ? -2.536 62.491 57.268 1.00 49.20 416 ALA A CA 1
ATOM 2928 C C . ALA A 1 416 ? -3.001 63.053 55.931 1.00 49.79 416 ALA A C 1
ATOM 2929 O O . ALA A 1 416 ? -3.953 63.835 55.902 1.00 49.54 416 ALA A O 1
ATOM 2931 N N . LEU A 1 417 ? -2.345 62.657 54.847 1.00 50.65 417 LEU A N 1
ATOM 2932 C CA . LEU A 1 417 ? -2.718 63.151 53.527 1.00 50.95 417 LEU A CA 1
ATOM 2933 C C . LEU A 1 417 ? -3.303 62.050 52.654 1.00 51.87 417 LEU A C 1
ATOM 2934 O O . LEU A 1 417 ? -2.679 61.031 52.366 1.00 52.01 417 LEU A O 1
ATOM 2939 N N . ARG A 1 418 ? -4.549 62.271 52.254 1.00 52.65 418 ARG A N 1
ATOM 2940 C CA . ARG A 1 418 ? -5.244 61.315 51.407 1.00 53.66 418 ARG A CA 1
ATOM 2941 C C . ARG A 1 418 ? -5.546 61.961 50.068 1.00 52.76 418 ARG A C 1
ATOM 2942 O O . ARG A 1 418 ? -5.976 63.112 50.019 1.00 51.39 418 ARG A O 1
ATOM 2950 N N . LEU A 1 419 ? -5.219 61.253 48.992 1.00 51.33 419 LEU A N 1
ATOM 2951 C CA . LEU A 1 419 ? -5.465 61.759 47.646 1.00 50.56 419 LEU A CA 1
ATOM 2952 C C . LEU A 1 419 ? -6.371 60.799 46.881 1.00 50.27 419 LEU A C 1
ATOM 2953 O O . LEU A 1 419 ? -6.345 59.596 47.164 1.00 49.28 419 LEU A O 1
ATOM 2958 N N . ALA A 1 420 ? -7.138 61.318 45.923 1.00 49.44 420 ALA A N 1
ATOM 2959 C CA . ALA A 1 420 ? -7.932 60.418 45.085 1.00 48.85 420 ALA A CA 1
ATOM 2960 C C . ALA A 1 420 ? -8.257 61.080 43.757 1.00 48.68 420 ALA A C 1
ATOM 2961 O O . ALA A 1 420 ? -8.079 62.287 43.587 1.00 47.89 420 ALA A O 1
ATOM 2963 N N . SER A 1 421 ? -8.614 60.255 42.774 1.00 49.19 421 SER A N 1
ATOM 2964 C CA . SER A 1 421 ? -9.078 60.756 41.492 1.00 50.08 421 SER A CA 1
ATOM 2965 C C . SER A 1 421 ? -8.380 62.031 41.068 1.00 51.77 421 SER A C 1
ATOM 2966 O O . SER A 1 421 ? -8.982 63.104 40.928 1.00 52.02 421 SER A O 1
ATOM 2969 N N . ASP A 1 422 ? -7.081 61.931 40.807 1.00 52.53 422 ASP A N 1
ATOM 2970 C CA . ASP A 1 422 ? -6.251 63.024 40.342 1.00 53.28 422 ASP A CA 1
ATOM 2971 C C . ASP A 1 422 ? -6.103 64.170 41.327 1.00 52.20 422 ASP A C 1
ATOM 2972 O O . ASP A 1 422 ? -5.680 65.251 40.917 1.00 52.86 422 ASP A O 1
ATOM 2977 N N . GLY A 1 423 ? -6.338 63.961 42.609 1.00 51.25 423 GLY A N 1
ATOM 2978 C CA . GLY A 1 423 ? -6.049 64.993 43.604 1.00 50.99 423 GLY A CA 1
ATOM 2979 C C . GLY A 1 423 ? -4.538 65.267 43.516 1.00 51.38 423 GLY A C 1
ATOM 2980 O O . GLY A 1 423 ? -3.744 64.356 43.243 1.00 50.29 423 GLY A O 1
ATOM 2981 N N . SER A 1 424 ? -4.159 66.529 43.703 1.00 51.34 424 SER A N 1
ATOM 2982 C CA . SER A 1 424 ? -2.739 66.829 43.615 1.00 51.71 424 SER A CA 1
ATOM 2983 C C . SER A 1 424 ? -2.262 67.897 44.584 1.00 51.35 424 SER A C 1
ATOM 2984 O O . SER A 1 424 ? -3.012 68.750 45.055 1.00 50.82 424 SER A O 1
ATOM 2987 N N . VAL A 1 425 ? -0.957 67.779 44.848 1.00 50.40 425 VAL A N 1
ATOM 2988 C CA . VAL A 1 425 ? -0.228 68.730 45.659 1.00 49.21 425 VAL A CA 1
ATOM 2989 C C . VAL A 1 425 ? 0.795 69.363 44.693 1.00 50.14 425 VAL A C 1
ATOM 2990 O O . VAL A 1 425 ? 1.661 68.686 44.133 1.00 49.80 425 VAL A O 1
ATOM 2994 N N . ASP A 1 426 ? 0.574 70.646 44.433 1.00 49.91 426 ASP A N 1
ATOM 2995 C CA . ASP A 1 426 ? 1.430 71.375 43.510 1.00 49.73 426 ASP A CA 1
ATOM 2996 C C . ASP A 1 426 ? 2.385 72.254 44.311 1.00 49.21 426 ASP A C 1
ATOM 2997 O O . ASP A 1 426 ? 1.935 73.221 44.932 1.00 48.71 426 ASP A O 1
ATOM 3002 N N . PHE A 1 427 ? 3.657 71.864 44.309 1.00 48.13 427 PHE A N 1
ATOM 3003 C CA . PHE A 1 427 ? 4.671 72.650 45.004 1.00 47.69 427 PHE A CA 1
ATOM 3004 C C . PHE A 1 427 ? 4.862 73.884 44.110 1.00 47.33 427 PHE A C 1
ATOM 3005 O O . PHE A 1 427 ? 5.288 73.764 42.959 1.00 46.21 427 PHE A O 1
ATOM 3013 N N . GLN A 1 428 ? 4.324 75.004 44.564 1.00 47.96 428 GLN A N 1
ATOM 3014 C CA . GLN A 1 428 ? 4.358 76.211 43.744 1.00 49.12 428 GLN A CA 1
ATOM 3015 C C . GLN A 1 428 ? 5.773 76.535 43.278 1.00 49.25 428 GLN A C 1
ATOM 3016 O O . GLN A 1 428 ? 6.720 76.534 44.070 1.00 48.83 428 GLN A O 1
ATOM 3022 N N . GLN A 1 429 ? 5.917 76.900 42.011 1.00 49.60 429 GLN A N 1
ATOM 3023 C CA . GLN A 1 429 ? 7.211 77.322 41.506 1.00 50.77 429 GLN A CA 1
ATOM 3024 C C . GLN A 1 429 ? 7.636 78.604 42.217 1.00 50.82 429 GLN A C 1
ATOM 3025 O O . GLN A 1 429 ? 6.926 79.604 42.241 1.00 50.84 429 GLN A O 1
ATOM 3031 N N . PRO A 1 430 ? 8.804 78.584 42.837 1.00 50.88 430 PRO A N 1
ATOM 3032 C CA . PRO A 1 430 ? 9.309 79.737 43.560 1.00 50.93 430 PRO A CA 1
ATOM 3033 C C . PRO A 1 430 ? 9.853 80.801 42.633 1.00 51.34 430 PRO A C 1
ATOM 3034 O O . PRO A 1 430 ? 10.280 80.542 41.512 1.00 50.70 430 PRO A O 1
ATOM 3038 N N . ALA A 1 431 ? 9.898 82.031 43.128 1.00 53.03 431 ALA A N 1
ATOM 3039 C CA . ALA A 1 431 ? 10.428 83.167 42.381 1.00 54.32 431 ALA A CA 1
ATOM 3040 C C . ALA A 1 431 ? 11.955 83.117 42.332 1.00 55.34 431 ALA A C 1
ATOM 3041 O O . ALA A 1 431 ? 12.570 83.457 41.328 1.00 55.47 431 ALA A O 1
ATOM 3043 N N . GLU A 1 432 ? 12.572 82.660 43.415 1.00 56.21 432 GLU A N 1
ATOM 3044 C CA . GLU A 1 432 ? 14.017 82.551 43.522 1.00 57.37 432 GLU A CA 1
ATOM 3045 C C . GLU A 1 432 ? 14.487 81.110 43.359 1.00 56.86 432 GLU A C 1
ATOM 3046 O O . GLU A 1 432 ? 13.911 80.169 43.896 1.00 56.17 432 GLU A O 1
ATOM 3052 N N . ALA A 1 433 ? 15.533 80.956 42.561 1.00 56.36 433 ALA A N 1
ATOM 3053 C CA . ALA A 1 433 ? 16.112 79.654 42.257 1.00 56.01 433 ALA A CA 1
ATOM 3054 C C . ALA A 1 433 ? 16.695 78.991 43.495 1.00 55.02 433 ALA A C 1
ATOM 3055 O O . ALA A 1 433 ? 17.142 79.669 44.418 1.00 54.93 433 ALA A O 1
ATOM 3057 N N . GLY A 1 434 ? 16.547 77.673 43.591 1.00 53.72 434 GLY A N 1
ATOM 3058 C CA . GLY A 1 434 ? 17.103 76.903 44.690 1.00 52.42 434 GLY A CA 1
ATOM 3059 C C . GLY A 1 434 ? 16.314 77.011 45.974 1.00 51.11 434 GLY A C 1
ATOM 3060 O O . GLY A 1 434 ? 16.696 76.537 47.048 1.00 50.63 434 GLY A O 1
ATOM 3061 N N . ARG A 1 435 ? 15.142 77.629 45.880 1.00 50.94 435 ARG A N 1
ATOM 3062 C CA . ARG A 1 435 ? 14.263 77.819 47.023 1.00 50.55 435 ARG A CA 1
ATOM 3063 C C . ARG A 1 435 ? 13.212 76.717 47.069 1.00 49.51 435 ARG A C 1
ATOM 3064 O O . ARG A 1 435 ? 12.001 76.882 46.919 1.00 49.29 435 ARG A O 1
ATOM 3072 N N . PHE A 1 436 ? 13.741 75.514 47.288 1.00 47.01 436 PHE A N 1
ATOM 3073 C CA . PHE A 1 436 ? 12.956 74.297 47.320 1.00 44.95 436 PHE A CA 1
ATOM 3074 C C . PHE A 1 436 ? 12.155 74.221 48.611 1.00 44.30 436 PHE A C 1
ATOM 3075 O O . PHE A 1 436 ? 12.464 74.864 49.605 1.00 42.31 436 PHE A O 1
ATOM 3083 N N . LYS A 1 437 ? 11.075 73.447 48.546 1.00 44.15 437 LYS A N 1
ATOM 3084 C CA . LYS A 1 437 ? 10.182 73.295 49.686 1.00 44.20 437 LYS A CA 1
ATOM 3085 C C . LYS A 1 437 ? 10.084 71.827 50.101 1.00 44.10 437 LYS A C 1
ATOM 3086 O O . LYS A 1 437 ? 10.395 70.901 49.352 1.00 44.37 437 LYS A O 1
ATOM 3092 N N . VAL A 1 438 ? 9.653 71.627 51.335 1.00 43.19 438 VAL A N 1
ATOM 3093 C CA . VAL A 1 438 ? 9.513 70.327 51.942 1.00 44.01 438 VAL A CA 1
ATOM 3094 C C . VAL A 1 438 ? 8.083 70.150 52.446 1.00 45.15 438 VAL A C 1
ATOM 3095 O O . VAL A 1 438 ? 7.602 70.991 53.209 1.00 45.61 438 VAL A O 1
ATOM 3099 N N . LEU A 1 439 ? 7.412 69.100 52.008 1.00 44.97 439 LEU A N 1
ATOM 3100 C CA . LEU A 1 439 ? 6.076 68.791 52.507 1.00 44.40 439 LEU A CA 1
ATOM 3101 C C . LEU A 1 439 ? 6.205 67.626 53.482 1.00 45.07 439 LEU A C 1
ATOM 3102 O O . LEU A 1 439 ? 6.502 66.518 52.988 1.00 45.43 439 LEU A O 1
ATOM 3107 N N . THR A 1 440 ? 6.169 67.856 54.798 1.00 46.44 440 THR A N 1
ATOM 3108 C CA . THR A 1 440 ? 6.262 66.693 55.674 1.00 47.36 440 THR A CA 1
ATOM 3109 C C . THR A 1 440 ? 4.909 66.341 56.304 1.00 48.83 440 THR A C 1
ATOM 3110 O O . THR A 1 440 ? 4.091 67.092 56.815 1.00 47.77 440 THR A O 1
ATOM 3114 N N . VAL A 1 441 ? 4.704 65.026 56.226 1.00 49.28 441 VAL A N 1
ATOM 3115 C CA . VAL A 1 441 ? 3.479 64.358 56.606 1.00 51.26 441 VAL A CA 1
ATOM 3116 C C . VAL A 1 441 ? 3.682 63.078 57.397 1.00 50.37 441 VAL A C 1
ATOM 3117 O O . VAL A 1 441 ? 4.702 62.396 57.251 1.00 51.22 441 VAL A O 1
ATOM 3121 N N . ASN A 1 442 ? 2.717 62.706 58.226 1.00 49.85 442 ASN A N 1
ATOM 3122 C CA . ASN A 1 442 ? 2.818 61.475 59.004 1.00 49.19 442 ASN A CA 1
ATOM 3123 C C . ASN A 1 442 ? 2.426 60.312 58.100 1.00 48.29 442 ASN A C 1
ATOM 3124 O O . ASN A 1 442 ? 3.166 59.338 57.975 1.00 47.99 442 ASN A O 1
ATOM 3129 N N . THR A 1 443 ? 1.259 60.427 57.459 1.00 46.99 443 THR A N 1
ATOM 3130 C CA . THR A 1 443 ? 0.780 59.371 56.585 1.00 45.81 443 THR A CA 1
ATOM 3131 C C . THR A 1 443 ? 0.317 59.968 55.258 1.00 45.34 443 THR A C 1
ATOM 3132 O O . THR A 1 443 ? -0.115 61.115 55.120 1.00 45.69 443 THR A O 1
ATOM 3136 N N . LEU A 1 444 ? 0.474 59.168 54.229 1.00 45.07 444 LEU A N 1
ATOM 3137 C CA . LEU A 1 444 ? 0.073 59.344 52.863 1.00 46.37 444 LEU A CA 1
ATOM 3138 C C . LEU A 1 444 ? -0.732 58.121 52.402 1.00 47.78 444 LEU A C 1
ATOM 3139 O O . LEU A 1 444 ? -0.270 57.014 52.668 1.00 48.07 444 LEU A O 1
ATOM 3144 N N . ALA A 1 445 ? -1.862 58.309 51.734 1.00 48.80 445 ALA A N 1
ATOM 3145 C CA . ALA A 1 445 ? -2.635 57.161 51.258 1.00 49.54 445 ALA A CA 1
ATOM 3146 C C . ALA A 1 445 ? -3.432 57.561 50.021 1.00 49.99 445 ALA A C 1
ATOM 3147 O O . ALA A 1 445 ? -3.468 58.749 49.699 1.00 50.64 445 ALA A O 1
ATOM 3149 N N . GLY A 1 446 ? -4.003 56.587 49.321 1.00 49.44 446 GLY A N 1
ATOM 3150 C CA . GLY A 1 446 ? -4.793 56.886 48.138 1.00 48.57 446 GLY A CA 1
ATOM 3151 C C . GLY A 1 446 ? -3.982 56.800 46.860 1.00 49.48 446 GLY A C 1
ATOM 3152 O O . GLY A 1 446 ? -3.080 55.983 46.690 1.00 49.67 446 GLY A O 1
ATOM 3153 N N . SER A 1 447 ? -4.298 57.672 45.922 1.00 49.88 447 SER A N 1
ATOM 3154 C CA . SER A 1 447 ? -3.638 57.752 44.632 1.00 50.52 447 SER A CA 1
ATOM 3155 C C . SER A 1 447 ? -3.731 59.198 44.150 1.00 51.58 447 SER A C 1
ATOM 3156 O O . SER A 1 447 ? -4.830 59.686 43.862 1.00 52.44 447 SER A O 1
ATOM 3159 N N . GLY A 1 448 ? -2.598 59.900 44.132 1.00 51.97 448 GLY A N 1
ATOM 3160 C CA . GLY A 1 448 ? -2.600 61.302 43.763 1.00 51.24 448 GLY A CA 1
ATOM 3161 C C . GLY A 1 448 ? -1.378 61.707 42.963 1.00 51.29 448 GLY A C 1
ATOM 3162 O O . GLY A 1 448 ? -0.614 60.843 42.547 1.00 51.27 448 GLY A O 1
ATOM 3163 N N . LEU A 1 449 ? -1.242 63.013 42.758 1.00 50.86 449 LEU A N 1
ATOM 3164 C CA . LEU A 1 449 ? -0.174 63.580 41.950 1.00 50.43 449 LEU A CA 1
ATOM 3165 C C . LEU A 1 449 ? 0.520 64.723 42.688 1.00 49.64 449 LEU A C 1
ATOM 3166 O O . LEU A 1 449 ? -0.089 65.512 43.408 1.00 48.39 449 LEU A O 1
ATOM 3171 N N . PHE A 1 450 ? 1.851 64.724 42.634 1.00 48.33 450 PHE A N 1
ATOM 3172 C CA . PHE A 1 450 ? 2.674 65.761 43.230 1.00 47.24 450 PHE A CA 1
ATOM 3173 C C . PHE A 1 450 ? 3.482 66.432 42.108 1.00 47.86 450 PHE A C 1
ATOM 3174 O O . PHE A 1 450 ? 4.137 65.733 41.334 1.00 49.08 450 PHE A O 1
ATOM 3182 N N . ARG A 1 451 ? 3.318 67.732 41.966 1.00 48.30 451 ARG A N 1
ATOM 3183 C CA . ARG A 1 451 ? 4.087 68.528 41.015 1.00 49.33 451 ARG A CA 1
ATOM 3184 C C . ARG A 1 451 ? 5.238 69.103 41.844 1.00 48.70 451 ARG A C 1
ATOM 3185 O O . ARG A 1 451 ? 5.026 69.771 42.861 1.00 49.00 451 ARG A O 1
ATOM 3193 N N . MET A 1 452 ? 6.455 68.703 41.501 1.00 47.80 452 MET A N 1
ATOM 3194 C CA . MET A 1 452 ? 7.638 69.070 42.270 1.00 46.20 452 MET A CA 1
ATOM 3195 C C . MET A 1 452 ? 8.704 69.760 41.430 1.00 45.72 452 MET A C 1
ATOM 3196 O O . MET A 1 452 ? 8.945 69.427 40.272 1.00 44.38 452 MET A O 1
ATOM 3201 N N . ASN A 1 453 ? 9.282 70.802 42.035 1.00 45.31 453 ASN A N 1
ATOM 3202 C CA . ASN A 1 453 ? 10.275 71.611 41.361 1.00 46.11 453 ASN A CA 1
ATOM 3203 C C . ASN A 1 453 ? 11.676 71.010 41.501 1.00 46.26 453 ASN A C 1
ATOM 3204 O O . ASN A 1 453 ? 12.102 70.558 42.563 1.00 45.23 453 ASN A O 1
ATOM 3209 N N . VAL A 1 454 ? 12.383 71.029 40.379 1.00 46.21 454 VAL A N 1
ATOM 3210 C CA . VAL A 1 454 ? 13.746 70.527 40.320 1.00 47.24 454 VAL A CA 1
ATOM 3211 C C . VAL A 1 454 ? 14.661 71.636 39.815 1.00 47.80 454 VAL A C 1
ATOM 3212 O O . VAL A 1 454 ? 14.319 72.408 38.918 1.00 47.87 454 VAL A O 1
ATOM 3216 N N . PHE A 1 455 ? 15.782 71.834 40.499 1.00 47.88 455 PHE A N 1
ATOM 3217 C CA . PHE A 1 455 ? 16.786 72.825 40.086 1.00 48.16 455 PHE A CA 1
ATOM 3218 C C . PHE A 1 455 ? 18.043 72.048 39.704 1.00 47.94 455 PHE A C 1
ATOM 3219 O O . PHE A 1 455 ? 18.976 71.941 40.495 1.00 47.95 455 PHE A O 1
ATOM 3227 N N . ALA A 1 456 ? 18.039 71.456 38.522 1.00 47.64 456 ALA A N 1
ATOM 3228 C CA . ALA A 1 456 ? 19.102 70.621 37.997 1.00 47.77 456 ALA A CA 1
ATOM 3229 C C . ALA A 1 456 ? 20.504 71.177 38.195 1.00 48.21 456 ALA A C 1
ATOM 3230 O O . ALA A 1 456 ? 21.384 70.545 38.789 1.00 48.01 456 ALA A O 1
ATOM 3232 N N . ASP A 1 457 ? 20.715 72.420 37.782 1.00 48.57 457 ASP A N 1
ATOM 3233 C CA . ASP A 1 457 ? 21.98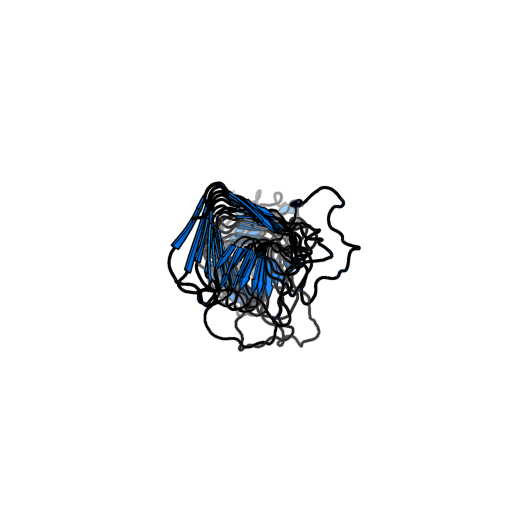1 73.115 37.880 1.00 49.25 457 ASP A CA 1
ATOM 3234 C C . ASP A 1 457 ? 22.475 73.299 39.302 1.00 48.49 457 ASP A C 1
ATOM 3235 O O . ASP A 1 457 ? 23.686 73.433 39.502 1.00 50.00 457 ASP A O 1
ATOM 3240 N N . LEU A 1 458 ? 21.614 73.363 40.303 1.00 47.44 458 LEU A N 1
ATOM 3241 C CA . LEU A 1 458 ? 22.060 73.487 41.687 1.00 46.57 458 LEU A CA 1
ATOM 3242 C C . LEU A 1 458 ? 22.101 72.113 42.360 1.00 46.12 458 LEU A C 1
ATOM 3243 O O . LEU A 1 458 ? 22.566 71.970 43.495 1.00 46.11 458 LEU A O 1
ATOM 3248 N N . GLY A 1 459 ? 21.486 71.123 41.721 1.00 44.68 459 GLY A N 1
ATOM 3249 C CA . GLY A 1 459 ? 21.363 69.798 42.334 1.00 44.92 459 GLY A CA 1
ATOM 3250 C C . GLY A 1 459 ? 20.389 69.870 43.512 1.00 44.43 459 GLY A C 1
ATOM 3251 O O . GLY A 1 459 ? 20.600 69.224 44.543 1.00 43.78 459 GLY A O 1
ATOM 3252 N N . LEU A 1 460 ? 19.314 70.648 43.345 1.00 43.42 460 LEU A N 1
ATOM 3253 C CA . LEU A 1 460 ? 18.323 70.780 44.405 1.00 43.59 460 LEU A CA 1
ATOM 3254 C C . LEU A 1 460 ? 16.918 70.453 43.901 1.00 43.42 460 LEU A C 1
ATOM 3255 O O . LEU A 1 460 ? 16.619 70.628 42.712 1.00 43.92 460 LEU A O 1
ATOM 3260 N N . SER A 1 461 ? 16.036 70.019 44.802 1.00 42.16 461 SER A N 1
ATOM 3261 C CA . SER A 1 461 ? 14.652 69.789 44.396 1.00 41.88 461 SER A CA 1
ATOM 3262 C C . SER A 1 461 ? 13.724 69.876 45.597 1.00 42.17 461 SER A C 1
ATOM 3263 O O . SER A 1 461 ? 14.213 69.841 46.719 1.00 42.21 461 SER A O 1
ATOM 3266 N N . ASP A 1 462 ? 12.418 69.978 45.357 1.00 42.98 462 ASP A N 1
ATOM 3267 C CA . ASP A 1 462 ? 11.452 69.961 46.455 1.00 43.32 462 ASP A CA 1
ATOM 3268 C C . ASP A 1 462 ? 11.504 68.569 47.085 1.00 43.01 462 ASP A C 1
ATOM 3269 O O . ASP A 1 462 ? 12.076 67.664 46.473 1.00 41.95 462 ASP A O 1
ATOM 3274 N N . LYS A 1 463 ? 10.896 68.399 48.252 1.00 43.66 463 LYS A N 1
ATOM 3275 C CA . LYS A 1 463 ? 10.974 67.079 48.884 1.00 44.20 463 LYS A CA 1
ATOM 3276 C C . LYS A 1 463 ? 9.706 66.742 49.655 1.00 43.88 463 LYS A C 1
ATOM 3277 O O . LYS A 1 463 ? 9.081 67.616 50.237 1.00 42.58 463 LYS A O 1
ATOM 3283 N N . LEU A 1 464 ? 9.374 65.460 49.633 1.00 45.41 464 LEU A N 1
ATOM 3284 C CA . LEU A 1 464 ? 8.224 64.894 50.324 1.00 45.95 464 LEU A CA 1
ATOM 3285 C C . LEU A 1 464 ? 8.737 63.851 51.325 1.00 46.20 464 LEU A C 1
ATOM 3286 O O . LEU A 1 464 ? 9.416 62.886 50.975 1.00 45.55 464 LEU A O 1
ATOM 3291 N N . VAL A 1 465 ? 8.431 64.080 52.582 1.00 46.29 465 VAL A N 1
ATOM 3292 C CA . VAL A 1 465 ? 8.780 63.262 53.716 1.00 46.62 465 VAL A CA 1
ATOM 3293 C C . VAL A 1 465 ? 7.503 62.726 54.378 1.00 48.28 465 VAL A C 1
ATOM 3294 O O . VAL A 1 465 ? 6.624 63.495 54.775 1.00 48.45 465 VAL A O 1
ATOM 3298 N N . VAL A 1 466 ? 7.435 61.399 54.440 1.00 48.57 466 VAL A N 1
ATOM 3299 C CA . VAL A 1 466 ? 6.319 60.700 55.074 1.00 47.69 466 VAL A CA 1
ATOM 3300 C C . VAL A 1 466 ? 6.924 59.943 56.264 1.00 48.31 466 VAL A C 1
ATOM 3301 O O . VAL A 1 466 ? 7.628 58.949 56.079 1.00 47.66 466 VAL A O 1
ATOM 3305 N N . MET A 1 467 ? 6.686 60.418 57.477 1.00 48.95 467 MET A N 1
ATOM 3306 C CA . MET A 1 467 ? 7.283 59.859 58.666 1.00 50.14 467 MET A CA 1
ATOM 3307 C C . MET A 1 467 ? 6.785 58.513 59.160 1.00 52.35 467 MET A C 1
ATOM 3308 O O . MET A 1 467 ? 7.584 57.777 59.757 1.00 51.85 467 MET A O 1
ATOM 3313 N N . GLN A 1 468 ? 5.498 58.209 59.041 1.00 54.42 468 GLN A N 1
ATOM 3314 C CA . GLN A 1 468 ? 4.952 57.007 59.644 1.00 56.56 468 GLN A CA 1
ATOM 3315 C C . GLN A 1 468 ? 4.476 55.923 58.711 1.00 57.08 468 GLN A C 1
ATOM 3316 O O . GLN A 1 468 ? 4.779 54.761 59.002 1.00 57.15 468 GLN A O 1
ATOM 3322 N N . ASP A 1 469 ? 3.807 56.236 57.611 1.00 58.20 469 ASP A N 1
ATOM 3323 C CA . ASP A 1 469 ? 3.322 55.180 56.757 1.00 58.90 469 ASP A CA 1
ATOM 3324 C C . ASP A 1 469 ? 2.800 55.594 55.395 1.00 58.60 469 ASP A C 1
ATOM 3325 O O . ASP A 1 469 ? 1.624 55.939 55.279 1.00 61.39 469 ASP A O 1
ATOM 3330 N N . ALA A 1 470 ? 3.609 55.408 54.371 1.00 57.32 470 ALA A N 1
ATOM 3331 C CA . ALA A 1 470 ? 3.218 55.698 53.008 1.00 56.86 470 ALA A CA 1
ATOM 3332 C C . ALA A 1 470 ? 2.594 54.492 52.316 1.00 56.97 470 ALA A C 1
ATOM 3333 O O . ALA A 1 470 ? 3.288 53.485 52.139 1.00 57.56 470 ALA A O 1
ATOM 3335 N N . SER A 1 471 ? 1.364 54.609 51.840 1.00 56.45 471 SER A N 1
ATOM 3336 C CA . SER A 1 471 ? 0.699 53.570 51.064 1.00 56.25 471 SER A CA 1
ATOM 3337 C C . SER A 1 471 ? 0.050 54.233 49.849 1.00 55.43 471 SER A C 1
ATOM 3338 O O . SER A 1 471 ? -0.005 55.470 49.802 1.00 54.50 471 SER A O 1
ATOM 3341 N N . GLY A 1 472 ? -0.400 53.441 48.886 1.00 54.66 472 GLY A N 1
ATOM 3342 C CA . GLY A 1 472 ? -1.051 53.986 47.706 1.00 54.29 472 GLY A CA 1
ATOM 3343 C C . GLY A 1 472 ? -0.159 53.994 46.478 1.00 54.36 472 GLY A C 1
ATOM 3344 O O . GLY A 1 472 ? 1.024 53.684 46.544 1.00 54.04 472 GLY A O 1
ATOM 3345 N N . GLN A 1 473 ? -0.735 54.355 45.340 1.00 55.27 473 GLN A N 1
ATOM 3346 C CA . GLN A 1 473 ? -0.066 54.430 44.055 1.00 56.17 473 GLN A CA 1
ATOM 3347 C C . GLN A 1 473 ? -0.108 55.888 43.585 1.00 55.31 473 GLN A C 1
ATOM 3348 O O . GLN A 1 473 ? -1.162 56.419 43.247 1.00 54.54 473 GLN A O 1
ATOM 3354 N N . HIS A 1 474 ? 1.030 56.575 43.656 1.00 54.30 474 HIS A N 1
ATOM 3355 C CA . HIS A 1 474 ? 1.100 57.989 43.334 1.00 52.90 474 HIS A CA 1
ATOM 3356 C C . HIS A 1 474 ? 1.986 58.327 42.156 1.00 53.10 474 HIS A C 1
ATOM 3357 O O . HIS A 1 474 ? 2.815 57.534 41.732 1.00 53.29 474 HIS A O 1
ATOM 3364 N N . ARG A 1 475 ? 1.798 59.539 41.647 1.00 53.54 475 ARG A N 1
ATOM 3365 C CA . ARG A 1 475 ? 2.571 60.044 40.525 1.00 53.97 475 ARG A CA 1
ATOM 3366 C C . ARG A 1 475 ? 3.326 61.316 40.935 1.00 53.09 475 ARG A C 1
ATOM 3367 O O . ARG A 1 475 ? 2.886 62.102 41.773 1.00 51.78 475 ARG A O 1
ATOM 3375 N N . LEU A 1 476 ? 4.499 61.488 40.338 1.00 51.89 476 LEU A N 1
ATOM 3376 C CA . LEU A 1 476 ? 5.333 62.651 40.547 1.00 50.55 476 LEU A CA 1
ATOM 3377 C C . LEU A 1 476 ? 5.575 63.319 39.188 1.00 50.12 476 LEU A C 1
ATOM 3378 O O . LEU A 1 476 ? 5.971 62.644 38.234 1.00 50.22 476 LEU A O 1
ATOM 3383 N N . TRP A 1 477 ? 5.226 64.604 39.103 1.00 48.42 477 TRP A N 1
ATOM 3384 C CA . TRP A 1 477 ? 5.517 65.320 37.861 1.00 48.12 477 TRP A CA 1
ATOM 3385 C C . TRP A 1 477 ? 6.552 66.411 38.168 1.00 47.25 477 TRP A C 1
ATOM 3386 O O . TRP A 1 477 ? 6.395 67.198 39.096 1.00 46.48 477 TRP A O 1
ATOM 3397 N N . VAL A 1 478 ? 7.659 66.329 37.447 1.00 46.47 478 VAL A N 1
ATOM 3398 C CA . VAL A 1 478 ? 8.791 67.209 37.656 1.00 46.20 478 VAL A CA 1
ATOM 3399 C C . VAL A 1 478 ? 8.658 68.492 36.854 1.00 46.43 478 VAL A C 1
ATOM 3400 O O . VAL A 1 478 ? 8.532 68.445 35.635 1.00 46.89 478 VAL A O 1
ATOM 3404 N N . ARG A 1 479 ? 8.863 69.603 37.550 1.00 46.90 479 ARG A N 1
ATOM 3405 C CA . ARG A 1 479 ? 8.875 70.905 36.892 1.00 46.62 479 ARG A CA 1
ATOM 3406 C C . ARG A 1 479 ? 10.333 71.344 36.786 1.00 46.87 479 ARG A C 1
ATOM 3407 O O . ARG A 1 479 ? 11.025 71.474 37.793 1.00 45.76 479 ARG A O 1
ATOM 3415 N N . ASN A 1 480 ? 10.804 71.546 35.565 1.00 49.08 480 ASN A N 1
ATOM 3416 C CA . ASN A 1 480 ? 12.173 72.025 35.370 1.00 50.70 480 ASN A CA 1
ATOM 3417 C C . ASN A 1 480 ? 12.183 73.500 35.757 1.00 51.14 480 ASN A C 1
ATOM 3418 O O . ASN A 1 480 ? 11.839 74.337 34.920 1.00 51.29 480 ASN A O 1
ATOM 3423 N N . SER A 1 481 ? 12.575 73.810 36.989 1.00 51.52 481 SER A N 1
ATOM 3424 C CA . SER A 1 481 ? 12.541 75.204 37.427 1.00 51.73 481 SER A CA 1
ATOM 3425 C C . SER A 1 481 ? 13.898 75.880 37.529 1.00 52.06 481 SER A C 1
ATOM 3426 O O . SER A 1 481 ? 13.930 76.990 38.070 1.00 51.45 481 SER A O 1
ATOM 3429 N N . GLY A 1 482 ? 14.987 75.283 37.052 1.00 52.18 482 GLY A N 1
ATOM 3430 C CA . GLY A 1 482 ? 16.305 75.908 37.118 1.00 52.45 482 GLY A CA 1
ATOM 3431 C C . GLY A 1 482 ? 17.004 75.920 35.760 1.00 52.85 482 GLY A C 1
ATOM 3432 O O . GLY A 1 482 ? 16.348 76.052 34.729 1.00 51.51 482 GLY A O 1
ATOM 3433 N N . SER A 1 483 ? 18.328 75.758 35.749 1.00 54.34 483 SER A N 1
ATOM 3434 C CA . SER A 1 483 ? 19.097 75.721 34.504 1.00 55.37 483 SER A CA 1
ATOM 3435 C C . SER A 1 483 ? 19.596 74.307 34.205 1.00 55.10 483 SER A C 1
ATOM 3436 O O . SER A 1 483 ? 19.398 73.422 35.026 1.00 53.90 483 SER A O 1
ATOM 3439 N N . GLU A 1 484 ? 20.332 74.117 33.111 1.00 57.23 484 GLU A N 1
ATOM 3440 C CA . GLU A 1 484 ? 20.858 72.799 32.791 1.00 58.67 484 GLU A CA 1
ATOM 3441 C C . GLU A 1 484 ? 21.967 72.425 33.787 1.00 57.77 484 GLU A C 1
ATOM 3442 O O . GLU A 1 484 ? 22.782 73.233 34.207 1.00 56.96 484 GLU A O 1
ATOM 3448 N N . PRO A 1 485 ? 21.992 71.137 34.111 1.00 56.84 485 PRO A N 1
ATOM 3449 C CA . PRO A 1 485 ? 23.020 70.571 34.972 1.00 55.93 485 PRO A CA 1
ATOM 3450 C C . PRO A 1 485 ? 24.346 70.468 34.237 1.00 55.14 485 PRO A C 1
ATOM 3451 O O . PRO A 1 485 ? 24.366 70.422 33.002 1.00 55.67 485 PRO A O 1
ATOM 3455 N N . ALA A 1 486 ? 25.472 70.424 34.937 1.00 53.78 486 ALA A N 1
ATOM 3456 C CA . ALA A 1 486 ? 26.776 70.315 34.288 1.00 52.91 486 ALA A CA 1
ATOM 3457 C C . ALA A 1 486 ? 27.387 68.929 34.503 1.00 53.06 486 ALA A C 1
ATOM 3458 O O . ALA A 1 486 ? 28.438 68.564 33.979 1.00 53.19 486 ALA A O 1
ATOM 3460 N N . SER A 1 487 ? 26.707 68.098 35.279 1.00 52.20 487 SER A N 1
ATOM 3461 C CA . SER A 1 487 ? 27.148 66.742 35.564 1.00 50.56 487 SER A CA 1
ATOM 3462 C C . SER A 1 487 ? 25.933 65.960 36.060 1.00 49.54 487 SER A C 1
ATOM 3463 O O . SER A 1 487 ? 24.832 66.519 36.111 1.00 49.35 487 SER A O 1
ATOM 3466 N N . ALA A 1 488 ? 26.146 64.681 36.328 1.00 47.63 488 ALA A N 1
ATOM 3467 C CA . ALA A 1 488 ? 25.069 63.811 36.772 1.00 45.30 488 ALA A CA 1
ATOM 3468 C C . ALA A 1 488 ? 24.785 64.051 38.246 1.00 45.06 488 ALA A C 1
ATOM 3469 O O . ALA A 1 488 ? 25.723 64.037 39.049 1.00 44.66 488 ALA A O 1
ATOM 34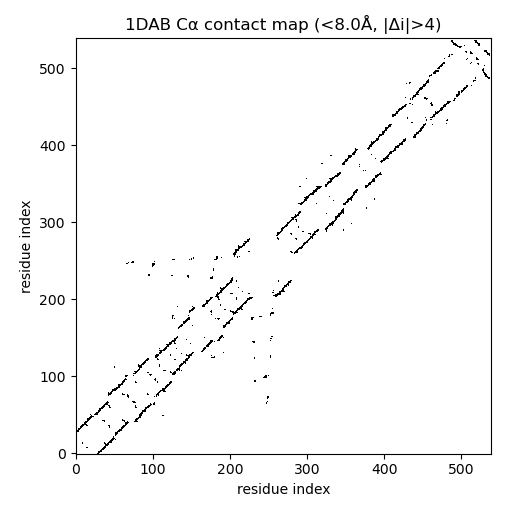71 N N . ASN A 1 489 ? 23.507 64.299 38.569 1.00 43.39 489 ASN A N 1
ATOM 3472 C CA . ASN A 1 489 ? 23.177 64.514 39.981 1.00 42.69 489 ASN A CA 1
ATOM 3473 C C . ASN A 1 489 ? 21.872 63.801 40.298 1.00 43.16 489 ASN A C 1
ATOM 3474 O O . ASN A 1 489 ? 21.109 63.473 39.377 1.00 41.35 489 ASN A O 1
ATOM 3479 N N . THR A 1 490 ? 21.647 63.401 41.556 1.00 43.10 490 THR A N 1
ATOM 3480 C CA . THR A 1 490 ? 20.383 62.737 41.832 1.00 45.04 490 THR A CA 1
ATOM 3481 C C . THR A 1 490 ? 19.660 63.470 42.950 1.00 44.76 490 THR A C 1
ATOM 3482 O O . THR A 1 490 ? 20.252 63.886 43.945 1.00 45.88 490 THR A O 1
ATOM 3486 N N . LEU A 1 491 ? 18.360 63.615 42.753 1.00 44.57 491 LEU A N 1
ATOM 3487 C CA . LEU A 1 491 ? 17.514 64.354 43.689 1.00 45.46 491 LEU A CA 1
ATOM 3488 C C . LEU A 1 491 ? 16.623 63.467 44.527 1.00 44.80 491 LEU A C 1
ATOM 3489 O O . LEU A 1 491 ? 15.961 62.574 43.996 1.00 45.66 491 LEU A O 1
ATOM 3494 N N . LEU A 1 492 ? 16.656 63.642 45.842 1.00 44.07 492 LEU A N 1
ATOM 3495 C CA . LEU A 1 492 ? 15.804 62.856 46.733 1.00 44.21 492 LEU A CA 1
ATOM 3496 C C . LEU A 1 492 ? 14.425 63.518 46.787 1.00 44.81 492 LEU A C 1
ATOM 3497 O O . LEU A 1 492 ? 14.233 64.509 47.492 1.00 44.38 492 LEU A O 1
ATOM 3502 N N . LEU A 1 493 ? 13.487 62.982 46.006 1.00 45.29 493 LEU A N 1
ATOM 3503 C CA . LEU A 1 493 ? 12.153 63.552 45.938 1.00 45.73 493 LEU A CA 1
ATOM 3504 C C . LEU A 1 493 ? 11.279 63.121 47.106 1.00 46.34 493 LEU A C 1
ATOM 3505 O O . LEU A 1 493 ? 10.503 63.932 47.630 1.00 46.24 493 LEU A O 1
ATOM 3510 N N . VAL A 1 494 ? 11.329 61.820 47.435 1.00 46.06 494 VAL A N 1
ATOM 3511 C CA . VAL A 1 494 ? 10.467 61.270 48.458 1.00 45.68 494 VAL A CA 1
ATOM 3512 C C . VAL A 1 494 ? 11.180 60.372 49.463 1.00 45.79 494 VAL A C 1
ATOM 3513 O O . VAL A 1 494 ? 11.840 59.407 49.107 1.00 47.58 494 VAL A O 1
ATOM 3517 N N . GLN A 1 495 ? 10.963 60.627 50.740 1.00 45.62 495 GLN A N 1
ATOM 3518 C CA . GLN A 1 495 ? 11.489 59.814 51.821 1.00 46.44 495 GLN A CA 1
ATOM 3519 C C . GLN A 1 495 ? 10.279 59.159 52.505 1.00 47.66 495 GLN A C 1
ATOM 3520 O O . GLN A 1 495 ? 9.313 59.880 52.823 1.00 46.25 495 GLN A O 1
ATOM 3526 N N . THR A 1 496 ? 10.292 57.844 52.583 1.00 48.37 496 THR A N 1
ATOM 3527 C CA . THR A 1 496 ? 9.254 57.036 53.187 1.00 50.78 496 THR A CA 1
ATOM 3528 C C . THR A 1 496 ? 9.917 55.970 54.077 1.00 51.26 496 THR A C 1
ATOM 3529 O O . THR A 1 496 ? 11.100 55.724 53.918 1.00 51.11 496 THR A O 1
ATOM 3533 N N . PRO A 1 497 ? 9.144 55.398 54.980 1.00 52.44 497 PRO A N 1
ATOM 3534 C CA . PRO A 1 497 ? 9.621 54.353 55.873 1.00 53.28 497 PRO A CA 1
ATOM 3535 C C . PRO A 1 497 ? 10.148 53.208 55.034 1.00 54.33 497 PRO A C 1
ATOM 3536 O O . PRO A 1 497 ? 9.700 52.995 53.903 1.00 53.12 497 PRO A O 1
ATOM 3540 N N . LEU A 1 498 ? 11.103 52.449 55.563 1.00 56.30 498 LEU A N 1
ATOM 3541 C CA . LEU A 1 498 ? 11.699 51.350 54.823 1.00 58.44 498 LEU A CA 1
ATOM 3542 C C . LEU A 1 498 ? 10.695 50.346 54.286 1.00 59.16 498 LEU A C 1
ATOM 3543 O O . LEU A 1 498 ? 10.872 49.923 53.131 1.00 61.38 498 LEU A O 1
ATOM 3548 N N . GLY A 1 499 ? 9.711 49.891 55.049 1.00 58.83 499 GLY A N 1
ATOM 3549 C CA . GLY A 1 499 ? 8.767 48.895 54.558 1.00 61.54 499 GLY A CA 1
ATOM 3550 C C . GLY A 1 499 ? 7.740 49.464 53.585 1.00 61.33 499 GLY A C 1
ATOM 3551 O O . GLY A 1 499 ? 7.286 48.707 52.720 1.00 61.89 499 GLY A O 1
ATOM 3552 N N . SER A 1 500 ? 7.335 50.713 53.676 1.00 60.28 500 SER A N 1
ATOM 3553 C CA . SER A 1 500 ? 6.360 51.354 52.817 1.00 59.21 500 SER A CA 1
ATOM 3554 C C . SER A 1 500 ? 5.942 50.655 51.536 1.00 57.53 500 SER A C 1
ATOM 3555 O O . SER A 1 500 ? 6.670 50.290 50.621 1.00 56.72 500 SER A O 1
ATOM 3558 N N . ALA A 1 501 ? 4.620 50.505 51.398 1.00 56.77 501 ALA A N 1
ATOM 3559 C CA . ALA A 1 501 ? 3.966 49.907 50.245 1.00 55.48 501 ALA A CA 1
ATOM 3560 C C . ALA A 1 501 ? 3.740 50.918 49.124 1.00 55.14 501 ALA A C 1
ATOM 3561 O O . ALA A 1 501 ? 3.542 50.511 47.980 1.00 54.42 501 ALA A O 1
ATOM 3563 N N . ALA A 1 502 ? 3.753 52.218 49.442 1.00 54.68 502 ALA A N 1
ATOM 3564 C CA . ALA A 1 502 ? 3.505 53.217 48.413 1.00 54.31 502 ALA A CA 1
ATOM 3565 C C . ALA A 1 502 ? 4.364 52.993 47.175 1.00 53.63 502 ALA A C 1
ATOM 3566 O O . ALA A 1 502 ? 5.483 52.512 47.259 1.00 53.74 502 ALA A O 1
ATOM 3568 N N . THR A 1 503 ? 3.842 53.396 46.035 1.00 53.29 503 THR A N 1
ATOM 3569 C CA . THR A 1 503 ? 4.504 53.298 44.737 1.00 53.31 503 THR A CA 1
ATOM 3570 C C . THR A 1 503 ? 4.476 54.667 44.079 1.00 53.03 503 THR A C 1
ATOM 3571 O O . THR A 1 503 ? 3.472 55.371 44.233 1.00 53.38 503 THR A O 1
ATOM 3575 N N . PHE A 1 504 ? 5.530 55.093 43.403 1.00 52.01 504 PHE A N 1
ATOM 3576 C CA . PHE A 1 504 ? 5.582 56.388 42.741 1.00 51.19 504 PHE A CA 1
ATOM 3577 C C . PHE A 1 504 ? 6.065 56.217 41.304 1.00 51.98 504 PHE A C 1
ATOM 3578 O O . PHE A 1 504 ? 6.990 55.444 41.045 1.00 53.16 504 PHE A O 1
ATOM 3586 N N . THR A 1 505 ? 5.476 56.912 40.350 1.00 52.37 505 THR A N 1
ATOM 3587 C CA . THR A 1 505 ? 5.832 56.850 38.948 1.00 53.05 505 THR A CA 1
ATOM 3588 C C . THR A 1 505 ? 6.003 58.274 38.421 1.00 53.75 505 THR A C 1
ATOM 3589 O O . THR A 1 505 ? 5.269 59.175 38.844 1.00 54.10 505 THR A O 1
ATOM 3593 N N . LEU A 1 506 ? 6.986 58.464 37.545 1.00 53.27 506 LEU A N 1
ATOM 3594 C CA . LEU A 1 506 ? 7.211 59.785 36.977 1.00 53.81 506 LEU A CA 1
ATOM 3595 C C . LEU A 1 506 ? 6.081 60.030 35.980 1.00 53.90 506 LEU A C 1
ATOM 3596 O O . LEU A 1 506 ? 5.906 59.174 35.111 1.00 53.88 506 LEU A O 1
ATOM 3601 N N . ALA A 1 507 ? 5.345 61.127 36.124 1.00 53.13 507 ALA A N 1
ATOM 3602 C CA . ALA A 1 507 ? 4.241 61.410 35.210 1.00 52.85 507 ALA A CA 1
ATOM 3603 C C . ALA A 1 507 ? 4.704 62.147 33.962 1.00 53.24 507 ALA A C 1
ATOM 3604 O O . ALA A 1 507 ? 3.940 62.267 33.003 1.00 53.14 507 ALA A O 1
ATOM 3606 N N . ASN A 1 508 ? 5.916 62.691 33.990 1.00 53.62 508 ASN A N 1
ATOM 3607 C CA . ASN A 1 508 ? 6.484 63.378 32.841 1.00 53.72 508 ASN A CA 1
ATOM 3608 C C . ASN A 1 508 ? 6.461 62.435 31.643 1.00 55.04 508 ASN A C 1
ATOM 3609 O O . ASN A 1 508 ? 6.538 61.219 31.818 1.00 54.46 508 ASN A O 1
ATOM 3614 N N . LYS A 1 509 ? 6.354 62.984 30.447 1.00 57.71 509 LYS A N 1
ATOM 3615 C CA . LYS A 1 509 ? 6.267 62.189 29.233 1.00 60.29 509 LYS A CA 1
ATOM 3616 C C . LYS A 1 509 ? 7.349 61.128 29.124 1.00 61.23 509 LYS A C 1
ATOM 3617 O O . LYS A 1 509 ? 8.550 61.356 29.277 1.00 61.30 509 LYS A O 1
ATOM 3623 N N . ASP A 1 510 ? 6.931 59.905 28.820 1.00 61.82 510 ASP A N 1
ATOM 3624 C CA . ASP A 1 510 ? 7.798 58.762 28.611 1.00 62.85 510 ASP A CA 1
ATOM 3625 C C . ASP A 1 510 ? 8.548 58.312 29.849 1.00 62.36 510 ASP A C 1
ATOM 3626 O O . ASP A 1 510 ? 9.598 57.669 29.747 1.00 62.54 510 ASP A O 1
ATOM 3631 N N . GLY A 1 511 ? 8.070 58.631 31.043 1.00 61.46 511 GLY A N 1
ATOM 3632 C CA . GLY A 1 511 ? 8.675 58.272 32.303 1.00 59.78 511 GLY A CA 1
ATOM 3633 C C . GLY A 1 511 ? 10.039 58.887 32.556 1.00 59.93 511 GLY A C 1
ATOM 3634 O O . GLY A 1 511 ? 10.783 58.422 33.424 1.00 59.46 511 GLY A O 1
ATOM 3635 N N . LYS A 1 512 ? 10.406 59.951 31.855 1.00 59.66 512 LYS A N 1
ATOM 3636 C CA . LYS A 1 512 ? 11.701 60.578 32.028 1.00 59.96 512 LYS A CA 1
ATOM 3637 C C . LYS A 1 512 ? 11.575 62.084 31.833 1.00 60.13 512 LYS A C 1
ATOM 3638 O O . LYS A 1 512 ? 10.542 62.588 31.387 1.00 59.92 512 LYS A O 1
ATOM 3644 N N . VAL A 1 513 ? 12.646 62.791 32.187 1.00 59.35 513 VAL A N 1
ATOM 3645 C CA . VAL A 1 513 ? 12.656 64.237 32.011 1.00 58.66 513 VAL A CA 1
ATOM 3646 C C . VAL A 1 513 ? 14.056 64.673 31.613 1.00 58.12 513 VAL A C 1
ATOM 3647 O O . VAL A 1 513 ? 15.034 64.400 32.295 1.00 58.33 513 VAL A O 1
ATOM 3651 N N . ASP A 1 514 ? 14.146 65.321 30.459 1.00 58.10 514 ASP A N 1
ATOM 3652 C CA . ASP A 1 514 ? 15.401 65.795 29.920 1.00 58.11 514 ASP A CA 1
ATOM 3653 C C . ASP A 1 514 ? 15.647 67.258 30.249 1.00 58.21 514 ASP A C 1
ATOM 3654 O O . ASP A 1 514 ? 14.885 68.151 29.894 1.00 58.38 514 ASP A O 1
ATOM 3659 N N . ILE A 1 515 ? 16.717 67.502 31.000 1.00 57.95 515 ILE A N 1
ATOM 3660 C CA . ILE A 1 515 ? 17.142 68.851 31.346 1.00 57.20 515 ILE A CA 1
ATOM 3661 C C . ILE A 1 515 ? 18.558 69.021 30.792 1.00 57.66 515 ILE A C 1
ATOM 3662 O O . ILE A 1 515 ? 19.485 68.355 31.261 1.00 57.60 515 ILE A O 1
ATOM 3667 N N . GLY A 1 516 ? 18.707 69.867 29.780 1.00 57.42 516 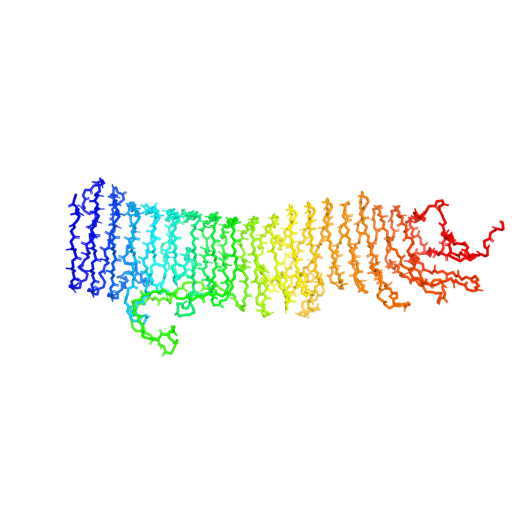GLY A N 1
ATOM 3668 C CA . GLY A 1 516 ? 20.014 70.081 29.156 1.00 57.54 516 GLY A CA 1
ATOM 3669 C C . GLY A 1 516 ? 20.441 68.810 28.434 1.00 57.86 516 GLY A C 1
ATOM 3670 O O . GLY A 1 516 ? 19.656 68.240 27.679 1.00 57.99 516 GLY A O 1
ATOM 3671 N N . THR A 1 517 ? 21.665 68.338 28.686 1.00 57.97 517 THR A N 1
ATOM 3672 C CA . THR A 1 517 ? 22.139 67.108 28.060 1.00 57.24 517 THR A CA 1
ATOM 3673 C C . THR A 1 517 ? 21.963 65.929 29.004 1.00 56.63 517 THR A C 1
ATOM 3674 O O . THR A 1 517 ? 22.517 64.853 28.790 1.00 58.07 517 THR A O 1
ATOM 3678 N N . TYR A 1 518 ? 21.252 66.119 30.106 1.00 55.78 518 TYR A N 1
ATOM 3679 C CA . TYR A 1 518 ? 21.025 65.064 31.083 1.00 55.54 518 TYR A CA 1
ATOM 3680 C C . TYR A 1 518 ? 19.594 64.550 31.078 1.00 54.69 518 TYR A C 1
ATOM 3681 O O . TYR A 1 518 ? 18.634 65.300 30.916 1.00 54.64 518 TYR A O 1
ATOM 3690 N N . ARG A 1 519 ? 19.461 63.240 31.225 1.00 53.81 519 ARG A N 1
ATOM 3691 C CA . ARG A 1 519 ? 18.183 62.568 31.279 1.00 53.03 519 ARG A CA 1
ATOM 3692 C C . ARG A 1 519 ? 17.945 62.059 32.700 1.00 52.01 519 ARG A C 1
ATOM 3693 O O . ARG A 1 519 ? 18.776 61.346 33.257 1.00 50.10 519 ARG A O 1
ATOM 3701 N N . TYR A 1 520 ? 16.799 62.419 33.277 1.00 50.78 520 TYR A N 1
ATOM 3702 C CA . TYR A 1 520 ? 16.455 61.989 34.620 1.00 49.93 520 TYR A CA 1
ATOM 3703 C C . TYR A 1 520 ? 15.301 60.992 34.629 1.00 51.22 520 TYR A C 1
ATOM 3704 O O . TYR A 1 520 ? 14.322 61.135 33.904 1.00 51.09 520 TYR A O 1
ATOM 3713 N N . ARG A 1 521 ? 15.402 59.949 35.437 1.00 53.40 521 ARG A N 1
ATOM 3714 C CA . ARG A 1 521 ? 14.358 58.954 35.608 1.00 55.86 521 ARG A CA 1
ATOM 3715 C C . ARG A 1 521 ? 14.210 58.691 37.113 1.00 55.89 521 ARG A C 1
ATOM 3716 O O . ARG A 1 521 ? 15.144 58.932 37.879 1.00 55.55 521 ARG A O 1
ATOM 3724 N N . LEU A 1 522 ? 13.039 58.218 37.506 1.00 55.56 522 LEU A N 1
ATOM 3725 C CA . LEU A 1 522 ? 12.764 57.974 38.916 1.00 55.69 522 LEU A CA 1
ATOM 3726 C C . LEU A 1 522 ? 13.294 56.603 39.297 1.00 57.16 522 LEU A C 1
ATOM 3727 O O . LEU A 1 522 ? 13.209 55.667 38.502 1.00 58.41 522 LEU A O 1
ATOM 3732 N N . ALA A 1 523 ? 13.842 56.465 40.491 1.00 58.31 523 ALA A N 1
ATOM 3733 C CA . ALA A 1 523 ? 14.347 55.181 40.947 1.00 59.29 523 ALA A CA 1
ATOM 3734 C C . ALA A 1 523 ? 14.082 54.996 42.439 1.00 60.26 523 ALA A C 1
ATOM 3735 O O . ALA A 1 523 ? 14.153 55.903 43.257 1.00 58.87 523 ALA A O 1
ATOM 3737 N N . ALA A 1 524 ? 13.734 53.764 42.773 1.00 62.40 524 ALA A N 1
ATOM 3738 C CA . ALA A 1 524 ? 13.579 53.310 44.144 1.00 64.86 524 ALA A CA 1
ATOM 3739 C C . ALA A 1 524 ? 14.304 51.969 44.242 1.00 67.03 524 ALA A C 1
ATOM 3740 O O . ALA A 1 524 ? 14.088 51.070 43.428 1.00 68.10 524 ALA A O 1
ATOM 3742 N N . ASN A 1 525 ? 15.219 51.846 45.183 1.00 69.16 525 ASN A N 1
ATOM 3743 C CA . ASN A 1 525 ? 15.985 50.613 45.378 1.00 70.68 525 ASN A CA 1
ATOM 3744 C C . ASN A 1 525 ? 15.633 50.090 46.765 1.00 70.17 525 ASN A C 1
ATOM 3745 O O . ASN A 1 525 ? 16.473 50.096 47.669 1.00 71.25 525 ASN A O 1
ATOM 3750 N N . GLY A 1 526 ? 14.339 49.912 47.018 1.00 68.46 526 GLY A N 1
ATOM 3751 C CA . GLY A 1 526 ? 13.752 49.444 48.231 1.00 66.03 526 GLY A CA 1
ATOM 3752 C C . GLY A 1 526 ? 13.932 50.079 49.581 1.00 64.71 526 GLY A C 1
ATOM 3753 O O . GLY A 1 526 ? 13.137 49.813 50.508 1.00 65.15 526 GLY A O 1
ATOM 3754 N N . ASN A 1 527 ? 14.875 50.987 49.772 1.00 62.10 527 ASN A N 1
ATOM 3755 C CA . ASN A 1 527 ? 15.241 51.606 51.022 1.00 60.09 527 ASN A CA 1
ATOM 3756 C C . ASN A 1 527 ? 14.239 52.595 51.595 1.00 59.02 527 ASN A C 1
ATOM 3757 O O . ASN A 1 527 ? 14.368 52.984 52.762 1.00 60.21 527 ASN A O 1
ATOM 3762 N N . GLY A 1 528 ? 13.245 53.024 50.826 1.00 56.83 528 GLY A N 1
ATOM 3763 C CA . GLY A 1 528 ? 12.260 53.973 51.315 1.00 54.77 528 GLY A CA 1
ATOM 3764 C C . GLY A 1 528 ? 12.431 55.330 50.638 1.00 53.44 528 GLY A C 1
ATOM 3765 O O . GLY A 1 528 ? 11.649 56.234 50.925 1.00 55.15 528 GLY A O 1
ATOM 3766 N N . GLN A 1 529 ? 13.380 55.474 49.727 1.00 50.23 529 GLN A N 1
ATOM 3767 C CA . GLN A 1 529 ? 13.598 56.726 49.031 1.00 47.90 529 GLN A CA 1
ATOM 3768 C C . GLN A 1 529 ? 13.190 56.604 47.568 1.00 47.13 529 GLN A C 1
ATOM 3769 O O . GLN A 1 529 ? 13.224 55.528 46.989 1.00 46.53 529 GLN A O 1
ATOM 3775 N N . TRP A 1 530 ? 12.680 57.694 47.008 1.00 46.16 530 TRP A N 1
ATOM 3776 C CA . TRP A 1 530 ? 12.353 57.750 45.589 1.00 45.72 530 TRP A CA 1
ATOM 3777 C C . TRP A 1 530 ? 13.234 58.889 45.068 1.00 45.62 530 TRP A C 1
ATOM 3778 O O . TRP A 1 530 ? 13.126 60.008 45.586 1.00 45.86 530 TRP A O 1
ATOM 3789 N N . SER A 1 531 ? 14.124 58.580 44.138 1.00 45.03 531 SER A N 1
ATOM 3790 C CA . SER A 1 531 ? 15.064 59.599 43.686 1.00 45.90 531 SER A CA 1
ATOM 3791 C C . SER A 1 531 ? 14.963 59.857 42.193 1.00 46.34 531 SER A C 1
ATOM 3792 O O . SER A 1 531 ? 14.817 58.917 41.422 1.00 47.25 531 SER A O 1
ATOM 3795 N N . LEU A 1 532 ? 15.129 61.116 41.824 1.00 46.27 532 LEU A N 1
ATOM 3796 C CA . LEU A 1 532 ? 15.220 61.464 40.409 1.00 47.30 532 LEU A CA 1
ATOM 3797 C C . LEU A 1 532 ? 16.709 61.338 40.071 1.00 48.25 532 LEU A C 1
ATOM 3798 O O . LEU A 1 532 ? 17.506 62.184 40.486 1.00 47.27 532 LEU A O 1
ATOM 3803 N N . VAL A 1 533 ? 17.074 60.243 39.408 1.00 49.48 533 VAL A N 1
ATOM 3804 C CA . VAL A 1 533 ? 18.487 59.988 39.161 1.00 50.30 533 VAL A CA 1
ATOM 3805 C C . VAL A 1 533 ? 19.072 60.773 38.025 1.00 52.59 533 VAL A C 1
ATOM 3806 O O . VAL A 1 533 ? 19.978 61.554 38.432 1.00 54.76 533 VAL A O 1
ATOM 3810 N N . GLY A 1 534 ? 18.848 60.690 36.727 1.00 53.65 534 GLY A N 1
ATOM 3811 C CA . GLY A 1 534 ? 19.642 61.686 35.944 1.00 56.36 534 GLY A CA 1
ATOM 3812 C C . GLY A 1 534 ? 21.080 61.288 35.668 1.00 57.89 534 GLY A C 1
ATOM 3813 O O . GLY A 1 534 ? 21.976 61.126 36.490 1.00 57.65 534 GLY A O 1
ATOM 3814 N N . ALA A 1 535 ? 21.349 61.111 34.378 1.00 59.41 535 ALA A N 1
ATOM 3815 C CA . ALA A 1 535 ? 22.614 60.707 33.802 1.00 60.72 535 ALA A CA 1
ATOM 3816 C C . ALA A 1 535 ? 22.725 61.288 32.396 1.00 61.99 535 ALA A C 1
ATOM 3817 O O . ALA A 1 535 ? 21.727 61.762 31.855 1.00 60.34 535 ALA A O 1
ATOM 3819 N N . LYS A 1 536 ? 23.938 61.297 31.868 1.00 64.92 536 LYS A N 1
ATOM 3820 C CA . LYS A 1 536 ? 24.186 61.853 30.537 1.00 68.54 536 LYS A CA 1
ATOM 3821 C C . LYS A 1 536 ? 23.227 61.202 29.551 1.00 71.13 536 LYS A C 1
ATOM 3822 O O . LYS A 1 536 ? 23.057 59.984 29.541 1.00 71.57 536 LYS A O 1
ATOM 3828 N N . ALA A 1 537 ? 22.484 62.024 28.815 1.00 74.22 537 ALA A N 1
ATOM 3829 C CA . ALA A 1 537 ? 21.491 61.540 27.867 1.00 77.36 537 ALA A CA 1
ATOM 3830 C C . ALA A 1 537 ? 22.141 60.938 26.626 1.00 79.97 537 ALA A C 1
ATOM 3831 O O . ALA A 1 537 ? 23.199 61.384 26.188 1.00 79.77 537 ALA A O 1
ATOM 3833 N N . PRO A 1 538 ? 21.445 60.001 26.000 1.00 82.84 538 PRO A N 1
ATOM 3834 C CA . PRO A 1 538 ? 21.920 59.330 24.810 1.00 84.93 538 PRO A CA 1
ATOM 3835 C C . PRO A 1 538 ? 21.814 60.155 23.538 1.00 86.81 538 PRO A C 1
ATOM 3836 O O . PRO A 1 538 ? 20.914 60.813 23.123 1.00 87.77 538 PRO A O 1
ATOM 3840 N N . PRO A 1 539 ? 23.031 59.997 22.842 1.00 88.18 539 PRO A N 1
ATOM 3841 C CA . PRO A 1 539 ? 23.109 60.724 21.560 1.00 89.16 539 PRO A CA 1
ATOM 3842 C C . PRO A 1 539 ? 22.052 60.244 20.575 1.00 89.74 539 PRO A C 1
ATOM 3843 O O . PRO A 1 539 ? 21.421 61.115 19.933 1.00 90.03 539 PRO A O 1
#

Organism: Bordetella pertussis (strain Tohama I / ATCC BAA-589 / NCTC 13251) (NCBI:txid257313)

Foldseek 3Di:
DAELEEFEEEEAQPELEADEQPHDADEAEYENYEFEYEHALYANAHAYHQRHEYEAEPYEFEYAHQNADPPFFDGAASHEWAHYEYEYYLYEWWYAHDLFAYLGERYYFEEQSTEYEAENYEGFGQQFYEYEQNYEYEHENYERAANAAHYYDDDPPDDHDDAAYEYEYEQYEFHHFVLLQAQESYEFEARYEYAYAHYEFEAHQFERYAYYDAYEYEAYNYEFYHDHDDGHDDDDDGRDPVRHHHRHNDDNYDDDPDGDYESYEYENYEYEHEQYEFEDDLIYEPYEYEHQYEYEYAAYEQERANDEPYEYDHDQWEDPPDDAYEYEYANQYEYDYQAPYEYDHQGEYEYEYEHQHEYEHHHYYDPDPPCPDVRGHAYAYEYEHAHEYEEEEAGHAEYEFENYEYAYAAAHEYEEYEYEPAGEYEPDQDPDPQRAYEHEYQEYEYEYEYEKEDAQQVLEIHAYEHNHAYAYEYEYEYDDRHAAHPFWHKYFHYAAALVHHYHYFYPPPPQWDDGPQKIWHWDDPRRRTIMTTIHGHDD

Solvent-accessible surface area: 21591 Å² total; per-residue (Å²): 108,56,72,128,83,90,24,102,61,100,25,104,109,74,27,9,1,56,3,79,58,105,52,98,38,39,94,31,50,0,38,28,0,57,0,93,2,52,5,114,14,0,6,0,1,10,0,53,8,73,72,3,32,0,45,2,62,84,10,23,0,25,0,43,8,32,0,11,22,102,43,96,95,26,4,9,0,0,1,0,0,69,16,0,70,1,21,2,33,105,4,64,1,11,6,64,15,62,63,125,37,6,10,4,0,0,0,2,0,3,16,93,107,1,76,4,35,1,17,42,5,57,1,40,1,21,0,0,0,1,1,11,126,3,0,64,4,48,2,48,120,11,22,1,36,3,0,0,0,3,0,9,37,42,160,47,155,63,138,133,113,146,57,45,2,135,3,67,1,119,76,0,61,0,19,3,13,102,24,5,34,2,2,0,0,0,0,0,4,13,67,3,51,2,57,0,28,5,10,88,0,25,2,11,139,1,1,0,0,0,0,4,108,46,1,75,1,59,0,44,150,2,16,0,88,109,46,54,72,111,15,32,59,83,145,124,63,74,27,73,120,78,27,106,57,93,7,39,120,42,58,49,6,42,31,25,88,63,91,40,1,15,0,0,2,1,10,30,9,21,0,56,2,12,100,4,64,0,67,13,19,109,108,15,0,0,0,22,0,1,139,34,0,96,0,19,3,23,10,28,32,1,27,1,69,127,6,18,0,0,21,0,4,9,16,165,202,48,46,114,176,62,70,56,0,28,0,22,0,57,58,40,0,72,0,52,5,136,8,0,0,66,14,56,38,6,11,15,1,77,1,26,0,33,35,32,0,45,0,81,8,51,2,61,37,64,154,92,70,88,39,100,55,137,44,48,0,53,0,41,3,16,1,28,52,122,0,105,1,21,2,10,6,189,27,5,66,27,0,46,1,57,62,6,42,0,21,0,47,80,78,1,42,4,21,15,0,119,4,37,73,96,0,8,0,25,0,75,94,24,112,107,77,19,151,77,12,36,0,40,2,58,33,1,30,35,33,0,18,0,83,0,0,0,2,1,63,94,31,63,10,0,56,0,22,3,125,121,74,0,42,18,116,2,65,0,72,4,41,78,17,29,66,86,2,102,71,65,35,82,4,53,0,0,53,4,40,131,75,34,85,5,62,6,75,17,48,17,172,101,33,40,15,62,4,50,63,22,64,1,120,34,32,41,121,59,75,8,58,42,22,0,57,6,54,131,27,88,196

Radius of gyration: 29.97 Å; Cα contacts (8 Å, |Δi|>4): 1899; chains: 1; bounding box: 90×69×61 Å

InterPro domains:
  IPR003991 Pertactin virulence factor family [PR01484] (626-644)
  IPR003991 Pertactin virulence factor family [PR01484] (646-666)
  IPR003991 Pertactin virulence factor family [PR01484] (687-711)
  IPR003991 Pertactin virulence factor family [PR01484] (779-796)
  IPR003991 Pertactin virulence factor family [PR01484] (798-821)
  IPR003991 Pertactin virulence factor family [PR01484] (827-848)
  IPR003991 Pertactin virulence factor family [PR01484] (865-890)
  IPR003991 Pertactin virulence factor family [PR01484] (890-910)
  IPR003992 Pertactin autotransporter [PR01482] (35-53)
  IPR003992 Pertactin autotransporter [PR01482] (79-97)
  IPR003992 Pertactin autotransporter [PR01482] (112-129)
  IPR003992 Pertactin autotransporter [PR01482] (139-158)
  IPR003992 Pertactin autotransporter [PR01482] (198-212)
  IPR003992 Pertactin autotransporter [PR01482] (239-260)
  IPR003992 Pertactin autotransporter [PR01482] (295-313)
  IPR003992 Pertactin autotransporter [PR01482] (318-346)
  IPR003992 Pertactin autotransporter [PR01482] (430-454)
  IPR003992 Pertactin autotransporter [PR01482] (472-495)
  IPR003992 Pertactin autotransporter [PR01482] (497-514)
  IPR004899 Pertactin, central region [PF03212] (448-567)

Secondary structure (DSSP, 8-state):
---S-EEEE-STT--SEEE-TTS--EEEEEES-EEEE-STT--SEEEEEEEEEEEEES-EEEE-S--B-SSSS-B--SEEEEEEEEEEES-EEEE-S-TTTS--EEEEEESTTEEEEEES-EEESTTEEEEETT-EEEEES-EE-SB-EEEE-SS--S---SPPEEEEEES-EEEE-TTS--SEEEEEESSEEEEEEEEEEEE-SSEEEEEESS-EEEEEEEEEES-----SSSSS-SS--S----SSS--SS---SS-SEEEEEEESSEEEEES-EEE--SSEEEEEEETT-EEEEESSEEEEEEEEEEEEE--SS--SSSPPEEEEEETT-EEEEEEEEEE-SS--EEEEE-TT-EEEEEEE--S-SSS-GGGS--EEEEEETT-EEEE-BS-EEEEEEES-EEEE-S-EEEEEEEEETT-EEEEPPPSSTT---EEEEEEEEE--EEEEEEEGGGTEE-EEEEEEEE-SEEEEEEEE-S---SS---EEEEE--SS---EEEE-SGGGEEEETTEEEEEE--SSSEEEE--EEPP-

Nearest PDB structures (foldseek):
  1dab-assembly1_A  TM=1.002E+00  e=8.567E-96  Bordetella pertussis
  2iou-assembly1_H  TM=9.853E-01  e=2.015E-61  Bordetella bronchiseptica RB50
  3syj-assembly1_A-2  TM=3.874E-01  e=4.191E-09  Haemophilus influenzae
  3h09-assembly2_B  TM=3.005E-01  e=4.004E-07  Haemophilus influenzae

B-factor: mean 58.15, std 15.47, range [33.36, 100.03]

Sequence (539 aa):
DWNNQSIVKTGERQHGIHIQGSDPGGVRTASGTTIKVSGRQAQGILLENPAAELQFRNGSVTSSGQLSDDGIRRFLGTVTVKAGKLVADHATLANVGDTWDDDGIALYVAGEQAQASIADSTLQGAGGVQIERGANVTVQRSAIVDGGLHIGALQSLQPEDLPPSRVVLRDTNVTAVPASGAPAAVSVLGASELTLDGGHITGGRAAGVAAMQGAVVHLQRATIRRGDALAGGAVPGGAVPGGAVPGGFGPGGFGPVLDGWYGVDVSGSSVELAQSIVEAPELGAAIRVGRGARVTVPGGSLSAPHGNVIETGGARRFAPQAAPLSITLQAGAHAQGKALLYRVLPEPVKLTLTGGADAQGDIVATELPSIPGTSIGPLDVALASQARWTGATRAVDSLSIDNATWVMTDNSNVGALRLASDGSVDFQQPAEAGRFKVLTVNTLAGSGLFRMNVFADLGLSDKLVVMQDASGQHRLWVRNSGSEPASANTLLLVQTPLGSAATFTLANKDGKVDIGTYRYRLAANGNGQWSLVGAKAPP

CATH classification: 2.160.20.20